Protein 4ZW0 (pdb70)

Organism: Liberibacter asiaticus (strain psy62) (NCBI:txid537021)

Secondary structure (DSSP, 8-state):
-EEE-HHHHHHH----TTS---SEEEEEETTTEEEEEEE--S-SGGGGTSSTTS----HHHHHHHHHHHHHHHHHHHTT--SSS--EEEEEEEEEE-S---TT-EEEEEEEEEEE-SSEEEEEEEEESSS-EEEEEEEEEE-/-EEE-HHHHTTT----TTS---SEEEEEETTTEEEEEEE--S-SGGGGTS-TTS----HHHHHHHHHHHHHHHHHHHTT--TTS--EEEEEEEEEE-S---TT-EEEEEEEEEEE-SSEEEEEEEEESSS-EEEEEEEEEE-/-EEE-HHHHHHH----TTS---SEEEEEETTTEEEEEEE--S-SGGGGTS-TTS----HHHHHHHHHHHHHHHHHHHTT--TTS-EEEEEEEEEEE-S---TT-EEEEEEEEEEE-SSEEEEEEEEESSS-EEEEEEEEEEE--

Sequence (428 aa):
LDAKDIVELMRFLPHRYPFLLVDKVVNIQRDESAIGIKNVTFNEPHFMGHFPGRPVMPGVLILEGMAQTAGAICAIHNGFDQYAPPYLMSIDKARFRKPVFPGDRLEYHVNKVRNRVDLWKFQCCAKVENTVVAEAEICAMVLDAKDIVELMRFLPHRYPFLLVDKVVNIQRDESAIGIKNVTFNEPHFMGHFPGRPVMPGVLILEGMAQTAGAICAIHNGFDQYAPPYLMSIDKARFRKPVFPGDRLEYHVNKVRNRVDLWKFQCCAKVENTVVAEAEICAMVLDAKDIVELMRFLPHRYPFLLVDKVVNIQRDESAIGIKNVTFNEPHFMGHFPGRPVMPGVLILEGMAQTAGAICAIHNGFDQYAPPYLMSIDKARFRKPVFPGDRLEYHVNKVRNRVDLWKFQCCAKVENTVVAEAEICAMVMH

B-factor: mean 41.32, std 23.13, range [6.19, 126.07]

Radius of gyration: 22.47 Å; Cα contacts (8 Å, |Δi|>4): 1120; chains: 3; bounding box: 66×56×44 Å

Nearest PDB structures (foldseek):
  4zw0-assembly1_C  TM=1.007E+00  e=2.213E-28  Candidatus Liberibacter asiaticus str. psy62
  1u1z-assembly1_D  TM=9.548E-01  e=1.423E-15  Pseudomonas aeruginosa
  1u1z-assembly1_C  TM=9.612E-01  e=1.411E-14  Pseudomonas aeruginosa
  3aza-assembly1_B  TM=9.339E-01  e=4.087E-14  Plasmodium falciparum
  3az8-assembly1_E  TM=9.447E-01  e=7.564E-14  Plasmodium falciparum

CATH classification: 3.10.129.10

Foldseek 3Di:
DDKDAQVRLVFAAVDDPPQPAFGMWPPQDQQFKIKTKGAAACPHPCQVVCPPVDGWDDLVSVVSRLVSNNSSSVCVNVVHTPVPHKFWDDKPPKFFDAIDGHVWMKIKIWGWPDDPDQKTKIWIFIDTPPHTGITIITIIGD/DDKDAQVRLVFAAVDDPPQQAFGMWAPQDQQFKIKTKGAAACPHDVQPVCPDVDRWDDVVSVVSRLVSNNSSSVCVNVVHTPVPHKFWDDKPPKFFDAIDGHVWMKMKIWGWPDDPDQKTKIWIFIDTPPHTGITIITIMGD/DDKDAQVRLVFAAVDDPPQQAFGMWAPQDQQFKIKTKGAAACPHPCQVPCPPVDRWDDLVSVVSRLVSNNSSSLCVNVVHTPVWHKDWDDKPPKDFDAIDGHVWMKMKIWGWPDDPDQKTKIWIFIDTPPDTGITIITIMGIGD

Solvent-accessible surface area: 17960 Å² total; per-residue (Å²): 153,77,51,31,73,4,48,47,0,23,130,36,4,42,38,84,49,76,96,0,2,0,0,54,0,35,77,8,83,172,8,71,28,5,20,0,3,0,0,0,0,11,0,0,25,38,6,101,49,55,85,104,45,137,2,15,9,12,24,102,22,4,17,34,0,0,13,4,0,0,10,0,0,6,11,36,94,59,71,74,57,34,194,40,84,50,145,76,106,46,67,70,158,44,152,102,128,113,80,2,79,5,2,33,84,0,45,0,52,1,75,49,99,65,23,142,142,57,42,7,68,0,76,0,25,0,57,19,150,137,54,44,3,0,43,0,48,0,11,3,76,45,155,76,52,31,70,4,48,50,0,23,127,34,4,13,6,50,21,19,8,0,2,0,0,52,0,35,76,8,84,172,8,71,28,5,20,0,2,0,0,0,0,11,0,0,15,10,5,75,0,16,8,72,44,83,2,8,10,2,14,1,6,5,1,12,0,0,12,3,0,0,9,0,0,6,11,35,95,59,71,76,56,37,199,39,36,33,52,25,62,28,1,26,113,1,143,11,127,109,51,1,80,6,2,33,82,0,44,0,52,1,77,50,100,67,24,142,142,59,42,6,66,0,77,0,28,0,57,19,150,139,58,39,2,0,44,0,45,0,10,2,74,44,152,78,51,32,72,66,89,47,0,72,125,35,4,13,6,51,136,25,8,28,9,0,50,88,0,37,78,9,85,172,8,71,28,5,18,0,3,13,77,4,66,130,140,21,37,13,5,100,0,16,5,70,84,102,35,9,9,2,12,1,6,4,1,14,0,0,13,4,0,0,10,0,0,6,12,36,94,58,70,56,57,34,184,12,18,33,37,28,63,29,0,29,114,0,144,10,127,104,50,1,88,42,72,39,105,0,46,0,53,1,78,48,96,66,22,144,138,45,41,7,68,0,73,0,28,0,59,19,149,140,55,41,3,0,44,0,47,0,9,3,62,17,67,136

Structure (mmCIF, N/CA/C/O backbone):
data_4ZW0
#
_entry.id   4ZW0
#
_cell.length_a   75.346
_cell.length_b   75.346
_cell.length_c   353.236
_cell.angle_alpha   90.00
_cell.angle_beta   90.00
_cell.angle_gamma   120.00
#
_symmetry.space_group_name_H-M   'P 61 2 2'
#
loop_
_entity.id
_entity.type
_entity.pdbx_description
1 polymer '3-hydroxyacyl-[acyl-carrier-protein] dehydratase FabZ'
2 water water
#
loop_
_atom_site.group_PDB
_atom_site.id
_atom_site.type_symbol
_atom_site.label_atom_id
_atom_site.label_alt_id
_atom_site.label_comp_id
_atom_site.label_asym_id
_atom_site.label_entity_id
_atom_site.label_seq_id
_atom_site.pdbx_PDB_ins_code
_atom_site.Cartn_x
_atom_site.Cartn_y
_atom_site.Cartn_z
_atom_site.occupancy
_atom_site.B_iso_or_equiv
_atom_site.auth_seq_id
_atom_site.auth_comp_id
_atom_site.auth_asym_id
_atom_site.auth_atom_id
_atom_site.pdbx_PDB_model_num
ATOM 1 N N . LEU A 1 8 ? 0.774 8.209 0.419 1.00 69.50 7 LEU A N 1
ATOM 2 C CA . LEU A 1 8 ? 0.363 7.576 -0.839 1.00 53.69 7 LEU A CA 1
ATOM 3 C C . LEU A 1 8 ? 1.279 6.430 -1.249 1.00 68.83 7 LEU A C 1
ATOM 4 O O . LEU A 1 8 ? 2.518 6.575 -1.260 1.00 61.68 7 LEU A O 1
ATOM 9 N N . ASP A 1 9 ? 0.671 5.310 -1.641 1.00 55.53 8 ASP A N 1
ATOM 10 C CA . ASP A 1 9 ? 1.442 4.124 -2.032 1.00 60.17 8 ASP A CA 1
ATOM 11 C C . ASP A 1 9 ? 2.324 4.265 -3.306 1.00 56.79 8 ASP A C 1
ATOM 12 O O . ASP A 1 9 ? 2.095 5.115 -4.191 1.00 42.96 8 ASP A O 1
ATOM 17 N N . ALA A 1 10 ? 3.351 3.422 -3.374 1.00 47.82 9 ALA A N 1
ATOM 18 C CA . ALA A 1 10 ? 4.150 3.298 -4.581 1.00 39.83 9 ALA A CA 1
ATOM 19 C C . ALA A 1 10 ? 4.574 1.847 -4.799 1.00 41.64 9 ALA A C 1
ATOM 20 O O . ALA A 1 10 ? 4.628 1.042 -3.862 1.00 47.80 9 ALA A O 1
ATOM 22 N N . LYS A 1 11 ? 4.868 1.514 -6.047 1.00 37.05 10 LYS A N 1
ATOM 23 C CA . LYS A 1 11 ? 5.379 0.195 -6.382 1.00 35.41 10 LYS A CA 1
ATOM 24 C C . LYS A 1 11 ? 6.602 0.318 -7.292 1.00 42.70 10 LYS A C 1
ATOM 25 O O . LYS A 1 11 ? 6.561 1.024 -8.318 1.00 45.83 10 LYS A O 1
ATOM 31 N N . ASP A 1 12 ? 7.694 -0.352 -6.903 1.00 37.54 11 ASP A N 1
ATOM 32 C CA . ASP A 1 12 ? 8.837 -0.545 -7.800 1.00 29.45 11 ASP A CA 1
ATOM 33 C C . ASP A 1 12 ? 8.551 -1.675 -8.810 1.00 38.60 11 ASP A C 1
ATOM 34 O O . ASP A 1 12 ? 7.481 -2.365 -8.751 1.00 32.03 11 ASP A O 1
ATOM 39 N N . ILE A 1 13 ? 9.495 -1.849 -9.733 1.00 29.24 12 ILE A N 1
ATOM 40 C CA . ILE A 1 13 ? 9.357 -2.831 -10.815 1.00 30.02 12 ILE A CA 1
ATOM 41 C C . ILE A 1 13 ? 9.104 -4.286 -10.371 1.00 29.38 12 ILE A C 1
ATOM 42 O O . ILE A 1 13 ? 8.283 -5.013 -10.965 1.00 22.82 12 ILE A O 1
ATOM 47 N N . VAL A 1 14 ? 9.788 -4.690 -9.305 1.00 31.93 13 VAL A N 1
ATOM 48 C CA . VAL A 1 14 ? 9.668 -6.052 -8.815 1.00 32.63 13 VAL A CA 1
ATOM 49 C C . VAL A 1 14 ? 8.309 -6.305 -8.188 1.00 28.61 13 VAL A C 1
ATOM 50 O O . VAL A 1 14 ? 7.757 -7.413 -8.289 1.00 26.12 13 VAL A O 1
ATOM 54 N N . GLU A 1 15 ? 7.779 -5.259 -7.556 1.00 29.68 14 GLU A N 1
ATOM 55 C CA . GLU A 1 15 ? 6.433 -5.307 -7.010 1.00 34.89 14 GLU A CA 1
ATOM 56 C C . GLU A 1 15 ? 5.440 -5.346 -8.151 1.00 32.90 14 GLU A C 1
ATOM 57 O O . GLU A 1 15 ? 4.593 -6.247 -8.188 1.00 31.32 14 GLU A O 1
ATOM 63 N N . LEU A 1 16 ? 5.558 -4.388 -9.079 1.00 23.24 15 LEU A N 1
ATOM 64 C CA . LEU A 1 16 ? 4.740 -4.387 -10.296 1.00 25.29 15 LEU A CA 1
ATOM 65 C C . LEU A 1 16 ? 4.633 -5.760 -10.917 1.00 28.61 15 LEU A C 1
ATOM 66 O O . L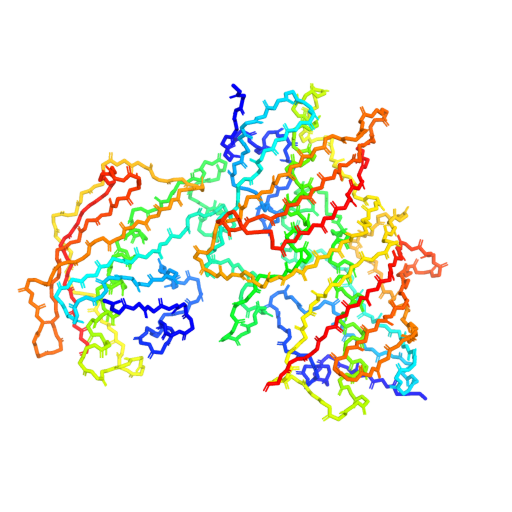EU A 1 16 ? 3.553 -6.186 -11.376 1.00 29.01 15 LEU A O 1
ATOM 71 N N . MET A 1 17 ? 5.743 -6.483 -10.916 1.00 23.68 16 MET A N 1
ATOM 72 C CA . MET A 1 17 ? 5.721 -7.780 -11.576 1.00 22.27 16 MET A CA 1
ATOM 73 C C . MET A 1 17 ? 4.736 -8.756 -10.944 1.00 31.38 16 MET A C 1
ATOM 74 O O . MET A 1 17 ? 4.357 -9.757 -11.563 1.00 28.71 16 MET A O 1
ATOM 79 N N . ARG A 1 18 ? 4.296 -8.451 -9.724 1.00 31.33 17 ARG A N 1
ATOM 80 C CA . ARG A 1 18 ? 3.379 -9.351 -9.025 1.00 30.08 17 ARG A CA 1
ATOM 81 C C . ARG A 1 18 ? 1.959 -9.063 -9.427 1.00 44.34 17 ARG A C 1
ATOM 82 O O . ARG A 1 18 ? 1.081 -9.909 -9.220 1.00 46.23 17 ARG A O 1
ATOM 90 N N . PHE A 1 19 ? 1.732 -7.871 -9.992 1.00 35.02 18 PHE A N 1
ATOM 91 C CA . PHE A 1 19 ? 0.378 -7.474 -10.381 1.00 40.71 18 PHE A CA 1
ATOM 92 C C . PHE A 1 19 ? 0.175 -7.455 -11.871 1.00 36.98 18 PHE A C 1
ATOM 93 O O . PHE A 1 19 ? -0.950 -7.606 -12.341 1.00 40.55 18 PHE A O 1
ATOM 101 N N . LEU A 1 20 ? 1.263 -7.253 -12.607 1.00 35.82 19 LEU A N 1
ATOM 102 C CA . LEU A 1 20 ? 1.225 -7.321 -14.063 1.00 23.14 19 LEU A CA 1
ATOM 103 C C . LEU A 1 20 ? 1.876 -8.635 -14.499 1.00 25.95 19 LEU A C 1
ATOM 104 O O . LEU A 1 20 ? 2.979 -8.974 -14.059 1.00 30.42 19 LEU A O 1
ATOM 109 N N . PRO A 1 21 ? 1.188 -9.401 -15.348 1.00 26.39 20 PRO A N 1
ATOM 110 C CA . PRO A 1 21 ? 1.759 -10.598 -16.005 1.00 31.86 20 PRO A CA 1
ATOM 111 C C . PRO A 1 21 ? 2.744 -10.259 -17.152 1.00 23.82 20 PRO A C 1
ATOM 112 O O . PRO A 1 21 ? 3.629 -11.081 -17.466 1.00 18.27 20 PRO A O 1
ATOM 116 N N . HIS A 1 22 ? 2.578 -9.077 -17.761 1.00 19.35 21 HIS A N 1
ATOM 117 C CA . HIS A 1 22 ? 3.553 -8.513 -18.731 1.00 20.88 21 HIS A CA 1
ATOM 118 C C . HIS A 1 22 ? 5.035 -8.628 -18.395 1.00 19.26 21 HIS A C 1
ATOM 119 O O . HIS A 1 22 ? 5.485 -8.174 -17.345 1.00 21.90 21 HIS A O 1
ATOM 126 N N . ARG A 1 23 ? 5.796 -9.188 -19.321 1.00 17.04 22 ARG A N 1
ATOM 127 C CA . ARG A 1 23 ? 7.250 -9.235 -19.177 1.00 20.56 22 ARG A CA 1
ATOM 128 C C . ARG A 1 23 ? 7.939 -8.615 -20.396 1.00 20.09 22 ARG A C 1
ATOM 129 O O . ARG A 1 23 ? 7.278 -8.295 -21.395 1.00 20.05 22 ARG A O 1
ATOM 137 N N . TYR A 1 24 ? 9.259 -8.448 -20.320 1.00 19.34 23 TYR A N 1
ATOM 138 C CA . TYR A 1 24 ? 10.034 -8.021 -21.505 1.00 13.43 23 TYR A CA 1
ATOM 139 C C . TYR A 1 24 ? 9.679 -8.849 -22.743 1.00 11.90 23 TYR A C 1
ATOM 140 O O . TYR A 1 24 ? 9.582 -10.074 -22.672 1.00 24.99 23 TYR A O 1
ATOM 149 N N . PRO A 1 25 ? 9.521 -8.198 -23.894 1.00 14.77 24 PRO A N 1
ATOM 150 C CA . PRO A 1 25 ? 9.747 -6.753 -24.124 1.00 13.70 24 PRO A CA 1
ATOM 151 C C . PRO A 1 25 ? 8.477 -5.925 -24.087 1.00 14.56 24 PRO A C 1
ATOM 152 O O . PRO A 1 25 ? 8.328 -5.035 -24.929 1.00 16.87 24 PRO A O 1
ATOM 156 N N . PHE A 1 26 ? 7.580 -6.207 -23.153 1.00 15.10 25 PHE A N 1
ATOM 157 C CA . PHE A 1 26 ? 6.263 -5.586 -23.207 1.00 19.00 25 PHE A CA 1
ATOM 158 C C . PHE A 1 26 ? 5.788 -5.155 -21.835 1.00 23.54 25 PHE A C 1
ATOM 159 O O . PHE A 1 26 ? 4.586 -5.007 -21.620 1.00 24.79 25 PHE A O 1
ATOM 167 N N . LEU A 1 27 ? 6.729 -5.005 -20.905 1.00 14.57 26 LEU A N 1
ATOM 168 C CA . LEU A 1 27 ? 6.420 -4.402 -19.631 1.00 11.40 26 LEU A CA 1
ATOM 169 C C . LEU A 1 27 ? 6.837 -2.934 -19.699 1.00 22.14 26 LEU A C 1
ATOM 170 O O . LEU A 1 27 ? 8.051 -2.577 -19.649 1.00 19.74 26 LEU A O 1
ATOM 175 N N . LEU A 1 28 ? 5.820 -2.074 -19.814 1.00 24.24 27 LEU A N 1
ATOM 176 C CA . LEU A 1 28 ? 6.061 -0.710 -20.290 1.00 21.13 27 LEU A CA 1
ATOM 177 C C . LEU A 1 28 ? 5.889 0.411 -19.265 1.00 21.21 27 LEU A C 1
ATOM 178 O O . LEU A 1 28 ? 5.792 1.593 -19.632 1.00 34.42 27 LEU A O 1
ATOM 183 N N . VAL A 1 29 ? 5.865 0.037 -17.985 1.00 23.21 28 VAL A N 1
ATOM 184 C CA . VAL A 1 29 ? 5.989 1.018 -16.899 1.00 28.99 28 VAL A CA 1
ATOM 185 C C . VAL A 1 29 ? 7.157 0.558 -16.044 1.00 28.25 28 VAL A C 1
ATOM 186 O O . VAL A 1 29 ? 7.387 -0.638 -15.936 1.00 33.37 28 VAL A O 1
ATOM 190 N N . ASP A 1 30 ? 7.907 1.485 -15.455 1.00 25.47 29 ASP A N 1
ATOM 191 C CA . ASP A 1 30 ? 8.982 1.110 -14.526 1.00 24.74 29 ASP A CA 1
ATOM 192 C C . ASP A 1 30 ? 8.616 1.264 -13.050 1.00 29.64 29 ASP A C 1
ATOM 193 O O . ASP A 1 30 ? 9.178 0.573 -12.201 1.00 34.65 29 ASP A O 1
ATOM 198 N N . LYS A 1 31 ? 7.689 2.189 -12.755 1.00 36.09 30 LYS A N 1
ATOM 199 C CA . LYS A 1 31 ? 7.213 2.469 -11.374 1.00 28.29 30 LYS A CA 1
ATOM 200 C C . LYS A 1 31 ? 5.750 2.885 -11.383 1.00 28.11 30 LYS A C 1
ATOM 201 O O . LYS A 1 31 ? 5.225 3.321 -12.387 1.00 33.88 30 LYS A O 1
ATOM 207 N N . VAL A 1 32 ? 5.073 2.780 -10.261 1.00 34.11 31 VAL A N 1
ATOM 208 C CA . VAL A 1 32 ? 3.807 3.508 -10.124 1.00 31.29 31 VAL A CA 1
ATOM 209 C C . VAL A 1 32 ? 3.781 4.211 -8.772 1.00 33.73 31 VAL A C 1
ATOM 210 O O . VAL A 1 32 ? 4.036 3.601 -7.731 1.00 39.83 31 VAL A O 1
ATOM 214 N N . VAL A 1 33 ? 3.464 5.494 -8.783 1.00 34.72 32 VAL A N 1
ATOM 215 C CA . VAL A 1 33 ? 3.566 6.311 -7.576 1.00 34.05 32 VAL A CA 1
ATOM 216 C C . VAL A 1 33 ? 2.266 7.093 -7.305 1.00 42.54 32 VAL A C 1
ATOM 217 O O . VAL A 1 33 ? 1.379 7.154 -8.174 1.00 45.08 32 VAL A O 1
ATOM 221 N N . ASN A 1 34 ? 2.162 7.683 -6.104 1.00 44.33 33 ASN A N 1
ATOM 222 C CA . ASN A 1 34 ? 0.994 8.458 -5.692 1.00 31.52 33 ASN A CA 1
ATOM 223 C C . ASN A 1 34 ? -0.266 7.666 -5.933 1.00 37.51 33 ASN A C 1
ATOM 224 O O . ASN A 1 34 ? -1.274 8.218 -6.388 1.00 45.57 33 ASN A O 1
ATOM 229 N N . ILE A 1 35 ? -0.174 6.361 -5.683 1.00 32.48 34 ILE A N 1
ATOM 230 C CA . ILE A 1 35 ? -1.300 5.472 -5.824 1.00 38.88 34 ILE A CA 1
ATOM 231 C C . ILE A 1 35 ? -2.338 5.786 -4.752 1.00 57.88 34 ILE A C 1
ATOM 232 O O . ILE A 1 35 ? -2.123 5.572 -3.534 1.00 61.56 34 ILE A O 1
ATOM 237 N N . GLN A 1 36 ? -3.464 6.329 -5.200 1.00 58.38 35 GLN A N 1
ATOM 238 C CA . GLN A 1 36 ? -4.557 6.573 -4.286 1.00 58.71 35 GLN A CA 1
ATOM 239 C C . GLN A 1 36 ? -5.606 5.496 -4.483 1.00 57.28 35 GLN A C 1
ATOM 240 O O . GLN A 1 36 ? -6.489 5.608 -5.333 1.00 53.94 35 GLN A O 1
ATOM 246 N N . ARG A 1 37 ? -5.467 4.435 -3.699 1.00 56.03 36 ARG A N 1
ATOM 247 C CA . ARG A 1 37 ? -6.351 3.276 -3.780 1.00 68.17 36 ARG A CA 1
ATOM 248 C C . ARG A 1 37 ? -6.440 2.716 -5.201 1.00 64.72 36 ARG A C 1
ATOM 249 O O . ARG A 1 37 ? -5.660 1.842 -5.632 1.00 63.34 36 ARG A O 1
ATOM 257 N N . ASP A 1 38 ? -7.381 3.282 -5.936 1.00 63.46 37 ASP A N 1
ATOM 258 C CA . ASP A 1 38 ? -7.987 2.624 -7.072 1.00 53.74 37 ASP A CA 1
ATOM 259 C C . ASP A 1 38 ? -8.327 3.727 -8.033 1.00 48.25 37 ASP A C 1
ATOM 260 O O . ASP A 1 38 ? -8.665 3.518 -9.173 1.00 39.37 37 ASP A O 1
ATOM 265 N N . GLU A 1 39 ? -8.248 4.938 -7.526 1.00 55.82 38 GLU A N 1
ATOM 266 C CA . GLU A 1 39 ? -8.942 6.029 -8.157 1.00 56.12 38 GLU A CA 1
ATOM 267 C C . GLU A 1 39 ? -7.978 6.774 -9.035 1.00 49.04 38 GLU A C 1
ATOM 268 O O . GLU A 1 39 ? -8.321 7.202 -10.132 1.00 51.57 38 GLU A O 1
ATOM 274 N N . SER A 1 40 ? -6.752 6.904 -8.568 1.00 43.82 39 SER A N 1
ATOM 275 C CA . SER A 1 40 ? -5.780 7.622 -9.350 1.00 44.33 39 SER A CA 1
ATOM 276 C C . SER A 1 40 ? -4.391 7.077 -9.072 1.00 49.14 39 SER A C 1
ATOM 277 O O . SER A 1 40 ? -4.135 6.521 -7.985 1.00 51.78 39 SER A O 1
ATOM 280 N N . ALA A 1 41 ? -3.506 7.225 -10.063 1.00 41.09 40 ALA A N 1
ATOM 281 C CA . ALA A 1 41 ? -2.066 7.006 -9.864 1.00 33.43 40 ALA A CA 1
ATOM 282 C C . ALA A 1 41 ? -1.261 7.769 -10.877 1.00 38.81 40 ALA A C 1
ATOM 283 O O . ALA A 1 41 ? -1.785 8.387 -11.806 1.00 46.88 40 ALA A O 1
ATOM 285 N N . ILE A 1 42 ? 0.041 7.695 -10.718 1.00 34.43 41 ILE A N 1
ATOM 286 C CA . ILE A 1 42 ? 0.906 8.111 -11.808 1.00 33.97 41 ILE A CA 1
ATOM 287 C C . ILE A 1 42 ? 2.022 7.063 -12.130 1.00 36.08 41 ILE A C 1
ATOM 288 O O . ILE A 1 42 ? 2.902 6.784 -11.307 1.00 35.97 41 ILE A O 1
ATOM 293 N N . GLY A 1 43 ? 1.936 6.453 -13.321 1.00 37.14 42 GLY A N 1
ATOM 294 C CA . GLY A 1 43 ? 2.926 5.491 -13.822 1.00 29.60 42 GLY A CA 1
ATOM 295 C C . GLY A 1 43 ? 4.198 6.174 -14.333 1.00 23.06 42 GLY A C 1
ATOM 296 O O . GLY A 1 43 ? 4.118 7.228 -14.951 1.00 25.62 42 GLY A O 1
ATOM 297 N N . ILE A 1 44 ? 5.376 5.608 -14.046 1.00 26.26 43 ILE A N 1
ATOM 298 C CA . ILE A 1 44 ? 6.648 6.146 -14.558 1.00 27.82 43 ILE A CA 1
ATOM 299 C C . ILE A 1 44 ? 7.275 5.206 -15.574 1.00 26.18 43 ILE A C 1
ATOM 300 O O . ILE A 1 44 ? 7.428 3.994 -15.311 1.00 36.93 43 ILE A O 1
ATOM 305 N N . LYS A 1 45 ? 7.655 5.786 -16.715 1.00 19.71 44 LYS A N 1
ATOM 306 C CA . LYS A 1 45 ? 8.324 5.083 -17.795 1.00 16.75 44 LYS A CA 1
ATOM 307 C C . LYS A 1 45 ? 9.502 5.910 -18.322 1.00 16.95 44 LYS A C 1
ATOM 308 O O . LYS A 1 45 ? 9.291 6.906 -18.996 1.00 23.18 44 LYS A O 1
ATOM 314 N N . ASN A 1 46 ? 10.743 5.520 -18.005 1.00 19.18 45 ASN A N 1
ATOM 315 C CA . ASN A 1 46 ? 11.923 6.137 -18.648 1.00 18.72 45 ASN A CA 1
ATOM 316 C C . ASN A 1 46 ? 12.099 5.696 -20.096 1.00 23.09 45 ASN A C 1
ATOM 317 O O . ASN A 1 46 ? 12.032 4.515 -20.399 1.00 33.04 45 ASN A O 1
ATOM 322 N N . VAL A 1 47 ? 12.305 6.654 -20.989 1.00 19.54 46 VAL A N 1
ATOM 323 C CA . VAL A 1 47 ? 12.500 6.347 -22.393 1.00 14.77 46 VAL A CA 1
ATOM 324 C C . VAL A 1 47 ? 14.013 6.388 -22.623 1.00 20.81 46 VAL A C 1
ATOM 325 O O . VAL A 1 47 ? 14.705 7.347 -22.249 1.00 25.00 46 VAL A O 1
ATOM 329 N N . THR A 1 48 ? 14.549 5.311 -23.168 1.00 18.86 47 THR A N 1
ATOM 330 C CA . THR A 1 48 ? 15.976 5.257 -23.396 1.00 19.51 47 THR A CA 1
ATOM 331 C C . THR A 1 48 ? 16.196 4.660 -24.763 1.00 18.14 47 THR A C 1
ATOM 332 O O . THR A 1 48 ? 15.348 3.944 -25.296 1.00 15.90 47 THR A O 1
ATOM 336 N N . PHE A 1 49 ? 17.334 4.968 -25.351 1.00 15.15 48 PHE A N 1
ATOM 337 C CA . PHE A 1 49 ? 17.581 4.466 -26.689 1.00 17.92 48 PHE A CA 1
ATOM 338 C C . PHE A 1 49 ? 17.766 2.920 -26.709 1.00 18.93 48 PHE A C 1
ATOM 339 O O . PHE A 1 49 ? 17.493 2.210 -27.712 1.00 19.48 48 PHE A O 1
ATOM 347 N N . ASN A 1 50 ? 18.264 2.406 -25.595 1.00 16.91 49 ASN A N 1
ATOM 348 C CA . ASN A 1 50 ? 18.506 0.989 -25.497 1.00 18.00 49 ASN A CA 1
ATOM 349 C C . ASN A 1 50 ? 17.235 0.107 -25.305 1.00 19.67 49 ASN A C 1
ATOM 350 O O . ASN A 1 50 ? 17.225 -0.814 -24.465 1.00 25.11 49 ASN A O 1
ATOM 355 N N . GLU A 1 51 ? 16.174 0.396 -26.063 1.00 15.34 50 GLU A N 1
ATOM 356 C CA . GLU A 1 51 ? 14.971 -0.415 -26.046 1.00 13.69 50 GLU A CA 1
ATOM 357 C C . GLU A 1 51 ? 14.791 -0.978 -27.436 1.00 16.71 50 GLU A C 1
ATOM 358 O O . GLU A 1 51 ? 15.114 -0.320 -28.423 1.00 18.97 50 GLU A O 1
ATOM 364 N N . PRO A 1 52 ? 14.296 -2.216 -27.510 1.00 18.04 51 PRO A N 1
ATOM 365 C CA . PRO A 1 52 ? 14.261 -2.982 -28.758 1.00 16.42 51 PRO A CA 1
ATOM 366 C C . PRO A 1 52 ? 13.451 -2.303 -29.878 1.00 20.02 51 PRO A C 1
ATOM 367 O O . PRO A 1 52 ? 13.858 -2.381 -31.063 1.00 18.24 51 PRO A O 1
ATOM 371 N N . HIS A 1 53 ? 12.332 -1.651 -29.532 1.00 15.25 52 HIS A N 1
ATOM 372 C CA . HIS A 1 53 ? 11.479 -1.039 -30.574 1.00 14.79 52 HIS A CA 1
ATOM 373 C C . HIS A 1 53 ? 12.189 0.078 -31.345 1.00 18.61 52 HIS A C 1
ATOM 374 O O . HIS A 1 53 ? 11.878 0.355 -32.519 1.00 21.81 52 HIS A O 1
ATOM 381 N N . PHE A 1 54 ? 13.154 0.725 -30.701 1.00 18.54 53 PHE A N 1
ATOM 382 C CA . PHE A 1 54 ? 13.925 1.775 -31.390 1.00 14.42 53 PHE A CA 1
ATOM 383 C C . PHE A 1 54 ? 14.813 1.301 -32.528 1.00 17.12 53 PHE A C 1
ATOM 384 O O . PHE A 1 54 ? 15.304 2.128 -33.310 1.00 25.12 53 PHE A O 1
ATOM 392 N N . MET A 1 55 ? 15.035 -0.011 -32.610 1.00 18.47 54 MET A N 1
ATOM 393 C CA . MET A 1 55 ? 15.717 -0.586 -33.766 1.00 14.72 54 MET A CA 1
ATOM 394 C C . MET A 1 55 ? 14.932 -0.289 -35.041 1.00 16.04 54 MET A C 1
ATOM 395 O O . MET A 1 55 ? 15.503 -0.150 -36.112 1.00 22.97 54 MET A O 1
ATOM 400 N N . GLY A 1 56 ? 13.616 -0.191 -34.942 1.00 14.13 55 GLY A N 1
ATOM 401 C CA . GLY A 1 56 ? 12.845 -0.121 -36.157 1.00 15.61 55 GLY A CA 1
ATOM 402 C C . GLY A 1 56 ? 11.888 1.032 -36.209 1.00 19.98 55 GLY A C 1
ATOM 403 O O . GLY A 1 56 ? 11.134 1.148 -37.178 1.00 16.76 55 GLY A O 1
ATOM 404 N N . HIS A 1 57 ? 11.913 1.877 -35.179 1.00 21.85 56 HIS A N 1
ATOM 405 C CA . HIS A 1 57 ? 10.941 2.977 -35.067 1.00 16.55 56 HIS A CA 1
ATOM 406 C C . HIS A 1 57 ? 11.538 4.316 -34.512 1.00 17.91 56 HIS A C 1
ATOM 407 O O . HIS A 1 57 ? 11.188 4.769 -33.434 1.00 20.49 56 HIS A O 1
ATOM 414 N N . PHE A 1 58 ? 12.417 4.966 -35.264 1.00 16.34 57 PHE A N 1
ATOM 415 C CA . PHE A 1 58 ? 12.766 4.576 -36.629 1.00 15.25 57 PHE A CA 1
ATOM 416 C C . PHE A 1 58 ? 14.256 4.509 -36.811 1.00 20.02 57 PHE A C 1
ATOM 417 O O . PHE A 1 58 ? 15.024 5.135 -36.066 1.00 20.66 57 PHE A O 1
ATOM 425 N N . PRO A 1 59 ? 14.682 3.739 -37.811 1.00 21.28 58 PRO A N 1
ATOM 426 C CA . PRO A 1 59 ? 16.127 3.622 -38.003 1.00 28.27 58 PRO A CA 1
ATOM 427 C C . PRO A 1 59 ? 16.821 4.987 -38.218 1.00 27.79 58 PRO A C 1
ATOM 428 O O . PRO A 1 59 ? 16.531 5.727 -39.154 1.00 28.59 58 PRO A O 1
ATOM 432 N N . GLY A 1 60 ? 17.740 5.313 -37.313 1.00 36.57 59 GLY A N 1
ATOM 433 C CA . GLY A 1 60 ? 18.417 6.600 -37.320 1.00 24.85 59 GLY A CA 1
ATOM 434 C C . GLY A 1 60 ? 17.540 7.740 -36.812 1.00 35.33 59 GLY A C 1
ATOM 435 O O . GLY A 1 60 ? 18.013 8.884 -36.734 1.00 36.36 59 GLY A O 1
ATOM 436 N N . ARG A 1 61 ? 16.271 7.446 -36.492 1.00 27.69 60 ARG A N 1
ATOM 437 C CA . ARG A 1 61 ? 15.362 8.462 -35.959 1.00 23.34 60 ARG A CA 1
ATOM 438 C C . ARG A 1 61 ? 14.441 7.847 -34.915 1.00 27.61 60 ARG A C 1
ATOM 439 O O . ARG A 1 61 ? 13.229 7.654 -35.168 1.00 25.62 60 ARG A O 1
ATOM 447 N N . PRO A 1 62 ? 15.020 7.536 -33.731 1.00 25.70 61 PRO A N 1
ATOM 448 C CA . PRO A 1 62 ? 14.245 6.953 -32.638 1.00 22.78 61 PRO A CA 1
ATOM 449 C C . PRO A 1 62 ? 13.152 7.912 -32.160 1.00 19.88 61 PRO A C 1
ATOM 450 O O . PRO A 1 62 ? 13.411 9.071 -31.806 1.00 20.27 61 PRO A O 1
ATOM 454 N N . VAL A 1 63 ? 11.930 7.422 -32.181 1.00 16.47 62 VAL A N 1
ATOM 455 C CA . VAL A 1 63 ? 10.840 8.148 -31.580 1.00 19.94 62 VAL A CA 1
ATOM 456 C C . VAL A 1 63 ? 9.785 7.163 -31.074 1.00 16.83 62 VAL A C 1
ATOM 457 O O . VAL A 1 63 ? 9.346 6.227 -31.785 1.00 15.01 62 VAL A O 1
ATOM 461 N N . MET A 1 64 ? 9.385 7.392 -29.831 1.00 12.26 63 MET A N 1
ATOM 462 C CA . MET A 1 64 ? 8.498 6.499 -29.136 1.00 15.29 63 MET A CA 1
ATOM 463 C C . MET A 1 64 ? 7.149 6.301 -29.839 1.00 19.13 63 MET A C 1
ATOM 464 O O . MET A 1 64 ? 6.426 7.272 -30.107 1.00 21.89 63 MET A O 1
ATOM 469 N N . PRO A 1 65 ? 6.807 5.034 -30.134 1.00 21.66 64 PRO A N 1
ATOM 470 C CA . PRO A 1 65 ? 5.543 4.691 -30.814 1.00 23.99 64 PRO A CA 1
ATOM 471 C C . PRO A 1 65 ? 4.382 5.028 -29.918 1.00 20.51 64 PRO A C 1
ATOM 472 O O . PRO A 1 65 ? 4.455 4.630 -28.759 1.00 19.37 64 PRO A O 1
ATOM 476 N N . GLY A 1 66 ? 3.364 5.718 -30.451 1.00 17.97 65 GLY A N 1
ATOM 477 C CA . GLY A 1 66 ? 2.218 6.198 -29.692 1.00 14.61 65 GLY A CA 1
ATOM 478 C C . GLY A 1 66 ? 1.482 5.050 -29.055 1.00 19.58 65 GLY A C 1
ATOM 479 O O . GLY A 1 66 ? 1.137 5.111 -27.875 1.00 22.78 65 GLY A O 1
ATOM 480 N N . VAL A 1 67 ? 1.265 3.985 -29.817 1.00 17.96 66 VAL A N 1
ATOM 481 C CA . VAL A 1 67 ? 0.622 2.795 -29.236 1.00 20.11 66 VAL A CA 1
ATOM 482 C C . VAL A 1 67 ? 1.283 2.207 -27.979 1.00 21.94 66 VAL A C 1
ATOM 483 O O . VAL A 1 67 ? 0.605 1.536 -27.205 1.00 33.04 66 VAL A O 1
ATOM 487 N N . LEU A 1 68 ? 2.589 2.428 -27.791 1.00 19.05 67 LEU A N 1
ATOM 488 C CA . LEU A 1 68 ? 3.308 1.953 -26.598 1.00 16.22 67 LEU A CA 1
ATOM 489 C C . LEU A 1 68 ? 3.114 2.921 -25.483 1.00 22.03 67 LEU A C 1
ATOM 490 O O . LEU A 1 68 ? 3.177 2.533 -24.321 1.00 28.32 67 LEU A O 1
ATOM 495 N N . ILE A 1 69 ? 2.884 4.188 -25.819 1.00 18.21 68 ILE A N 1
ATOM 496 C CA . ILE A 1 69 ? 2.442 5.129 -24.798 1.00 20.97 68 ILE A CA 1
ATOM 497 C C . ILE A 1 69 ? 1.062 4.720 -24.290 1.00 21.76 68 ILE A C 1
ATOM 498 O O . ILE A 1 69 ? 0.829 4.657 -23.086 1.00 29.07 68 ILE A O 1
ATOM 503 N N . LEU A 1 70 ? 0.172 4.405 -25.211 1.00 19.29 69 LEU A N 1
ATOM 504 C CA . LEU A 1 70 ? -1.126 3.877 -24.854 1.00 22.69 69 LEU A CA 1
ATOM 505 C C . LEU A 1 70 ? -0.948 2.719 -23.934 1.00 26.70 69 LEU A C 1
ATOM 506 O O . LEU A 1 70 ? -1.558 2.667 -22.847 1.00 37.49 69 LEU A O 1
ATOM 511 N N . GLU A 1 71 ? -0.108 1.783 -24.360 1.00 24.99 70 GLU A N 1
ATOM 512 C CA . GLU A 1 71 ? 0.079 0.557 -23.589 1.00 28.35 70 GLU A CA 1
ATOM 513 C C . GLU A 1 71 ? 0.668 0.819 -22.161 1.00 27.27 70 GLU A C 1
ATOM 514 O O . GLU A 1 71 ? 0.264 0.181 -21.171 1.00 21.73 70 GLU A O 1
ATOM 520 N N . GLY A 1 72 ? 1.592 1.781 -22.078 1.00 23.27 71 GLY A N 1
ATOM 521 C CA . GLY A 1 72 ? 2.074 2.315 -20.817 1.00 19.66 71 GLY A CA 1
ATOM 522 C C . GLY A 1 72 ? 0.913 2.701 -19.890 1.00 31.71 71 GLY A C 1
ATOM 523 O O . GLY A 1 72 ? 0.711 2.084 -18.809 1.00 31.42 71 GLY A O 1
ATOM 524 N N . MET A 1 73 ? 0.145 3.720 -20.306 1.00 28.03 72 MET A N 1
ATOM 525 C CA . MET A 1 73 ? -1.093 4.113 -19.594 1.00 25.10 72 MET A CA 1
ATOM 526 C C . MET A 1 73 ? -1.991 2.907 -19.160 1.00 27.87 72 MET A C 1
ATOM 527 O O . MET A 1 73 ? -2.417 2.782 -17.983 1.00 32.45 72 MET A O 1
ATOM 532 N N . ALA A 1 74 ? -2.282 2.018 -20.104 1.00 24.44 73 ALA A N 1
ATOM 533 C CA . ALA A 1 74 ? -3.141 0.869 -19.797 1.00 25.87 73 ALA A CA 1
ATOM 534 C C . ALA A 1 74 ? -2.567 0.015 -18.688 1.00 28.93 73 ALA A C 1
ATOM 535 O O . ALA A 1 74 ? -3.288 -0.583 -17.891 1.00 32.14 73 ALA A O 1
ATOM 537 N N . GLN A 1 75 ? -1.246 -0.051 -18.648 1.00 26.96 74 GLN A N 1
ATOM 538 C CA . GLN A 1 75 ? -0.612 -0.931 -17.700 1.00 23.08 74 GLN A CA 1
ATOM 539 C C . GLN A 1 75 ? -0.657 -0.250 -16.347 1.00 32.93 74 GLN A C 1
ATOM 540 O O . GLN A 1 75 ? -0.909 -0.913 -15.353 1.00 32.96 74 GLN A O 1
ATOM 546 N N . THR A 1 76 ? -0.438 1.064 -16.297 1.00 28.15 75 THR A N 1
ATOM 547 C CA . THR A 1 76 ? -0.471 1.694 -14.993 1.00 26.92 75 THR A CA 1
ATOM 548 C C . THR A 1 76 ? -1.894 1.564 -14.394 1.00 31.02 75 THR A C 1
ATOM 549 O O . THR A 1 76 ? -2.087 1.128 -13.216 1.00 33.56 75 THR A O 1
ATOM 553 N N . ALA A 1 77 ? -2.893 1.851 -15.220 1.00 27.56 76 ALA A N 1
ATOM 554 C CA . ALA A 1 77 ? -4.276 1.642 -14.769 1.00 30.39 76 ALA A CA 1
ATOM 555 C C . ALA A 1 77 ? -4.526 0.196 -14.273 1.00 30.68 76 ALA A C 1
ATOM 556 O O . ALA A 1 77 ? -4.881 -0.026 -13.096 1.00 37.00 76 ALA A O 1
ATOM 558 N N . GLY A 1 78 ? -4.309 -0.778 -15.149 1.00 28.49 77 GLY A N 1
ATOM 559 C CA . GLY A 1 78 ? -4.523 -2.173 -14.805 1.00 28.30 77 GLY A CA 1
ATOM 560 C C . GLY A 1 78 ? -3.739 -2.595 -13.569 1.00 33.23 77 GLY A C 1
ATOM 561 O O . GLY A 1 78 ? -4.182 -3.456 -12.797 1.00 36.38 77 GLY A O 1
ATOM 562 N N . ALA A 1 79 ? -2.568 -1.990 -13.361 1.00 26.01 78 ALA A N 1
ATOM 563 C CA . ALA A 1 79 ? -1.768 -2.287 -12.166 1.00 28.05 78 ALA A CA 1
ATOM 564 C C . ALA A 1 79 ? -2.471 -1.830 -10.896 1.00 36.61 78 ALA A C 1
ATOM 565 O O . ALA A 1 79 ? -2.654 -2.623 -9.973 1.00 38.80 78 ALA A O 1
ATOM 567 N N . ILE A 1 80 ? -2.856 -0.554 -10.820 1.00 34.16 79 ILE A N 1
ATOM 568 C CA . ILE A 1 80 ? -3.514 -0.126 -9.583 1.00 33.51 79 ILE A CA 1
ATOM 569 C C . ILE A 1 80 ? -4.831 -0.841 -9.313 1.00 40.78 79 ILE A C 1
ATOM 570 O O . ILE A 1 80 ? -5.153 -1.176 -8.156 1.00 43.27 79 ILE A O 1
ATOM 575 N N . CYS A 1 81 ? -5.583 -1.090 -10.374 1.00 34.30 80 CYS A N 1
ATOM 576 C CA . CYS A 1 81 ? -6.724 -1.996 -10.234 1.00 37.01 80 CYS A CA 1
ATOM 577 C C . CYS A 1 81 ? -6.374 -3.415 -9.745 1.00 43.21 80 CYS A C 1
ATOM 578 O O . CYS A 1 81 ? -7.123 -4.016 -8.989 1.00 51.69 80 CYS A O 1
ATOM 581 N N . ALA A 1 82 ? -5.260 -3.981 -10.186 1.00 41.75 81 ALA A N 1
ATOM 582 C CA . ALA A 1 82 ? -4.971 -5.338 -9.759 1.00 43.04 81 ALA A CA 1
ATOM 583 C C . ALA A 1 82 ? -4.569 -5.301 -8.281 1.00 52.55 81 ALA A C 1
ATOM 584 O O . ALA A 1 82 ? -4.830 -6.240 -7.517 1.00 52.75 81 ALA A O 1
ATOM 586 N N . ILE A 1 83 ? -3.945 -4.192 -7.885 1.00 47.30 82 ILE A N 1
ATOM 587 C CA . ILE A 1 83 ? -3.436 -4.050 -6.527 1.00 50.53 82 ILE A CA 1
ATOM 588 C C . ILE A 1 83 ? -4.606 -3.905 -5.585 1.00 51.98 82 ILE A C 1
ATOM 589 O O . ILE A 1 83 ? -4.752 -4.651 -4.621 1.00 50.00 82 ILE A O 1
ATOM 594 N N . HIS A 1 84 ? -5.437 -2.918 -5.884 1.00 56.52 83 HIS A 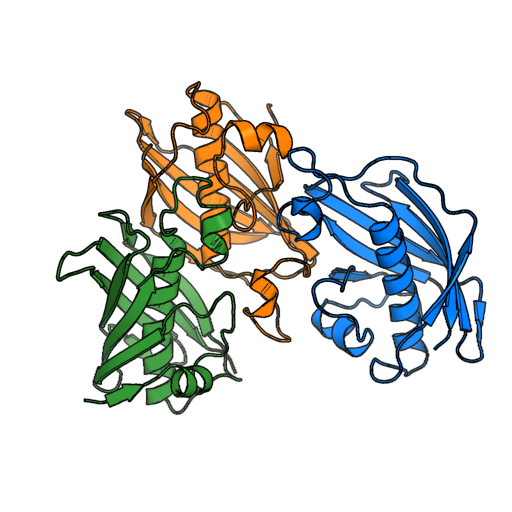N 1
ATOM 595 C CA . HIS A 1 84 ? -6.615 -2.627 -5.087 1.00 61.84 83 HIS A CA 1
ATOM 596 C C . HIS A 1 84 ? -7.558 -3.835 -4.880 1.00 54.81 83 HIS A C 1
ATOM 597 O O . HIS A 1 84 ? -7.947 -4.135 -3.755 1.00 66.91 83 HIS A O 1
ATOM 604 N N . ASN A 1 85 ? -7.895 -4.531 -5.959 1.00 56.10 84 ASN A N 1
ATOM 605 C CA . ASN A 1 85 ? -8.897 -5.579 -5.915 1.00 55.95 84 ASN A CA 1
ATOM 606 C C . ASN A 1 85 ? -8.365 -6.927 -5.488 1.00 66.19 84 ASN A C 1
ATOM 607 O O . ASN A 1 85 ? -8.954 -7.956 -5.824 1.00 83.99 84 ASN A O 1
ATOM 612 N N . GLY A 1 86 ? -7.258 -6.929 -4.753 1.00 62.66 85 GLY A N 1
ATOM 613 C CA . GLY A 1 86 ? -6.652 -8.167 -4.289 1.00 72.52 85 GLY A CA 1
ATOM 614 C C . GLY A 1 86 ? -6.315 -9.165 -5.394 1.00 90.04 85 GLY A C 1
ATOM 615 O O . GLY A 1 86 ? -6.092 -10.357 -5.118 1.00 83.92 85 GLY A O 1
ATOM 616 N N . PHE A 1 87 ? -6.306 -8.683 -6.645 1.00 92.75 86 PHE A N 1
ATOM 617 C CA . PHE A 1 87 ? -5.913 -9.490 -7.802 1.00 92.40 86 PHE A CA 1
ATOM 618 C C . PHE A 1 87 ? -4.395 -9.426 -7.971 1.00 94.93 86 PHE A C 1
ATOM 619 O O . PHE A 1 87 ? -3.693 -8.753 -7.205 1.00 83.45 86 PHE A O 1
ATOM 627 N N . ASP A 1 88 ? -3.903 -10.134 -8.983 1.00 96.82 87 ASP A N 1
ATOM 628 C CA . ASP A 1 88 ? -2.487 -10.151 -9.319 1.00 76.39 87 ASP A CA 1
ATOM 629 C C . ASP A 1 88 ? -2.373 -10.506 -10.808 1.00 91.21 87 ASP A C 1
ATOM 630 O O . ASP A 1 88 ? -3.366 -10.420 -11.552 1.00 97.83 87 ASP A O 1
ATOM 635 N N . GLN A 1 89 ? -1.176 -10.889 -11.249 1.00 85.54 88 GLN A N 1
ATOM 636 C CA . GLN A 1 89 ? -1.038 -11.682 -12.471 1.00 77.35 88 GLN A CA 1
ATOM 637 C C . GLN A 1 89 ? -1.727 -13.073 -12.245 1.00 102.63 88 GLN A C 1
ATOM 638 O O . GLN A 1 89 ? -2.413 -13.266 -11.235 1.00 111.08 88 GLN A O 1
ATOM 644 N N . TYR A 1 90 ? -1.589 -14.025 -13.170 1.00 98.96 89 TYR A N 1
ATOM 645 C CA . TYR A 1 90 ? -2.372 -15.288 -13.126 1.00 99.91 89 TYR A CA 1
ATOM 646 C C . TYR A 1 90 ? -3.869 -15.049 -13.469 1.00 92.94 89 TYR A C 1
ATOM 647 O O . TYR A 1 90 ? -4.548 -15.926 -14.023 1.00 93.09 89 TYR A O 1
ATOM 656 N N . ALA A 1 91 ? -4.355 -13.853 -13.125 1.00 88.05 90 ALA A N 1
ATOM 657 C CA . ALA A 1 91 ? -5.572 -13.253 -13.682 1.00 90.52 90 ALA A CA 1
ATOM 658 C C . ALA A 1 91 ? -5.234 -12.060 -14.641 1.00 97.52 90 ALA A C 1
ATOM 659 O O . ALA A 1 91 ? -5.199 -10.888 -14.198 1.00 84.85 90 ALA A O 1
ATOM 661 N N . PRO A 1 92 ? -5.005 -12.358 -15.954 1.00 89.32 91 PRO A N 1
ATOM 662 C CA . PRO A 1 92 ? -4.484 -11.382 -16.937 1.00 76.25 91 PRO A CA 1
ATOM 663 C C . PRO A 1 92 ? -5.549 -10.447 -17.509 1.00 74.76 91 PRO A C 1
ATOM 664 O O . PRO A 1 92 ? -6.726 -10.834 -17.623 1.00 82.35 91 PRO A O 1
ATOM 668 N N . PRO A 1 93 ? -5.130 -9.222 -17.876 1.00 70.65 92 PRO A N 1
ATOM 669 C CA . PRO A 1 93 ? -6.100 -8.243 -18.382 1.00 68.65 92 PRO A CA 1
ATOM 670 C C . PRO A 1 93 ? -6.367 -8.486 -19.861 1.00 57.74 92 PRO A C 1
ATOM 671 O O . PRO A 1 93 ? -5.619 -9.231 -20.512 1.00 69.67 92 PRO A O 1
ATOM 675 N N . TYR A 1 94 ? -7.439 -7.874 -20.361 1.00 54.03 93 TYR A N 1
ATOM 676 C CA . TYR A 1 94 ? -7.780 -7.895 -21.779 1.00 44.75 93 TYR A CA 1
ATOM 677 C C . TYR A 1 94 ? -8.271 -6.517 -22.220 1.00 46.61 93 TYR A C 1
ATOM 678 O O . TYR A 1 94 ? -9.366 -6.089 -21.846 1.00 55.11 93 TYR A O 1
ATOM 687 N N . LEU A 1 95 ? -7.463 -5.825 -23.013 1.00 49.85 94 LEU A N 1
ATOM 688 C CA . LEU A 1 95 ? -7.818 -4.481 -23.448 1.00 44.99 94 LEU A CA 1
ATOM 689 C C . LEU A 1 95 ? -9.068 -4.523 -24.349 1.00 48.18 94 LEU A C 1
ATOM 690 O O . LEU A 1 95 ? -9.098 -5.276 -25.346 1.00 48.53 94 LEU A O 1
ATOM 695 N N . MET A 1 96 ? -10.087 -3.727 -23.995 1.00 50.41 95 MET A N 1
ATOM 696 C CA . MET A 1 96 ? -11.364 -3.713 -24.730 1.00 40.25 95 MET A CA 1
ATOM 697 C C . MET A 1 96 ? -11.617 -2.454 -25.574 1.00 31.22 95 MET A C 1
ATOM 698 O O . MET A 1 96 ? -12.088 -2.543 -26.717 1.00 37.13 95 MET A O 1
ATOM 703 N N . SER A 1 97 ? -11.304 -1.283 -25.039 1.00 29.12 96 SER A N 1
ATOM 704 C CA . SER A 1 97 ? -11.565 -0.078 -25.821 1.00 33.99 96 SER A CA 1
ATOM 705 C C . SER A 1 97 ? -10.519 0.963 -25.619 1.00 32.18 96 SER A C 1
ATOM 706 O O . SER A 1 97 ? -9.849 0.986 -24.589 1.00 36.95 96 SER A O 1
ATOM 709 N N . ILE A 1 98 ? -10.386 1.834 -26.605 1.00 29.05 97 ILE A N 1
ATOM 710 C CA . ILE A 1 98 ? -9.572 3.034 -26.453 1.00 32.77 97 ILE A CA 1
ATOM 711 C C . ILE A 1 98 ? -10.348 4.089 -27.210 1.00 43.76 97 ILE A C 1
ATOM 712 O O . ILE A 1 98 ? -10.804 3.864 -28.358 1.00 40.19 97 ILE A O 1
ATOM 717 N N . ASP A 1 99 ? -10.528 5.237 -26.566 1.00 44.67 98 ASP A N 1
ATOM 718 C CA . ASP A 1 99 ? -11.279 6.322 -27.172 1.00 41.16 98 ASP A CA 1
ATOM 719 C C . ASP A 1 99 ? -10.631 7.647 -26.869 1.00 44.07 98 ASP A C 1
ATOM 720 O O . ASP A 1 99 ? -9.944 7.798 -25.850 1.00 43.27 98 ASP A O 1
ATOM 725 N N . LYS A 1 100 ? -10.857 8.606 -27.762 1.00 43.83 99 LYS A N 1
ATOM 726 C CA . LYS A 1 100 ? -10.379 9.984 -27.577 1.00 48.81 99 LYS A CA 1
ATOM 727 C C . LYS A 1 100 ? -8.863 9.995 -27.387 1.00 44.88 99 LYS A C 1
ATOM 728 O O . LYS A 1 100 ? -8.311 10.777 -26.603 1.00 50.44 99 LYS A O 1
ATOM 734 N N . ALA A 1 101 ? -8.191 9.104 -28.094 1.00 43.59 100 ALA A N 1
ATOM 735 C CA . ALA A 1 101 ? -6.761 9.020 -27.949 1.00 36.34 100 ALA A CA 1
ATOM 736 C C . ALA A 1 101 ? -6.123 10.096 -28.818 1.00 32.22 100 ALA A C 1
ATOM 737 O O . ALA A 1 101 ? -6.380 10.200 -30.011 1.00 37.83 100 ALA A O 1
ATOM 739 N N . ARG A 1 102 ? -5.277 10.898 -28.214 1.00 31.47 101 ARG A N 1
ATOM 740 C CA . ARG A 1 102 ? -4.769 12.052 -28.902 1.00 32.95 101 ARG A CA 1
ATOM 741 C C . ARG A 1 102 ? -3.251 12.261 -28.599 1.00 33.37 101 ARG A C 1
ATOM 742 O O . ARG A 1 102 ? -2.811 12.374 -27.436 1.00 37.99 101 ARG A O 1
ATOM 750 N N . PHE A 1 103 ? -2.440 12.315 -29.642 1.00 28.33 102 PHE A N 1
ATOM 751 C CA . PHE A 1 103 ? -0.994 12.429 -29.449 1.00 32.30 102 PHE A CA 1
ATOM 752 C C . PHE A 1 103 ? -0.499 13.796 -29.838 1.00 41.44 102 PHE A C 1
ATOM 753 O O . PHE A 1 103 ? -0.526 14.159 -31.017 1.00 51.87 102 PHE A O 1
ATOM 761 N N . ARG A 1 104 ? 0.005 14.549 -28.880 1.00 32.25 103 ARG A N 1
ATOM 762 C CA . ARG A 1 104 ? 0.285 15.935 -29.189 1.00 35.36 103 ARG A CA 1
ATOM 763 C C . ARG A 1 104 ? 1.729 16.258 -29.461 1.00 40.22 103 ARG A C 1
ATOM 764 O O . ARG A 1 104 ? 2.063 17.268 -30.095 1.00 61.04 103 ARG A O 1
ATOM 772 N N . LYS A 1 105 ? 2.610 15.427 -28.965 1.00 40.36 104 LYS A N 1
ATOM 773 C CA . LYS A 1 105 ? 4.002 15.780 -29.089 1.00 44.71 104 LYS A CA 1
ATOM 774 C C . LYS A 1 105 ? 4.793 14.475 -29.087 1.00 41.31 104 LYS A C 1
ATOM 775 O O . LYS A 1 105 ? 4.475 13.558 -28.326 1.00 40.12 104 LYS A O 1
ATOM 781 N N . PRO A 1 106 ? 5.785 14.364 -29.982 1.00 41.70 105 PRO A N 1
ATOM 782 C CA . PRO A 1 106 ? 6.676 13.193 -29.981 1.00 39.67 105 PRO A CA 1
ATOM 783 C C . PRO A 1 106 ? 7.625 13.157 -28.798 1.00 35.69 105 PRO A C 1
ATOM 784 O O . PRO A 1 106 ? 8.204 14.198 -28.396 1.00 32.10 105 PRO A O 1
ATOM 788 N N . VAL A 1 107 ? 7.816 11.936 -28.284 1.00 42.78 106 VAL A N 1
ATOM 789 C CA . VAL A 1 107 ? 8.744 11.704 -27.172 1.00 37.60 106 VAL A CA 1
ATOM 790 C C . VAL A 1 107 ? 9.956 10.862 -27.581 1.00 21.79 106 VAL A C 1
ATOM 791 O O . VAL A 1 107 ? 9.833 9.959 -28.419 1.00 23.80 106 VAL A O 1
ATOM 795 N N . PHE A 1 108 ? 11.108 11.185 -26.993 1.00 22.23 107 PHE A N 1
ATOM 796 C CA . PHE A 1 108 ? 12.383 10.659 -27.445 1.00 22.87 107 PHE A CA 1
ATOM 797 C C . PHE A 1 108 ? 13.199 10.056 -26.332 1.00 24.19 107 PHE A C 1
ATOM 798 O O . PHE A 1 108 ? 12.894 10.274 -25.175 1.00 22.94 107 PHE A O 1
ATOM 806 N N . PRO A 1 109 ? 14.255 9.282 -26.689 1.00 28.06 108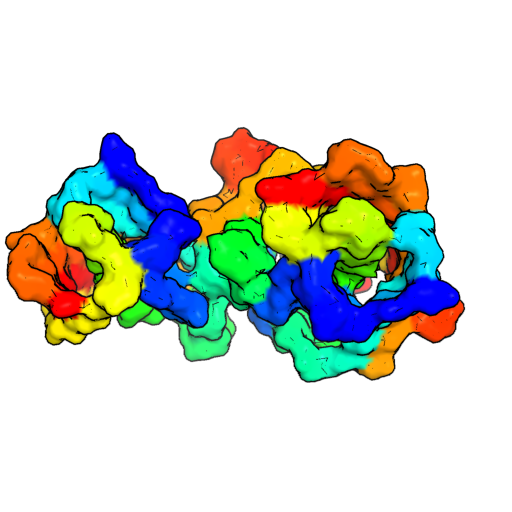 PRO A N 1
ATOM 807 C CA . PRO A 1 109 ? 15.266 8.880 -25.701 1.00 21.35 108 PRO A CA 1
ATOM 808 C C . PRO A 1 109 ? 15.728 10.066 -24.820 1.00 27.75 108 PRO A C 1
ATOM 809 O O . PRO A 1 109 ? 16.062 11.183 -25.310 1.00 33.35 108 PRO A O 1
ATOM 813 N N . GLY A 1 110 ? 15.727 9.821 -23.508 1.00 28.60 109 GLY A N 1
ATOM 814 C CA . GLY A 1 110 ? 16.131 10.816 -22.529 1.00 28.00 109 GLY A CA 1
ATOM 815 C C . GLY A 1 110 ? 14.904 11.332 -21.811 1.00 32.71 109 GLY A C 1
ATOM 816 O O . GLY A 1 110 ? 14.990 11.872 -20.694 1.00 37.31 109 GLY A O 1
ATOM 817 N N . ASP A 1 111 ? 13.749 11.142 -22.440 1.00 21.82 110 ASP A N 1
ATOM 818 C CA . ASP A 1 111 ? 12.520 11.655 -21.869 1.00 21.00 110 ASP A CA 1
ATOM 819 C C . ASP A 1 111 ? 12.011 10.768 -20.732 1.00 29.56 110 ASP A C 1
ATOM 820 O O . ASP A 1 111 ? 12.252 9.562 -20.684 1.00 25.71 110 ASP A O 1
ATOM 825 N N . ARG A 1 112 ? 11.297 11.389 -19.805 1.00 33.41 111 ARG A N 1
ATOM 826 C CA . ARG A 1 112 ? 10.663 10.630 -18.774 1.00 25.48 111 ARG A CA 1
ATOM 827 C C . ARG A 1 112 ? 9.145 10.788 -18.800 1.00 24.95 111 ARG A C 1
ATOM 828 O O . ARG A 1 112 ? 8.625 11.880 -18.597 1.00 38.96 111 ARG A O 1
ATOM 836 N N . LEU A 1 113 ? 8.436 9.692 -19.048 1.00 24.86 112 LEU A N 1
ATOM 837 C CA . LEU A 1 113 ? 6.969 9.722 -19.134 1.00 22.11 112 LEU A CA 1
ATOM 838 C C . LEU A 1 113 ? 6.331 9.498 -17.813 1.00 25.41 112 LEU A C 1
ATOM 839 O O . LEU A 1 113 ? 6.684 8.557 -17.085 1.00 32.96 112 LEU A O 1
ATOM 844 N N . GLU A 1 114 ? 5.370 10.367 -17.511 1.00 33.10 113 GLU A N 1
ATOM 845 C CA . GLU A 1 114 ? 4.483 10.183 -16.365 1.00 32.08 113 GLU A CA 1
ATOM 846 C C . GLU A 1 114 ? 3.068 9.975 -16.879 1.00 30.74 113 GLU A C 1
ATOM 847 O O . GLU A 1 114 ? 2.562 10.768 -17.650 1.00 38.06 113 GLU A O 1
ATOM 853 N N . TYR A 1 115 ? 2.472 8.859 -16.513 1.00 26.81 114 TYR A N 1
ATOM 854 C CA . TYR A 1 115 ? 1.140 8.505 -16.938 1.00 27.85 114 TYR A CA 1
ATOM 855 C C . TYR A 1 115 ? 0.161 8.749 -15.804 1.00 37.05 114 TYR A C 1
ATOM 856 O O . TYR A 1 115 ? -0.005 7.897 -14.916 1.00 35.25 114 TYR A O 1
ATOM 865 N N . HIS A 1 116 ? -0.497 9.909 -15.837 1.00 40.06 115 HIS A N 1
ATOM 866 C CA . HIS A 1 116 ? -1.553 10.229 -14.867 1.00 39.39 115 HIS A CA 1
ATOM 867 C C . HIS A 1 116 ? -2.825 9.518 -15.229 1.00 32.74 115 HIS A C 1
ATOM 868 O O . HIS A 1 116 ? -3.403 9.804 -16.274 1.00 41.91 115 HIS A O 1
ATOM 875 N N . VAL A 1 117 ? -3.245 8.591 -14.374 1.00 25.29 116 VAL A N 1
ATOM 876 C CA . VAL A 1 117 ? -4.505 7.898 -14.594 1.00 42.74 116 VAL A CA 1
ATOM 877 C C . VAL A 1 117 ? -5.539 8.188 -13.494 1.00 51.28 116 VAL A C 1
ATOM 878 O O . VAL A 1 117 ? -5.195 8.300 -12.304 1.00 46.44 116 VAL A O 1
ATOM 882 N N . ASN A 1 118 ? -6.802 8.302 -13.930 1.00 54.38 117 ASN A N 1
ATOM 883 C CA . ASN A 1 118 ? -7.941 8.679 -13.087 1.00 47.85 117 ASN A CA 1
ATOM 884 C C . ASN A 1 118 ? -9.126 7.787 -13.330 1.00 38.71 117 ASN A C 1
ATOM 885 O O . ASN A 1 118 ? -9.508 7.542 -14.464 1.00 43.85 117 ASN A O 1
ATOM 890 N N . LYS A 1 119 ? -9.711 7.338 -12.233 1.00 36.63 118 LYS A N 1
ATOM 891 C CA . LYS A 1 119 ? -10.588 6.174 -12.196 1.00 46.41 118 LYS A CA 1
ATOM 892 C C . LYS A 1 119 ? -11.719 6.055 -13.195 1.00 47.55 118 LYS A C 1
ATOM 893 O O . LYS A 1 119 ? -11.725 5.078 -13.921 1.00 57.27 118 LYS A O 1
ATOM 899 N N . VAL A 1 120 ? -12.685 6.989 -13.208 1.00 42.83 119 VAL A N 1
ATOM 900 C CA . VAL A 1 120 ? -13.953 6.814 -13.989 1.00 51.59 119 VAL A CA 1
ATOM 901 C C . VAL A 1 120 ? -14.842 5.556 -13.676 1.00 58.96 119 VAL A C 1
ATOM 902 O O . VAL A 1 120 ? -16.037 5.700 -13.397 1.00 81.58 119 VAL A O 1
ATOM 906 N N . ARG A 1 121 ? -14.283 4.339 -13.725 1.00 70.84 120 ARG A N 1
ATOM 907 C CA . ARG A 1 121 ? -15.054 3.112 -13.409 1.00 71.50 120 ARG A CA 1
ATOM 908 C C . ARG A 1 121 ? -14.166 1.876 -13.127 1.00 76.09 120 ARG A C 1
ATOM 909 O O . ARG A 1 121 ? -13.136 1.686 -13.795 1.00 85.35 120 ARG A O 1
ATOM 917 N N . ASN A 1 122 ? -14.549 1.054 -12.142 1.00 74.01 121 ASN A N 1
ATOM 918 C CA . ASN A 1 122 ? -13.950 -0.283 -11.973 1.00 77.59 121 ASN A CA 1
ATOM 919 C C . ASN A 1 122 ? -14.820 -1.263 -11.187 1.00 86.18 121 ASN A C 1
ATOM 920 O O . ASN A 1 122 ? -14.761 -1.314 -9.950 1.00 80.85 121 ASN A O 1
ATOM 925 N N . ARG A 1 123 ? -15.607 -2.055 -11.911 1.00 85.73 122 ARG A N 1
ATOM 926 C CA . ARG A 1 123 ? -16.486 -3.041 -11.279 1.00 86.27 122 ARG A CA 1
ATOM 927 C C . ARG A 1 123 ? -16.830 -4.217 -12.192 1.00 86.37 122 ARG A C 1
ATOM 928 O O . ARG A 1 123 ? -17.099 -4.030 -13.387 1.00 86.44 122 ARG A O 1
ATOM 936 N N . VAL A 1 124 ? -16.854 -5.419 -11.608 1.00 86.26 123 VAL A N 1
ATOM 937 C CA . VAL A 1 124 ? -17.180 -6.662 -12.333 1.00 99.36 123 VAL A CA 1
ATOM 938 C C . VAL A 1 124 ? -16.069 -7.047 -13.338 1.00 93.16 123 VAL A C 1
ATOM 939 O O . VAL A 1 124 ? -16.366 -7.439 -14.494 1.00 80.05 123 VAL A O 1
ATOM 943 N N . ASP A 1 125 ? -14.804 -6.941 -12.886 1.00 89.11 124 ASP A N 1
ATOM 944 C CA . ASP A 1 125 ? -13.621 -7.227 -13.730 1.00 79.39 124 ASP A CA 1
ATOM 945 C C . ASP A 1 125 ? -13.633 -6.395 -15.017 1.00 70.35 124 ASP A C 1
ATOM 946 O O . ASP A 1 125 ? -13.532 -6.940 -16.127 1.00 67.20 124 ASP A O 1
ATOM 951 N N . LEU A 1 126 ? -13.781 -5.080 -14.855 1.00 59.32 125 LEU A N 1
ATOM 952 C CA . LEU A 1 126 ? -13.990 -4.186 -15.987 1.00 58.66 125 LEU A CA 1
ATOM 953 C C . LEU A 1 126 ? -13.789 -2.762 -15.514 1.00 62.52 125 LEU A C 1
ATOM 954 O O . LEU A 1 126 ? -14.660 -2.164 -14.887 1.00 73.66 125 LEU A O 1
ATOM 959 N N . TRP A 1 127 ? -12.643 -2.205 -15.846 1.00 61.79 126 TRP A N 1
ATOM 960 C CA . TRP A 1 127 ? -12.385 -0.830 -15.483 1.00 52.91 126 TRP A CA 1
ATOM 961 C C . TRP A 1 127 ? -12.234 0.074 -16.704 1.00 48.21 126 TRP A C 1
ATOM 962 O O . TRP A 1 127 ? -11.939 -0.382 -17.825 1.00 52.47 126 TRP A O 1
ATOM 973 N N . LYS A 1 128 ? -12.431 1.363 -16.482 1.00 41.49 127 LYS A N 1
ATOM 974 C CA . LYS A 1 128 ? -12.272 2.327 -17.551 1.00 50.02 127 LYS A CA 1
ATOM 975 C C . LYS A 1 128 ? -11.650 3.584 -16.989 1.00 51.42 127 LYS A C 1
ATOM 976 O O . LYS A 1 128 ? -12.258 4.204 -16.151 1.00 50.91 127 LYS A O 1
ATOM 982 N N . PHE A 1 129 ? -10.464 3.973 -17.457 1.00 46.96 128 PHE A N 1
ATOM 983 C CA . PHE A 1 129 ? -9.756 5.147 -16.922 1.00 39.15 128 PHE A CA 1
ATOM 984 C C . PHE A 1 129 ? -9.529 6.281 -17.910 1.00 36.50 128 PHE A C 1
ATOM 985 O O . PHE A 1 129 ? -9.436 6.090 -19.124 1.00 41.59 128 PHE A O 1
ATOM 993 N N . GLN A 1 130 ? -9.382 7.465 -17.353 1.00 34.21 129 GLN A N 1
ATOM 994 C CA . GLN A 1 130 ? -8.974 8.621 -18.114 1.00 36.89 129 GLN A CA 1
ATOM 995 C C . GLN A 1 130 ? -7.483 8.860 -17.854 1.00 47.41 129 GLN A C 1
ATOM 996 O O . GLN A 1 130 ? -7.034 9.027 -16.702 1.00 45.92 129 GLN A O 1
ATOM 1002 N N . CYS A 1 131 ? -6.715 8.867 -18.938 1.00 35.28 130 CYS A N 1
ATOM 1003 C CA . CYS A 1 131 ? -5.278 8.858 -18.838 1.00 29.89 130 CYS A CA 1
ATOM 1004 C C . CYS A 1 131 ? -4.676 9.943 -19.668 1.00 33.26 130 CYS A C 1
ATOM 1005 O O . CYS A 1 131 ? -5.077 10.194 -20.790 1.00 37.83 130 CYS A O 1
ATOM 1008 N N . CYS A 1 132 ? -3.672 10.576 -19.110 1.00 30.56 131 CYS A N 1
ATOM 1009 C CA . CYS A 1 132 ? -2.971 11.584 -19.841 1.00 32.74 131 CYS A CA 1
ATOM 1010 C C . CYS A 1 132 ? -1.485 11.361 -19.542 1.00 42.22 131 CYS A C 1
ATOM 1011 O O . CYS A 1 132 ? -1.078 11.102 -18.395 1.00 34.66 131 CYS A O 1
ATOM 1014 N N . ALA A 1 133 ? -0.682 11.450 -20.589 1.00 27.71 132 ALA A N 1
ATOM 1015 C CA . ALA A 1 133 ? 0.763 11.322 -20.479 1.00 26.54 132 ALA A CA 1
ATOM 1016 C C . ALA A 1 133 ? 1.503 12.668 -20.571 1.00 32.37 132 ALA A C 1
ATOM 1017 O O . ALA A 1 133 ? 1.324 13.452 -21.544 1.00 34.26 132 ALA A O 1
ATOM 1019 N N . LYS A 1 134 ? 2.365 12.903 -19.587 1.00 21.75 133 LYS A N 1
ATOM 1020 C CA . LYS A 1 134 ? 3.130 14.125 -19.541 1.00 30.51 133 LYS A CA 1
ATOM 1021 C C . LYS A 1 134 ? 4.606 13.833 -19.583 1.00 29.18 133 LYS A C 1
ATOM 1022 O O . LYS A 1 134 ? 5.031 12.775 -19.122 1.00 31.18 133 LYS A O 1
ATOM 1028 N N . VAL A 1 135 ? 5.369 14.776 -20.146 1.00 29.64 134 VAL A N 1
ATOM 1029 C CA . VAL A 1 135 ? 6.835 14.786 -20.101 1.00 32.87 134 VAL A CA 1
ATOM 1030 C C . VAL A 1 135 ? 7.246 16.188 -19.650 1.00 45.22 134 VAL A C 1
ATOM 1031 O O . VAL A 1 135 ? 7.229 17.138 -20.461 1.00 37.76 134 VAL A O 1
ATOM 1035 N N . GLU A 1 136 ? 7.588 16.316 -18.362 1.00 49.03 135 GLU A N 1
ATOM 1036 C CA . GLU A 1 136 ? 7.961 17.615 -17.776 1.00 49.59 135 GLU A CA 1
ATOM 1037 C C . GLU A 1 136 ? 6.805 18.646 -17.718 1.00 54.30 135 GLU A C 1
ATOM 1038 O O . GLU A 1 136 ? 6.919 19.813 -18.197 1.00 44.81 135 GLU A O 1
ATOM 1044 N N . ASN A 1 137 ? 5.704 18.204 -17.112 1.00 58.50 136 ASN A N 1
ATOM 1045 C CA . ASN A 1 137 ? 4.467 18.985 -17.045 1.00 65.14 136 ASN A CA 1
ATOM 1046 C C . ASN A 1 137 ? 4.042 19.551 -18.389 1.00 64.01 136 ASN A C 1
ATOM 1047 O O . ASN A 1 137 ? 3.547 20.671 -18.468 1.00 83.55 136 ASN A O 1
ATOM 1052 N N . THR A 1 138 ? 4.258 18.772 -19.441 1.00 51.37 137 THR A N 1
ATOM 1053 C CA . THR A 1 138 ? 3.771 19.091 -20.770 1.00 42.33 137 THR A CA 1
ATOM 1054 C C . THR A 1 138 ? 2.970 17.882 -21.231 1.00 42.80 137 THR A C 1
ATOM 1055 O O . THR A 1 138 ? 3.502 16.755 -21.277 1.00 47.88 137 THR A O 1
ATOM 1059 N N . VAL A 1 139 ? 1.686 18.083 -21.527 1.00 43.04 138 VAL A N 1
ATOM 1060 C CA . VAL A 1 139 ? 0.870 16.943 -21.955 1.00 44.12 138 VAL A CA 1
ATOM 1061 C C . VAL A 1 139 ? 1.282 16.493 -23.339 1.00 35.46 138 VAL A C 1
ATOM 1062 O O . VAL A 1 139 ? 1.324 17.270 -24.290 1.00 40.28 138 VAL A O 1
ATOM 1066 N N . VAL A 1 140 ? 1.603 15.215 -23.428 1.00 38.52 139 VAL A N 1
ATOM 1067 C CA . VAL A 1 140 ? 2.235 14.678 -24.608 1.00 34.62 139 VAL A CA 1
ATOM 1068 C C . VAL A 1 140 ? 1.241 13.714 -25.268 1.00 31.01 139 VAL A C 1
ATOM 1069 O O . VAL A 1 140 ? 1.195 13.576 -26.508 1.00 33.50 139 VAL A O 1
ATOM 1073 N N . ALA A 1 141 ? 0.402 13.090 -24.443 1.00 23.16 140 ALA A N 1
ATOM 1074 C CA . ALA A 1 141 ? -0.728 12.375 -25.027 1.00 29.21 140 ALA A CA 1
ATOM 1075 C C . ALA A 1 141 ? -1.902 12.268 -24.069 1.00 28.39 140 ALA A C 1
ATOM 1076 O O . ALA A 1 141 ? -1.821 12.698 -22.909 1.00 36.21 140 ALA A O 1
ATOM 1078 N N . GLU A 1 142 ? -3.001 11.705 -24.560 1.00 28.35 141 GLU A N 1
ATOM 1079 C CA . GLU A 1 142 ? -4.145 11.408 -23.701 1.00 39.48 141 GLU A CA 1
ATOM 1080 C C . GLU A 1 142 ? -5.069 10.377 -24.341 1.00 35.04 141 GLU A C 1
ATOM 1081 O O . GLU A 1 142 ? -5.188 10.297 -25.578 1.00 31.07 141 GLU A O 1
ATOM 1087 N N . ALA A 1 143 ? -5.727 9.596 -23.499 1.00 26.23 142 ALA A N 1
ATOM 1088 C CA . ALA A 1 143 ? -6.714 8.664 -23.994 1.00 38.06 142 ALA A CA 1
ATOM 1089 C C . ALA A 1 143 ? -7.609 8.200 -22.877 1.00 35.03 142 ALA A C 1
ATOM 1090 O O . ALA A 1 143 ? -7.287 8.321 -21.703 1.00 35.72 142 ALA A O 1
ATOM 1092 N N . GLU A 1 144 ? -8.730 7.637 -23.265 1.00 32.87 143 GLU A N 1
ATOM 1093 C CA . GLU A 1 144 ? -9.591 6.996 -22.323 1.00 39.91 143 GLU A CA 1
ATOM 1094 C C . GLU A 1 144 ? -9.516 5.541 -22.663 1.00 39.62 143 GLU A C 1
ATOM 1095 O O . GLU A 1 144 ? -9.753 5.160 -23.817 1.00 38.48 143 GLU A O 1
ATOM 1101 N N . ILE A 1 145 ? -9.169 4.724 -21.671 1.00 32.81 144 ILE A N 1
ATOM 1102 C CA . ILE A 1 145 ? -8.876 3.313 -21.934 1.00 35.59 144 ILE A CA 1
ATOM 1103 C C . ILE A 1 145 ? -9.759 2.454 -21.098 1.00 34.06 144 ILE A C 1
ATOM 1104 O O . ILE A 1 145 ? -9.895 2.690 -19.922 1.00 41.77 144 ILE A O 1
ATOM 1109 N N . CYS A 1 146 ? -10.329 1.426 -21.691 1.00 40.72 145 CYS A N 1
ATOM 1110 C CA . CYS A 1 146 ? -11.109 0.459 -20.920 1.00 43.80 145 CYS A CA 1
ATOM 1111 C C . CYS A 1 146 ? -10.627 -0.995 -21.138 1.00 40.86 145 CYS A C 1
ATOM 1112 O O . CYS A 1 146 ? -10.380 -1.430 -22.281 1.00 44.91 145 CYS A O 1
ATOM 1115 N N . ALA A 1 147 ? -10.510 -1.753 -20.048 1.00 40.95 146 ALA A N 1
ATOM 1116 C CA . ALA A 1 147 ? -10.178 -3.182 -20.159 1.00 46.70 146 ALA A CA 1
ATOM 1117 C C . ALA A 1 147 ? -10.954 -4.072 -19.167 1.00 56.66 146 ALA A C 1
ATOM 1118 O O . ALA A 1 147 ? -11.499 -3.601 -18.155 1.00 47.05 146 ALA A O 1
ATOM 1120 N N . MET A 1 148 ? -10.990 -5.368 -19.465 1.00 54.01 147 MET A N 1
ATOM 1121 C CA . MET A 1 148 ? -11.589 -6.350 -18.569 1.00 60.48 147 MET A CA 1
ATOM 1122 C C . MET A 1 148 ? -10.523 -7.304 -18.016 1.00 72.13 147 MET A C 1
ATOM 1123 O O . MET A 1 148 ? -9.367 -7.276 -18.460 1.00 78.40 147 MET A O 1
ATOM 1128 N N . VAL A 1 149 ? -10.907 -8.156 -17.059 1.00 76.57 148 VAL A N 1
ATOM 1129 C CA . VAL A 1 149 ? -9.970 -9.133 -16.477 1.00 74.53 148 VAL A CA 1
ATOM 1130 C C . VAL A 1 149 ? -10.626 -10.505 -16.228 1.00 64.60 148 VAL A C 1
ATOM 1131 O O . VAL A 1 149 ? -11.848 -10.668 -16.368 1.00 69.75 148 VAL A O 1
ATOM 1135 N N . LEU B 1 8 ? 25.961 26.552 -22.619 1.00 65.95 7 LEU B N 1
ATOM 1136 C CA . LEU B 1 8 ? 26.631 25.252 -22.710 1.00 59.56 7 LEU B CA 1
ATOM 1137 C C . LEU B 1 8 ? 25.976 24.314 -23.716 1.00 67.96 7 LEU B C 1
ATOM 1138 O O . LEU B 1 8 ? 24.739 24.208 -23.785 1.00 64.21 7 LEU B O 1
ATOM 1143 N N . ASP B 1 9 ? 26.810 23.601 -24.467 1.00 57.49 8 ASP B N 1
ATOM 1144 C CA . ASP B 1 9 ? 26.313 22.689 -25.507 1.00 64.15 8 ASP B CA 1
ATOM 1145 C C . ASP B 1 9 ? 25.609 21.412 -24.976 1.00 56.93 8 ASP B C 1
ATOM 1146 O O . ASP B 1 9 ? 25.908 20.894 -23.884 1.00 41.17 8 ASP B O 1
ATOM 1151 N N . ALA B 1 10 ? 24.669 20.929 -25.783 1.00 49.95 9 ALA B N 1
ATOM 1152 C CA . ALA B 1 10 ? 23.998 19.661 -25.560 1.00 44.15 9 ALA B CA 1
ATOM 1153 C C . ALA B 1 10 ? 23.846 18.864 -26.874 1.00 46.23 9 ALA B C 1
ATOM 1154 O O . ALA B 1 10 ? 23.848 19.416 -27.987 1.00 46.72 9 ALA B O 1
ATOM 1156 N N . LYS B 1 11 ? 23.730 17.552 -26.729 1.00 40.34 10 LYS B N 1
ATOM 1157 C CA . LYS B 1 11 ? 23.508 16.675 -27.862 1.00 38.58 10 LYS B CA 1
ATOM 1158 C C . LYS B 1 11 ? 22.374 15.699 -27.547 1.00 42.83 10 LYS B C 1
ATOM 1159 O O . LYS B 1 11 ? 22.395 15.007 -26.517 1.00 48.38 10 LYS B O 1
ATOM 1165 N N . ASP B 1 12 ? 21.373 15.656 -28.417 1.00 34.22 11 ASP B N 1
ATOM 1166 C CA . ASP B 1 12 ? 20.394 14.581 -28.347 1.00 30.87 11 ASP B CA 1
ATOM 1167 C C . ASP B 1 12 ? 20.961 13.293 -28.988 1.00 41.53 11 ASP B C 1
ATOM 1168 O O . ASP B 1 12 ? 22.113 13.275 -29.529 1.00 35.87 11 ASP B O 1
ATOM 1173 N N . ILE B 1 13 ? 20.144 12.232 -28.935 1.00 32.69 12 ILE B N 1
ATOM 1174 C CA . ILE B 1 13 ? 20.563 10.891 -29.363 1.00 33.50 12 ILE B CA 1
ATOM 1175 C C . ILE B 1 13 ? 21.000 10.814 -30.849 1.00 31.90 12 ILE B C 1
ATOM 1176 O O . ILE B 1 13 ? 22.002 10.145 -31.223 1.00 28.25 12 ILE B O 1
ATOM 1181 N N . VAL B 1 14 ? 20.268 11.536 -31.689 1.00 30.51 13 VAL B N 1
ATOM 1182 C CA . VAL B 1 14 ? 20.556 11.527 -33.103 1.00 29.07 13 VAL B CA 1
ATOM 1183 C C . VAL B 1 14 ? 21.886 12.205 -33.369 1.00 29.17 13 VAL B C 1
ATOM 1184 O O . VAL B 1 14 ? 22.668 11.784 -34.240 1.00 35.50 13 VAL B O 1
ATOM 1188 N N . GLU B 1 15 ? 22.171 13.233 -32.591 1.00 28.24 14 GLU B N 1
ATOM 1189 C CA . GLU B 1 15 ? 23.430 13.920 -32.758 1.00 32.73 14 GLU B CA 1
ATOM 1190 C C . GLU B 1 15 ? 24.534 13.049 -32.262 1.00 34.76 14 GLU B C 1
ATOM 1191 O O . GLU B 1 15 ? 25.512 12.812 -33.000 1.00 38.05 14 GLU B O 1
ATOM 1197 N N . LEU B 1 16 ? 24.375 12.555 -31.030 1.00 28.60 15 LEU B N 1
ATOM 1198 C CA . LEU B 1 16 ? 25.294 11.547 -30.466 1.00 28.63 15 LEU B CA 1
ATOM 1199 C C . LEU B 1 16 ? 25.734 10.486 -31.485 1.00 29.90 15 LEU B C 1
ATOM 1200 O O . LEU B 1 16 ? 26.948 10.169 -31.607 1.00 27.25 15 LEU B O 1
ATOM 1205 N N . MET B 1 17 ? 24.748 9.961 -32.223 1.00 23.02 16 MET B N 1
ATOM 1206 C CA . MET B 1 17 ? 25.012 8.904 -33.186 1.00 23.12 16 MET B CA 1
ATOM 1207 C C . MET B 1 17 ? 26.072 9.291 -34.220 1.00 32.31 16 MET B C 1
ATOM 1208 O O . MET B 1 17 ? 26.729 8.414 -34.812 1.00 30.64 16 MET B O 1
ATOM 1213 N N . ARG B 1 18 ? 26.276 10.606 -34.395 1.00 35.81 17 ARG B N 1
ATOM 1214 C CA . ARG B 1 18 ? 27.313 11.124 -35.311 1.00 33.83 17 ARG B CA 1
ATOM 1215 C C . ARG B 1 18 ? 28.714 11.058 -34.746 1.00 40.69 17 ARG B C 1
ATOM 1216 O O . ARG B 1 18 ? 29.686 11.068 -35.508 1.00 41.42 17 ARG B O 1
ATOM 1224 N N . PHE B 1 19 ? 28.820 10.984 -33.420 1.00 33.20 18 PHE B N 1
ATOM 1225 C CA . PHE B 1 19 ? 30.139 10.980 -32.779 1.00 40.50 18 PHE B CA 1
ATOM 1226 C C . PHE B 1 19 ? 30.484 9.655 -32.169 1.00 35.39 18 PHE B C 1
ATOM 1227 O O . PHE B 1 19 ? 31.661 9.319 -32.008 1.00 31.59 18 PHE B O 1
ATOM 1235 N N . LEU B 1 20 ? 29.435 8.911 -31.824 1.00 39.10 19 LEU B N 1
ATOM 1236 C CA . LEU B 1 20 ? 29.581 7.536 -31.345 1.00 27.58 19 LEU B CA 1
ATOM 1237 C C . LEU B 1 20 ? 29.204 6.562 -32.446 1.00 25.63 19 LEU B C 1
ATOM 1238 O O . LEU B 1 20 ? 28.112 6.670 -33.024 1.00 25.33 19 LEU B O 1
ATOM 1243 N N . PRO B 1 21 ? 30.136 5.643 -32.767 1.00 25.26 20 PRO B N 1
ATOM 1244 C CA . PRO B 1 21 ? 29.844 4.492 -33.640 1.00 27.48 20 PRO B CA 1
ATOM 1245 C C . PRO B 1 21 ? 28.843 3.449 -33.035 1.00 24.44 20 PRO B C 1
ATOM 1246 O O . PRO B 1 21 ? 28.097 2.841 -33.807 1.00 23.34 20 PRO B O 1
ATOM 1250 N N . HIS B 1 22 ? 28.864 3.277 -31.703 1.00 16.53 21 HIS B N 1
ATOM 1251 C CA . HIS B 1 22 ? 27.981 2.438 -30.920 1.00 16.56 21 HIS B CA 1
ATOM 1252 C C . HIS B 1 22 ? 26.521 2.471 -31.343 1.00 20.02 21 HIS B C 1
ATOM 1253 O O . HIS B 1 22 ? 25.925 3.542 -31.468 1.00 24.31 21 HIS B O 1
ATOM 1260 N N . ARG B 1 23 ? 25.912 1.296 -31.496 1.00 19.15 22 ARG B N 1
ATOM 1261 C CA . ARG B 1 23 ? 24.473 1.246 -31.740 1.00 16.53 22 ARG B CA 1
ATOM 1262 C C . ARG B 1 23 ? 23.841 0.268 -30.809 1.00 14.59 22 ARG B C 1
ATOM 1263 O O . ARG B 1 23 ? 24.537 -0.380 -30.028 1.00 16.55 22 ARG B O 1
ATOM 1271 N N . TYR B 1 24 ? 22.529 0.157 -30.874 1.00 12.28 23 TYR B N 1
ATOM 1272 C CA . TYR B 1 24 ? 21.846 -0.891 -30.122 1.00 10.91 23 TYR B CA 1
ATOM 1273 C C . TYR B 1 24 ? 22.462 -2.298 -30.348 1.00 10.41 23 TYR B C 1
ATOM 1274 O O . TYR B 1 24 ? 22.731 -2.669 -31.471 1.00 17.31 23 TYR B O 1
ATOM 1283 N N . PRO B 1 25 ? 22.667 -3.095 -29.271 1.00 13.35 24 PRO B N 1
ATOM 1284 C CA . PRO B 1 25 ? 22.295 -2.841 -27.857 1.00 12.44 24 PRO B CA 1
ATOM 1285 C C . PRO B 1 25 ? 23.397 -2.268 -26.952 1.00 13.47 24 PRO B C 1
ATOM 1286 O O . PRO B 1 25 ? 23.497 -2.621 -25.789 1.00 14.18 24 PRO B O 1
ATOM 1290 N N . PHE B 1 26 ? 24.211 -1.362 -27.473 1.00 15.21 25 PHE B N 1
ATOM 1291 C CA . PHE B 1 26 ? 25.401 -0.980 -26.735 1.00 16.86 25 PHE B CA 1
ATOM 1292 C C . PHE B 1 26 ? 25.663 0.507 -26.798 1.00 24.88 25 PHE B C 1
ATOM 1293 O O . PHE B 1 26 ? 26.792 0.970 -26.583 1.00 20.18 25 PHE B O 1
ATOM 1301 N N . LEU B 1 27 ? 24.607 1.250 -27.115 1.00 18.09 26 LEU B N 1
ATOM 1302 C CA . LEU B 1 27 ? 24.657 2.686 -27.022 1.00 12.36 26 LEU B CA 1
ATOM 1303 C C . LEU B 1 27 ? 23.994 3.025 -25.710 1.00 18.81 26 LEU B C 1
ATOM 1304 O O . LEU B 1 27 ? 22.758 2.967 -25.571 1.00 17.94 26 LEU B O 1
ATOM 1309 N N . LEU B 1 28 ? 24.838 3.379 -24.746 1.00 20.02 27 LEU B N 1
ATOM 1310 C CA . LEU B 1 28 ? 24.427 3.450 -23.354 1.00 17.33 27 LEU B CA 1
ATOM 1311 C C . LEU B 1 28 ? 24.353 4.861 -22.746 1.00 19.67 27 LEU B C 1
ATOM 1312 O O . LEU B 1 28 ? 24.382 5.007 -21.529 1.00 36.34 27 LEU B O 1
ATOM 1317 N N . VAL B 1 29 ? 24.253 5.887 -23.586 1.00 21.15 28 VAL B N 1
ATOM 1318 C CA . VAL B 1 29 ? 23.906 7.241 -23.135 1.00 25.94 28 VAL B CA 1
ATOM 1319 C C . VAL B 1 29 ? 22.756 7.666 -24.000 1.00 26.88 28 VAL B C 1
ATOM 1320 O O . VAL B 1 29 ? 22.683 7.245 -25.148 1.00 32.41 28 VAL B O 1
ATOM 1324 N N . ASP B 1 30 ? 21.850 8.484 -23.471 1.00 27.37 29 ASP B N 1
ATOM 1325 C CA . ASP B 1 30 ? 20.709 8.984 -24.259 1.00 26.79 29 ASP B CA 1
ATOM 1326 C C . ASP B 1 30 ? 20.889 10.447 -24.666 1.00 29.96 29 ASP B C 1
ATOM 1327 O O . ASP B 1 30 ? 20.359 10.879 -25.696 1.00 30.72 29 ASP B O 1
ATOM 1332 N N . LYS B 1 31 ? 21.616 11.193 -23.828 1.00 34.43 30 LYS B N 1
ATOM 1333 C CA . LYS B 1 31 ? 21.878 12.634 -24.045 1.00 25.78 30 LYS B CA 1
ATOM 1334 C C . LYS B 1 31 ? 23.243 13.002 -23.535 1.00 26.23 30 LYS B C 1
ATOM 1335 O O . LYS B 1 31 ? 23.819 12.274 -22.751 1.00 32.99 30 LYS B O 1
ATOM 1341 N N . VAL B 1 32 ? 23.784 14.124 -23.968 1.00 31.11 31 VAL B N 1
ATOM 1342 C CA . VAL B 1 32 ? 24.907 14.710 -23.237 1.00 28.34 31 VAL B CA 1
ATOM 1343 C C . VAL B 1 32 ? 24.638 16.183 -23.091 1.00 31.13 31 VAL B C 1
ATOM 1344 O O . VAL B 1 32 ? 24.290 16.845 -24.051 1.00 39.57 31 VAL B O 1
ATOM 1348 N N . VAL B 1 33 ? 24.768 16.696 -21.877 1.00 36.70 32 VAL B N 1
ATOM 1349 C CA . VAL B 1 33 ? 24.436 18.102 -21.594 1.00 33.58 32 VAL B CA 1
ATOM 1350 C C . VAL B 1 33 ? 25.569 18.827 -20.838 1.00 40.94 32 VAL B C 1
ATOM 1351 O O . VAL B 1 33 ? 26.543 18.171 -20.379 1.00 37.52 32 VAL B O 1
ATOM 1355 N N . ASN B 1 34 ? 25.445 20.164 -20.733 1.00 40.04 33 ASN B N 1
ATOM 1356 C CA . ASN B 1 34 ? 26.464 21.003 -20.081 1.00 35.87 33 ASN B CA 1
ATOM 1357 C C . ASN B 1 34 ? 27.856 20.669 -20.561 1.00 39.47 33 ASN B C 1
ATOM 1358 O O . ASN B 1 34 ? 28.820 20.544 -19.773 1.00 39.13 33 ASN B O 1
ATOM 1363 N N . ILE B 1 35 ? 27.933 20.493 -21.870 1.00 37.86 34 ILE B N 1
ATOM 1364 C CA . ILE B 1 35 ? 29.186 20.200 -22.506 1.00 43.95 34 ILE B CA 1
ATOM 1365 C C . ILE B 1 35 ? 30.026 21.469 -22.540 1.00 52.50 34 ILE B C 1
ATOM 1366 O O . ILE B 1 35 ? 29.714 22.460 -23.219 1.00 53.97 34 ILE B O 1
ATOM 1371 N N . GLN B 1 36 ? 31.086 21.444 -21.760 1.00 51.24 35 GLN B N 1
ATOM 1372 C CA . GLN B 1 36 ? 32.019 22.534 -21.786 1.00 53.98 35 GLN B CA 1
ATOM 1373 C C . GLN B 1 36 ? 33.225 22.054 -22.543 1.00 54.97 35 GLN B C 1
ATOM 1374 O O . GLN B 1 36 ? 34.116 21.378 -21.987 1.00 47.65 35 GLN B O 1
ATOM 1380 N N . ARG B 1 37 ? 33.216 22.400 -23.828 1.00 52.79 36 ARG B N 1
ATOM 1381 C CA . ARG B 1 37 ? 34.272 22.021 -24.745 1.00 65.04 36 ARG B CA 1
ATOM 1382 C C . ARG B 1 37 ? 34.578 20.523 -24.658 1.00 61.71 36 ARG B C 1
ATOM 1383 O O . ARG B 1 37 ? 33.951 19.677 -25.297 1.00 59.37 36 ARG B O 1
ATOM 1391 N N . ASP B 1 38 ? 35.537 20.215 -23.816 1.00 52.31 37 ASP B N 1
ATOM 1392 C CA . ASP B 1 38 ? 36.294 19.019 -23.958 1.00 48.54 37 ASP B CA 1
ATOM 1393 C C . ASP B 1 38 ? 36.567 18.590 -22.552 1.00 57.42 37 ASP B C 1
ATOM 1394 O O . ASP B 1 38 ? 37.074 17.498 -22.291 1.00 50.56 37 ASP B O 1
ATOM 1399 N N . GLU B 1 39 ? 36.250 19.486 -21.632 1.00 55.13 38 GLU B N 1
ATOM 1400 C CA . GLU B 1 39 ? 36.833 19.404 -20.311 1.00 53.22 38 GLU B CA 1
ATOM 1401 C C . GLU B 1 39 ? 35.868 18.692 -19.381 1.00 44.80 38 GLU B C 1
ATOM 1402 O O . GLU B 1 39 ? 36.249 17.845 -18.570 1.00 40.75 38 GLU B O 1
ATOM 1408 N N . SER B 1 40 ? 34.600 19.014 -19.543 1.00 39.98 39 SER B N 1
ATOM 1409 C CA . SER B 1 40 ? 33.613 18.429 -18.692 1.00 40.28 39 SER B CA 1
ATOM 1410 C C . SER B 1 40 ? 32.301 18.264 -19.447 1.00 43.43 39 SER B C 1
ATOM 1411 O O . SER B 1 40 ? 31.993 19.031 -20.358 1.00 43.44 39 SER B O 1
ATOM 1414 N N . ALA B 1 41 ? 31.534 17.252 -19.056 1.00 36.09 40 ALA B N 1
ATOM 1415 C CA . ALA B 1 41 ? 30.148 17.185 -19.464 1.00 32.04 40 ALA B CA 1
ATOM 1416 C C . ALA B 1 41 ? 29.340 16.384 -18.459 1.00 37.36 40 ALA B C 1
ATOM 1417 O O . ALA B 1 41 ? 29.899 15.810 -17.498 1.00 32.46 40 ALA B O 1
ATOM 1419 N N . ILE B 1 42 ? 28.027 16.326 -18.704 1.00 31.20 41 ILE B N 1
ATOM 1420 C CA . ILE B 1 42 ? 27.204 15.344 -18.028 1.00 28.98 41 ILE B CA 1
ATOM 1421 C C . ILE B 1 42 ? 26.288 14.516 -18.952 1.00 30.29 41 ILE B C 1
ATOM 1422 O O . ILE B 1 42 ? 25.331 15.044 -19.512 1.00 27.60 41 ILE B O 1
ATOM 1427 N N . GLY B 1 43 ? 26.616 13.222 -19.101 1.00 28.14 42 GLY B N 1
ATOM 1428 C CA . GLY B 1 43 ? 25.821 12.257 -19.860 1.00 24.35 42 GLY B CA 1
ATOM 1429 C C . GLY B 1 43 ? 24.516 11.822 -19.188 1.00 18.51 42 GLY B C 1
ATOM 1430 O O . GLY B 1 43 ? 24.493 11.551 -18.007 1.00 25.06 42 GLY B O 1
ATOM 1431 N N . ILE B 1 44 ? 23.421 11.745 -19.923 1.00 19.48 43 ILE B N 1
ATOM 1432 C CA . ILE B 1 44 ? 22.179 11.191 -19.363 1.00 26.26 43 ILE B CA 1
ATOM 1433 C C . ILE B 1 44 ? 21.818 9.806 -19.910 1.00 24.23 43 ILE B C 1
ATOM 1434 O O . ILE B 1 44 ? 21.780 9.590 -21.148 1.00 30.19 43 ILE B O 1
ATOM 1439 N N . LYS B 1 45 ? 21.504 8.902 -18.973 1.00 20.69 44 LYS B N 1
ATOM 1440 C CA . LYS B 1 45 ? 21.027 7.534 -19.255 1.00 18.13 44 LYS B CA 1
ATOM 1441 C C . LYS B 1 45 ? 19.770 7.175 -18.426 1.00 15.29 44 LYS B C 1
ATOM 1442 O O . LYS B 1 45 ? 19.835 7.032 -17.213 1.00 22.36 44 LYS B O 1
ATOM 1448 N N . ASN B 1 46 ? 18.614 7.074 -19.052 1.00 14.60 45 ASN B N 1
ATOM 1449 C CA . ASN B 1 46 ? 17.450 6.570 -18.323 1.00 17.78 45 ASN B CA 1
ATOM 1450 C C . ASN B 1 46 ? 17.529 5.061 -18.195 1.00 24.89 45 ASN B C 1
ATOM 1451 O O . ASN B 1 46 ? 17.798 4.352 -19.185 1.00 32.38 45 ASN B O 1
ATOM 1456 N N . VAL B 1 47 ? 17.300 4.562 -16.982 1.00 17.06 46 VAL B N 1
ATOM 1457 C CA . VAL B 1 47 ? 17.280 3.136 -16.775 1.00 13.48 46 VAL B CA 1
ATOM 1458 C C . VAL B 1 47 ? 15.823 2.694 -16.800 1.00 21.04 46 VAL B C 1
ATOM 1459 O O . VAL B 1 47 ? 14.997 3.200 -16.024 1.00 28.20 46 VAL B O 1
ATOM 1463 N N . THR B 1 48 ? 15.492 1.779 -17.702 1.00 16.36 47 THR B N 1
ATOM 1464 C CA . THR B 1 48 ? 14.130 1.283 -17.798 1.00 16.93 47 THR B CA 1
ATOM 1465 C C . THR B 1 48 ? 14.161 -0.244 -17.831 1.00 17.11 47 THR B C 1
ATOM 1466 O O . THR B 1 48 ? 15.145 -0.851 -18.212 1.00 15.66 47 THR B O 1
ATOM 1470 N N . PHE B 1 49 ? 13.085 -0.871 -17.408 1.00 17.67 48 PHE B N 1
ATOM 1471 C CA . PHE B 1 49 ? 13.030 -2.321 -17.410 1.00 15.74 48 PHE B CA 1
ATOM 1472 C C . PHE B 1 49 ? 13.072 -2.895 -18.837 1.00 16.45 48 PHE B C 1
ATOM 1473 O O . PHE B 1 49 ? 13.580 -4.027 -19.083 1.00 19.46 48 PHE B O 1
ATOM 1481 N N . ASN B 1 50 ? 12.539 -2.137 -19.792 1.00 15.40 49 ASN B N 1
ATOM 1482 C CA . ASN B 1 50 ? 12.515 -2.622 -21.175 1.00 16.97 49 ASN B CA 1
ATOM 1483 C C . ASN B 1 50 ? 13.849 -2.575 -21.928 1.00 15.47 49 ASN B C 1
ATOM 1484 O O . ASN B 1 50 ? 13.879 -2.169 -23.076 1.00 23.63 49 ASN B O 1
ATOM 1489 N N . GLU B 1 51 ? 14.939 -2.966 -21.278 1.00 16.74 50 GLU B N 1
ATOM 1490 C CA . GLU B 1 51 ? 16.248 -3.083 -21.918 1.00 14.53 50 GLU B CA 1
ATOM 1491 C C . GLU B 1 51 ? 16.643 -4.557 -21.868 1.00 16.25 50 GLU B C 1
ATOM 1492 O O . GLU B 1 51 ? 16.313 -5.290 -20.914 1.00 17.78 50 GLU B O 1
ATOM 1498 N N . PRO B 1 52 ? 17.335 -4.995 -22.917 1.00 18.75 51 PRO B N 1
ATOM 1499 C CA . PRO B 1 52 ? 17.671 -6.406 -23.098 1.00 20.76 51 PRO B CA 1
ATOM 1500 C C . PRO B 1 52 ? 18.505 -7.021 -21.954 1.00 18.73 51 PRO B C 1
ATOM 1501 O O . PRO B 1 52 ? 18.238 -8.174 -21.544 1.00 20.29 51 PRO B O 1
ATOM 1505 N N . HIS B 1 53 ? 19.481 -6.294 -21.428 1.00 11.40 52 HIS B N 1
ATOM 1506 C CA . HIS B 1 53 ? 20.291 -6.885 -20.342 1.00 15.47 52 HIS B CA 1
ATOM 1507 C C . HIS B 1 53 ? 19.486 -7.329 -19.102 1.00 17.27 52 HIS B C 1
ATOM 1508 O O . HIS B 1 53 ? 19.877 -8.250 -18.386 1.00 19.85 52 HIS B O 1
ATOM 1515 N N . PHE B 1 54 ? 18.347 -6.685 -18.871 1.00 19.63 53 PHE B N 1
ATOM 1516 C CA . PHE B 1 54 ? 17.509 -6.995 -17.730 1.00 13.44 53 PHE B CA 1
ATOM 1517 C C . PHE B 1 54 ? 16.808 -8.354 -17.807 1.00 14.54 53 PHE B C 1
ATOM 1518 O O . PHE B 1 54 ? 16.360 -8.877 -16.770 1.00 23.14 53 PHE B O 1
ATOM 1526 N N . MET B 1 55 ? 16.765 -8.926 -19.006 1.00 14.95 54 MET B N 1
ATOM 1527 C CA . MET B 1 55 ? 16.461 -10.350 -19.175 1.00 14.30 54 MET B CA 1
ATOM 1528 C C . MET B 1 55 ? 17.329 -11.285 -18.350 1.00 12.54 54 MET B C 1
ATOM 1529 O O . MET B 1 55 ? 16.849 -12.252 -17.796 1.00 21.11 54 MET B O 1
ATOM 1534 N N . GLY B 1 56 ? 18.613 -11.022 -18.273 1.00 12.18 55 GLY B N 1
ATOM 1535 C CA . GLY B 1 56 ? 19.464 -11.940 -17.567 1.00 13.43 55 GLY B CA 1
ATOM 1536 C C . GLY B 1 56 ? 20.259 -11.339 -16.427 1.00 19.78 55 GLY B C 1
ATOM 1537 O O . GLY B 1 56 ? 21.217 -11.975 -15.953 1.00 13.54 55 GLY B O 1
ATOM 1538 N N . HIS B 1 57 ? 19.887 -10.132 -15.976 1.00 19.71 56 HIS B N 1
ATOM 1539 C CA . HIS B 1 57 ? 20.659 -9.470 -14.910 1.00 16.01 56 HIS B CA 1
ATOM 1540 C C . HIS B 1 57 ? 19.832 -8.586 -13.981 1.00 16.67 56 HIS B C 1
ATOM 1541 O O . HIS B 1 57 ? 19.988 -7.373 -13.985 1.00 14.49 56 HIS B O 1
ATOM 1548 N N . PHE B 1 58 ? 18.967 -9.199 -13.166 1.00 22.86 57 PHE B N 1
ATOM 1549 C CA . PHE B 1 58 ? 18.783 -10.660 -13.082 1.00 15.60 57 PHE B CA 1
ATOM 1550 C C . PHE B 1 58 ? 17.340 -11.048 -13.235 1.00 19.22 57 PHE B C 1
ATOM 1551 O O . PHE B 1 58 ? 16.436 -10.215 -13.047 1.00 22.54 57 PHE B O 1
ATOM 1559 N N . PRO B 1 59 ? 17.119 -12.313 -13.598 1.00 23.27 58 PRO B N 1
ATOM 1560 C CA . PRO B 1 59 ? 15.725 -12.731 -13.793 1.00 25.98 58 PRO B CA 1
ATOM 1561 C C . PRO B 1 59 ? 14.864 -12.525 -12.522 1.00 26.72 58 PRO B C 1
ATOM 1562 O O . PRO B 1 59 ? 15.248 -12.974 -11.434 1.00 31.10 58 PRO B O 1
ATOM 1566 N N . GLY B 1 60 ? 13.749 -11.802 -12.670 1.00 29.25 59 GLY B N 1
ATOM 1567 C CA . GLY B 1 60 ? 12.922 -11.366 -11.556 1.00 19.29 59 GLY B CA 1
ATOM 1568 C C . GLY B 1 60 ? 13.582 -10.420 -10.555 1.00 31.26 59 GLY B C 1
ATOM 1569 O O . GLY B 1 60 ? 12.985 -10.070 -9.520 1.00 35.27 59 GLY B O 1
ATOM 1570 N N . ARG B 1 61 ? 14.818 -10.019 -10.830 1.00 24.62 60 ARG B N 1
ATOM 1571 C CA . ARG B 1 61 ? 15.482 -9.042 -9.980 1.00 25.18 60 ARG B CA 1
ATOM 1572 C C . ARG B 1 61 ? 16.384 -8.124 -10.830 1.00 26.21 60 ARG B C 1
ATOM 1573 O O . ARG B 1 61 ? 17.610 -8.187 -10.730 1.00 27.36 60 ARG B O 1
ATOM 1581 N N . PRO B 1 62 ? 15.759 -7.257 -11.658 1.00 26.81 61 PRO B N 1
ATOM 1582 C CA . PRO B 1 62 ? 16.515 -6.355 -12.547 1.00 18.24 61 PRO B CA 1
ATOM 1583 C C . PRO B 1 62 ? 17.356 -5.385 -11.745 1.00 17.71 61 PRO B C 1
ATOM 1584 O O . PRO B 1 62 ? 16.846 -4.638 -10.907 1.00 25.90 61 PRO B O 1
ATOM 1588 N N . VAL B 1 63 ? 18.648 -5.398 -11.990 1.00 20.60 62 VAL B N 1
ATOM 1589 C CA . VAL B 1 63 ? 19.530 -4.409 -11.415 1.00 17.44 62 VAL B CA 1
ATOM 1590 C C . VAL B 1 63 ? 20.615 -4.126 -12.433 1.00 13.14 62 VAL B C 1
ATOM 1591 O O . VAL B 1 63 ? 21.133 -5.021 -13.059 1.00 13.68 62 VAL B O 1
ATOM 1595 N N . MET B 1 64 ? 20.894 -2.856 -12.638 1.00 12.42 63 MET B N 1
ATOM 1596 C CA . MET B 1 64 ? 21.847 -2.423 -13.620 1.00 14.66 63 MET B CA 1
ATOM 1597 C C . MET B 1 64 ? 23.273 -2.954 -13.333 1.00 18.56 63 MET B C 1
ATOM 1598 O O . MET B 1 64 ? 23.808 -2.751 -12.229 1.00 23.23 63 MET B O 1
ATOM 1603 N N . PRO B 1 65 ? 23.873 -3.641 -14.332 1.00 17.18 64 PRO B N 1
ATOM 1604 C CA . PRO B 1 65 ? 25.246 -4.132 -14.272 1.00 18.05 64 PRO B CA 1
ATOM 1605 C C . PRO B 1 65 ? 26.232 -2.974 -14.187 1.00 20.93 64 PRO B C 1
ATOM 1606 O O . PRO B 1 65 ? 26.243 -2.129 -15.077 1.00 25.34 64 PRO B O 1
ATOM 1610 N N . GLY B 1 66 ? 27.091 -2.974 -13.185 1.00 14.11 65 GLY B N 1
ATOM 1611 C CA . GLY B 1 66 ? 28.066 -1.931 -13.013 1.00 10.12 65 GLY B CA 1
ATOM 1612 C C . GLY B 1 66 ? 28.932 -1.688 -14.214 1.00 18.93 65 GLY B C 1
ATOM 1613 O O . GLY B 1 66 ? 29.227 -0.534 -14.544 1.00 24.79 65 GLY B O 1
ATOM 1614 N N . VAL B 1 67 ? 29.347 -2.754 -14.889 1.00 21.02 66 VAL B N 1
ATOM 1615 C CA . VAL B 1 67 ? 30.151 -2.575 -16.107 1.00 17.94 66 VAL B CA 1
ATOM 1616 C C . VAL B 1 67 ? 29.462 -1.724 -17.184 1.00 18.03 66 VAL B C 1
ATOM 1617 O O . VAL B 1 67 ? 30.122 -1.050 -17.951 1.00 23.14 66 VAL B O 1
ATOM 1621 N N . LEU B 1 68 ? 28.137 -1.744 -17.244 1.00 17.39 67 LEU B N 1
ATOM 1622 C CA . LEU B 1 68 ? 27.438 -0.892 -18.217 1.00 17.50 67 LEU B CA 1
ATOM 1623 C C . LEU B 1 68 ? 27.300 0.546 -17.693 1.00 19.82 67 LEU B C 1
ATOM 1624 O O . LEU B 1 68 ? 27.138 1.484 -18.452 1.00 25.78 67 LEU B O 1
ATOM 1629 N N . ILE B 1 69 ? 27.348 0.717 -16.391 1.00 13.43 68 ILE B N 1
ATOM 1630 C CA . ILE B 1 69 ? 27.575 2.038 -15.873 1.00 21.52 68 ILE B CA 1
ATOM 1631 C C . ILE B 1 69 ? 28.928 2.608 -16.296 1.00 24.10 68 ILE B C 1
ATOM 1632 O O . ILE B 1 69 ? 28.993 3.727 -16.806 1.00 25.84 68 ILE B O 1
ATOM 1637 N N . LEU B 1 70 ? 29.992 1.832 -16.098 1.00 23.31 69 LEU B N 1
ATOM 1638 C CA . LEU B 1 70 ? 31.316 2.177 -16.623 1.00 21.28 69 LEU B CA 1
ATOM 1639 C C . LEU B 1 70 ? 31.223 2.501 -18.095 1.00 25.32 69 LEU B C 1
ATOM 1640 O O . LEU B 1 70 ? 31.716 3.524 -18.539 1.00 35.36 69 LEU B O 1
ATOM 1645 N N . GLU B 1 71 ? 30.585 1.638 -18.863 1.00 22.76 70 GLU B N 1
ATOM 1646 C CA . GLU B 1 71 ? 30.520 1.854 -20.286 1.00 24.52 70 GLU B CA 1
ATOM 1647 C C . GLU B 1 71 ? 29.762 3.149 -20.620 1.00 22.81 70 GLU B C 1
ATOM 1648 O O . GLU B 1 71 ? 30.153 3.867 -21.534 1.00 24.29 70 GLU B O 1
ATOM 1654 N N . GLY B 1 72 ? 28.713 3.458 -19.859 1.00 21.39 71 GLY B N 1
ATOM 1655 C CA . GLY B 1 72 ? 27.994 4.717 -20.001 1.00 19.97 71 GLY B CA 1
ATOM 1656 C C . GLY B 1 72 ? 28.930 5.912 -19.836 1.00 27.27 71 GLY B C 1
ATOM 1657 O O . GLY B 1 72 ? 29.074 6.736 -20.742 1.00 31.63 71 GLY B O 1
ATOM 1658 N N . MET B 1 73 ? 29.586 5.996 -18.680 1.00 26.09 72 MET B N 1
ATOM 1659 C CA . MET B 1 73 ? 30.640 6.976 -18.452 1.00 19.96 72 MET B CA 1
ATOM 1660 C C . MET B 1 73 ? 31.653 7.087 -19.608 1.00 24.69 72 MET B C 1
ATOM 1661 O O . MET B 1 73 ? 31.907 8.182 -20.135 1.00 32.82 72 MET B O 1
ATOM 1666 N N . ALA B 1 74 ? 32.226 5.961 -20.010 1.00 22.87 73 ALA B N 1
ATOM 1667 C CA . ALA B 1 74 ? 33.197 5.945 -21.112 1.00 25.38 73 ALA B CA 1
ATOM 1668 C C . ALA B 1 74 ? 32.633 6.548 -22.411 1.00 29.33 73 ALA B C 1
ATOM 1669 O O . ALA B 1 74 ? 33.352 7.211 -23.201 1.00 29.04 73 ALA B O 1
ATOM 1671 N N . GLN B 1 75 ? 31.338 6.334 -22.620 1.00 22.25 74 GLN B N 1
ATOM 1672 C CA . GLN B 1 75 ? 30.710 6.814 -23.830 1.00 21.37 74 GLN B CA 1
ATOM 1673 C C . GLN B 1 75 ? 30.510 8.307 -23.768 1.00 30.95 74 GLN B C 1
ATOM 1674 O O . GLN B 1 75 ? 30.689 8.997 -24.767 1.00 34.08 74 GLN B O 1
ATOM 1680 N N . THR B 1 76 ? 30.143 8.828 -22.604 1.00 30.39 75 THR B N 1
ATOM 1681 C CA . THR B 1 76 ? 29.936 10.273 -22.543 1.00 28.11 75 THR B CA 1
ATOM 1682 C C . THR B 1 76 ? 31.288 11.026 -22.698 1.00 31.74 75 THR B C 1
ATOM 1683 O O . THR B 1 76 ? 31.407 11.992 -23.504 1.00 27.06 75 THR B O 1
ATOM 1687 N N . ALA B 1 77 ? 32.311 10.517 -21.998 1.00 27.20 76 ALA B N 1
ATOM 1688 C CA . ALA B 1 77 ? 33.688 10.974 -22.230 1.00 27.70 76 ALA B CA 1
ATOM 1689 C C . ALA B 1 77 ? 34.066 10.985 -23.731 1.00 35.03 76 ALA B C 1
ATOM 1690 O O . ALA B 1 77 ? 34.233 12.052 -24.361 1.00 38.26 76 ALA B O 1
ATOM 1692 N N . GLY B 1 78 ? 34.179 9.797 -24.311 1.00 37.96 77 GLY B N 1
ATOM 1693 C CA . GLY B 1 78 ? 34.534 9.671 -25.713 1.00 29.86 77 GLY B CA 1
ATOM 1694 C C . GLY B 1 78 ? 33.671 10.500 -26.629 1.00 24.56 77 GLY B C 1
ATOM 1695 O O . GLY B 1 78 ? 34.146 10.913 -27.658 1.00 32.36 77 GLY B O 1
ATOM 1696 N N . ALA B 1 79 ? 32.418 10.742 -26.267 1.00 20.69 78 ALA B N 1
ATOM 1697 C CA . ALA B 1 79 ? 31.530 11.523 -27.121 1.00 25.25 78 ALA B CA 1
ATOM 1698 C C . ALA B 1 79 ? 31.947 12.967 -27.146 1.00 35.90 78 ALA B C 1
ATOM 1699 O O . ALA B 1 79 ? 32.056 13.540 -28.236 1.00 41.49 78 ALA B O 1
ATOM 1701 N N . ILE B 1 80 ? 32.166 13.580 -25.973 1.00 38.04 79 ILE B N 1
ATOM 1702 C CA . ILE B 1 80 ? 32.635 14.990 -25.988 1.00 33.00 79 ILE B CA 1
ATOM 1703 C C . ILE B 1 80 ? 34.026 15.134 -26.619 1.00 34.17 79 ILE B C 1
ATOM 1704 O O . ILE B 1 80 ? 34.285 16.099 -27.330 1.00 41.84 79 ILE B O 1
ATOM 1709 N N . CYS B 1 81 ? 34.907 14.168 -26.378 1.00 28.72 80 CYS B N 1
ATOM 1710 C CA . CYS B 1 81 ? 36.171 14.142 -27.097 1.00 31.34 80 CYS B CA 1
ATOM 1711 C C . CYS B 1 81 ? 36.019 14.020 -28.606 1.00 37.52 80 CYS B C 1
ATOM 1712 O O . CYS B 1 81 ? 36.802 14.557 -29.348 1.00 48.45 80 CYS B O 1
ATOM 1715 N N . ALA B 1 82 ? 35.029 13.290 -29.075 1.00 40.18 81 ALA B N 1
ATOM 1716 C CA . ALA B 1 82 ? 34.851 13.144 -30.511 1.00 39.81 81 ALA B CA 1
ATOM 1717 C C . ALA B 1 82 ? 34.267 14.429 -31.053 1.00 48.62 81 ALA B C 1
ATOM 1718 O O . ALA B 1 82 ? 34.563 14.839 -32.172 1.00 55.54 81 ALA B O 1
ATOM 1720 N N . ILE B 1 83 ? 33.431 15.074 -30.260 1.00 39.21 82 ILE B N 1
ATOM 1721 C CA . ILE B 1 83 ? 32.832 16.305 -30.712 1.00 46.06 82 ILE B CA 1
ATOM 1722 C C . ILE B 1 83 ? 33.887 17.390 -30.797 1.00 52.82 82 ILE B C 1
ATOM 1723 O O . ILE B 1 83 ? 34.021 18.087 -31.793 1.00 54.83 82 ILE B O 1
ATOM 1728 N N . HIS B 1 84 ? 34.645 17.527 -29.733 1.00 50.94 83 HIS B N 1
ATOM 1729 C CA . HIS B 1 84 ? 35.594 18.596 -29.654 1.00 61.03 83 HIS B CA 1
ATOM 1730 C C . HIS B 1 84 ? 36.629 18.463 -30.762 1.00 55.56 83 HIS B C 1
ATOM 1731 O O . HIS B 1 84 ? 36.863 19.408 -31.518 1.00 69.58 83 HIS B O 1
ATOM 1738 N N . ASN B 1 85 ? 37.211 17.279 -30.891 1.00 57.62 84 ASN B N 1
ATOM 1739 C CA . ASN B 1 85 ? 38.365 17.095 -31.763 1.00 58.14 84 ASN B CA 1
ATOM 1740 C C . ASN B 1 85 ? 38.025 16.922 -33.217 1.00 64.22 84 ASN B C 1
ATOM 1741 O O . ASN B 1 85 ? 38.841 16.395 -33.963 1.00 81.68 84 ASN B O 1
ATOM 1746 N N . GLY B 1 86 ? 36.835 17.372 -33.615 1.00 58.97 85 GLY B N 1
ATOM 1747 C CA . GLY B 1 86 ? 36.408 17.319 -35.004 1.00 71.72 85 GLY B CA 1
ATOM 1748 C C . GLY B 1 86 ? 36.356 15.902 -35.568 1.00 91.84 85 GLY B C 1
ATOM 1749 O O . GLY B 1 86 ? 36.293 15.683 -36.797 1.00 83.98 85 GLY B O 1
ATOM 1750 N N . PHE B 1 87 ? 36.419 14.925 -34.661 1.00 100.16 86 PHE B N 1
ATOM 1751 C CA . PHE B 1 87 ? 36.291 13.515 -35.030 1.00 92.09 86 PHE B CA 1
ATOM 1752 C C . PHE B 1 87 ? 34.814 13.180 -35.082 1.00 90.26 86 PHE B C 1
ATOM 1753 O O . PHE B 1 87 ? 33.931 14.043 -34.905 1.00 80.48 86 PHE B O 1
ATOM 1761 N N . ASP B 1 88 ? 34.559 11.905 -35.312 1.00 90.00 87 ASP B N 1
ATOM 1762 C CA . ASP B 1 88 ? 33.208 11.383 -35.331 1.00 77.26 87 ASP B CA 1
ATOM 1763 C C . ASP B 1 88 ? 33.322 9.866 -35.116 1.00 95.53 87 ASP B C 1
ATOM 1764 O O . ASP B 1 88 ? 34.364 9.375 -34.642 1.00 97.55 87 ASP B O 1
ATOM 1769 N N . GLN B 1 89 ? 32.258 9.131 -35.447 1.00 90.54 88 GLN B N 1
ATOM 1770 C CA . GLN B 1 89 ? 32.371 7.696 -35.740 1.00 78.19 88 GLN B CA 1
ATOM 1771 C C . GLN B 1 89 ? 33.222 7.516 -37.034 1.00 103.60 88 GLN B C 1
ATOM 1772 O O . GLN B 1 89 ? 33.796 8.492 -37.535 1.00 106.30 88 GLN B O 1
ATOM 1778 N N . TYR B 1 90 ? 33.333 6.293 -37.563 1.00 101.39 89 TYR B N 1
ATOM 1779 C CA . TYR B 1 90 ? 34.314 5.980 -38.637 1.00 97.30 89 TYR B CA 1
ATOM 1780 C C . TYR B 1 90 ? 35.783 5.996 -38.127 1.00 90.40 89 TYR B C 1
ATOM 1781 O O . TYR B 1 90 ? 36.650 5.334 -38.705 1.00 85.47 89 TYR B O 1
ATOM 1790 N N . ALA B 1 91 ? 36.029 6.785 -37.069 1.00 91.24 90 ALA B N 1
ATOM 1791 C CA . ALA B 1 91 ? 37.199 6.700 -36.178 1.00 85.16 90 ALA B CA 1
ATOM 1792 C C . ALA B 1 91 ? 36.755 6.238 -34.759 1.00 93.27 90 ALA B C 1
ATOM 1793 O O . ALA B 1 91 ? 36.416 7.056 -33.888 1.00 85.73 90 ALA B O 1
ATOM 1795 N N . PRO B 1 92 ? 36.750 4.915 -34.527 1.00 84.70 91 PRO B N 1
ATOM 1796 C CA . PRO B 1 92 ? 36.161 4.314 -33.314 1.00 76.10 91 PRO B CA 1
ATOM 1797 C C . PRO B 1 92 ? 37.115 4.302 -32.117 1.00 72.49 91 PRO B C 1
ATOM 1798 O O . PRO B 1 92 ? 38.343 4.285 -32.305 1.00 82.99 91 PRO B O 1
ATOM 1802 N N . PRO B 1 93 ? 36.553 4.313 -30.896 1.00 58.12 92 PRO B N 1
ATOM 1803 C CA . PRO B 1 93 ? 37.368 4.345 -29.681 1.00 66.61 92 PRO B CA 1
ATOM 1804 C C . PRO B 1 93 ? 37.786 2.949 -29.248 1.00 62.44 92 PRO B C 1
ATOM 1805 O O . PRO B 1 93 ? 37.210 1.957 -29.713 1.00 69.67 92 PRO B O 1
ATOM 1809 N N . TYR B 1 94 ? 38.791 2.894 -28.377 1.00 50.32 93 TYR B N 1
ATOM 1810 C CA . TYR B 1 94 ? 39.304 1.652 -27.848 1.00 40.88 93 TYR B CA 1
ATOM 1811 C C . TYR B 1 94 ? 39.638 1.885 -26.405 1.00 45.72 93 TYR B C 1
ATOM 1812 O O . TYR B 1 94 ? 40.582 2.611 -26.093 1.00 54.78 93 TYR B O 1
ATOM 1821 N N . LEU B 1 95 ? 38.867 1.270 -25.520 1.00 47.82 94 LEU B N 1
ATOM 1822 C CA . LEU B 1 95 ? 39.073 1.394 -24.082 1.00 38.57 94 LEU B CA 1
ATOM 1823 C C . LEU B 1 95 ? 40.370 0.730 -23.626 1.00 44.47 94 LEU B C 1
ATOM 1824 O O . LEU B 1 95 ? 40.614 -0.469 -23.880 1.00 47.27 94 LEU B O 1
ATOM 1829 N N . MET B 1 96 ? 41.203 1.503 -22.931 1.00 46.92 95 MET B N 1
ATOM 1830 C CA . MET B 1 96 ? 42.545 1.029 -22.555 1.00 40.78 95 MET B CA 1
ATOM 1831 C C . MET B 1 96 ? 42.698 0.717 -21.092 1.00 29.73 95 MET B C 1
ATOM 1832 O O . MET B 1 96 ? 43.237 -0.338 -20.745 1.00 36.75 95 MET B O 1
ATOM 1837 N N . SER B 1 97 ? 42.229 1.627 -20.230 1.00 30.71 96 SER B N 1
ATOM 1838 C CA . SER B 1 97 ? 42.269 1.402 -18.761 1.00 34.19 96 SER B CA 1
ATOM 1839 C C . SER B 1 97 ? 40.992 1.797 -17.999 1.00 30.51 96 SER B C 1
ATOM 1840 O O . SER B 1 97 ? 40.240 2.708 -18.387 1.00 29.71 96 SER B O 1
ATOM 1843 N N . ILE B 1 98 ? 40.758 1.103 -16.898 1.00 26.05 97 ILE B N 1
ATOM 1844 C CA . ILE B 1 98 ? 39.799 1.575 -15.914 1.00 30.87 97 ILE B CA 1
ATOM 1845 C C . ILE B 1 98 ? 40.461 1.436 -14.559 1.00 35.45 97 ILE B C 1
ATOM 1846 O O . ILE B 1 98 ? 41.000 0.375 -14.236 1.00 33.65 97 ILE B O 1
ATOM 1851 N N . ASP B 1 99 ? 40.454 2.511 -13.776 1.00 35.77 98 ASP B N 1
ATOM 1852 C CA . ASP B 1 99 ? 41.061 2.466 -12.448 1.00 41.56 98 ASP B CA 1
ATOM 1853 C C . ASP B 1 99 ? 40.211 3.128 -11.401 1.00 40.20 98 ASP B C 1
ATOM 1854 O O . ASP B 1 99 ? 39.436 4.024 -11.719 1.00 39.84 98 ASP B O 1
ATOM 1859 N N . LYS B 1 100 ? 40.374 2.684 -10.158 1.00 41.12 99 LYS B N 1
ATOM 1860 C CA . LYS B 1 100 ? 39.668 3.257 -9.011 1.00 39.97 99 LYS B CA 1
ATOM 1861 C C . LYS B 1 100 ? 38.187 3.213 -9.258 1.00 38.54 99 LYS B C 1
ATOM 1862 O O . LYS B 1 100 ? 37.480 4.155 -8.931 1.00 47.07 99 LYS B O 1
ATOM 1868 N N . ALA B 1 101 ? 37.715 2.139 -9.876 1.00 44.00 100 ALA B N 1
ATOM 1869 C CA . ALA B 1 101 ? 36.289 1.997 -10.145 1.00 35.14 100 ALA B CA 1
ATOM 1870 C C . ALA B 1 101 ? 35.596 1.473 -8.895 1.00 29.20 100 ALA B C 1
ATOM 1871 O O . ALA B 1 101 ? 35.985 0.461 -8.317 1.00 29.06 100 ALA B O 1
ATOM 1873 N N . ARG B 1 102 ? 34.552 2.171 -8.480 1.00 34.54 101 ARG B N 1
ATOM 1874 C CA . ARG B 1 102 ? 33.957 1.936 -7.178 1.00 28.93 101 ARG B CA 1
ATOM 1875 C C . ARG B 1 102 ? 32.449 2.080 -7.281 1.00 22.06 101 ARG B C 1
ATOM 1876 O O . ARG B 1 102 ? 31.944 3.098 -7.744 1.00 25.11 101 ARG B O 1
ATOM 1884 N N . PHE B 1 103 ? 31.727 1.040 -6.875 1.00 26.04 102 PHE B N 1
ATOM 1885 C CA . PHE B 1 103 ? 30.266 1.005 -7.010 1.00 24.52 102 PHE B CA 1
ATOM 1886 C C . PHE B 1 103 ? 29.635 1.060 -5.633 1.00 35.22 102 PHE B C 1
ATOM 1887 O O . PHE B 1 103 ? 29.863 0.184 -4.812 1.00 39.68 102 PHE B O 1
ATOM 1895 N N . ARG B 1 104 ? 28.839 2.087 -5.371 1.00 33.22 103 ARG B N 1
ATOM 1896 C CA . ARG B 1 104 ? 28.377 2.329 -4.013 1.00 31.02 103 ARG B CA 1
ATOM 1897 C C . ARG B 1 104 ? 26.945 1.951 -3.772 1.00 36.81 103 ARG B C 1
ATOM 1898 O O . ARG B 1 104 ? 26.545 1.708 -2.646 1.00 52.76 103 ARG B O 1
ATOM 1906 N N . LYS B 1 105 ? 26.155 1.902 -4.823 1.00 41.18 104 LYS B N 1
ATOM 1907 C CA . LYS B 1 105 ? 24.740 1.731 -4.622 1.00 36.84 104 LYS B CA 1
ATOM 1908 C C . LYS B 1 105 ? 24.183 1.210 -5.921 1.00 34.72 104 LYS B C 1
ATOM 1909 O O . LYS B 1 105 ? 24.546 1.689 -6.988 1.00 34.20 104 LYS B O 1
ATOM 1915 N N . PRO B 1 106 ? 23.332 0.187 -5.835 1.00 37.49 105 PRO B N 1
ATOM 1916 C CA . PRO B 1 106 ? 22.666 -0.378 -7.001 1.00 31.28 105 PRO B CA 1
ATOM 1917 C C . PRO B 1 106 ? 21.623 0.545 -7.607 1.00 28.24 105 PRO B C 1
ATOM 1918 O O . PRO B 1 106 ? 20.900 1.252 -6.896 1.00 34.19 105 PRO B O 1
ATOM 1922 N N . VAL B 1 107 ? 21.525 0.500 -8.925 1.00 30.62 106 VAL B N 1
ATOM 1923 C CA . VAL B 1 107 ? 20.530 1.277 -9.642 1.00 29.59 106 VAL B CA 1
ATOM 1924 C C . VAL B 1 107 ? 19.539 0.384 -10.376 1.00 18.86 106 VAL B C 1
ATOM 1925 O O . VAL B 1 107 ? 19.873 -0.717 -10.785 1.00 17.99 106 VAL B O 1
ATOM 1929 N N . PHE B 1 108 ? 18.310 0.870 -10.518 1.00 21.42 107 PHE B N 1
ATOM 1930 C CA . PHE B 1 108 ? 17.190 0.047 -10.946 1.00 21.72 107 PHE B CA 1
ATOM 1931 C C . PHE B 1 108 ? 16.363 0.702 -12.014 1.00 23.68 107 PHE B C 1
ATOM 1932 O O . PHE B 1 108 ? 16.541 1.881 -12.297 1.00 24.17 107 PHE B O 1
ATOM 1940 N N . PRO B 1 109 ? 15.442 -0.072 -12.625 1.00 28.56 108 PRO B N 1
ATOM 1941 C CA . PRO B 1 109 ? 14.454 0.538 -13.531 1.00 27.07 108 PRO B CA 1
ATOM 1942 C C . PRO B 1 109 ? 13.733 1.736 -12.900 1.00 24.56 108 PRO B C 1
ATOM 1943 O O . PRO B 1 109 ? 13.274 1.660 -11.749 1.00 28.34 108 PRO B O 1
ATOM 1947 N N . GLY B 1 110 ? 13.641 2.828 -13.644 1.00 20.72 109 GLY B N 1
ATOM 1948 C CA . GLY B 1 110 ? 13.025 4.024 -13.104 1.00 30.11 109 GLY B CA 1
ATOM 1949 C C . GLY B 1 110 ? 14.054 5.072 -12.683 1.00 33.19 109 GLY B C 1
ATOM 1950 O O . GLY B 1 110 ? 13.763 6.279 -12.591 1.00 33.85 109 GLY B O 1
ATOM 1951 N N . ASP B 1 111 ? 15.277 4.609 -12.450 1.00 24.08 110 ASP B N 1
ATOM 1952 C CA . ASP B 1 111 ? 16.362 5.496 -12.112 1.00 15.98 110 ASP B CA 1
ATOM 1953 C C . ASP B 1 111 ? 16.886 6.282 -13.309 1.00 27.34 110 ASP B C 1
ATOM 1954 O O . ASP B 1 111 ? 16.813 5.835 -14.468 1.00 28.49 110 ASP B O 1
ATOM 1959 N N . ARG B 1 112 ? 17.398 7.478 -13.034 1.00 34.23 111 ARG B N 1
ATOM 1960 C CA . ARG B 1 112 ? 17.986 8.278 -14.091 1.00 25.72 111 ARG B CA 1
ATOM 1961 C C . ARG B 1 112 ? 19.434 8.553 -13.767 1.00 23.23 111 ARG B C 1
ATOM 1962 O O . ARG B 1 112 ? 19.740 9.237 -12.811 1.00 37.15 111 ARG B O 1
ATOM 1970 N N . LEU B 1 113 ? 20.325 8.013 -14.572 1.00 22.53 112 LEU B N 1
ATOM 1971 C CA . LEU B 1 113 ? 21.743 8.170 -14.323 1.00 22.83 112 LEU B CA 1
ATOM 1972 C C . LEU B 1 113 ? 22.252 9.397 -14.978 1.00 22.82 112 LEU B C 1
ATOM 1973 O O . LEU B 1 113 ? 21.893 9.684 -16.134 1.00 30.02 112 LEU B O 1
ATOM 1978 N N . GLU B 1 114 ? 23.098 10.106 -14.243 1.00 24.86 113 GLU B N 1
ATOM 1979 C CA . GLU B 1 114 ? 23.840 11.235 -14.785 1.00 26.55 113 GLU B CA 1
ATOM 1980 C C . GLU B 1 114 ? 25.318 10.963 -14.612 1.00 27.36 113 GLU B C 1
ATOM 1981 O O . GLU B 1 114 ? 25.810 10.746 -13.500 1.00 28.11 113 GLU B O 1
ATOM 1987 N N . TYR B 1 115 ? 26.028 10.937 -15.725 1.00 22.83 114 TYR B N 1
ATOM 1988 C CA . TYR B 1 115 ? 27.455 10.667 -15.699 1.00 27.80 114 TYR B CA 1
ATOM 1989 C C . TYR B 1 115 ? 28.223 11.968 -15.771 1.00 31.93 114 TYR B C 1
ATOM 1990 O O . TYR B 1 115 ? 28.342 12.557 -16.836 1.00 38.14 114 TYR B O 1
ATOM 1999 N N . HIS B 1 116 ? 28.747 12.417 -14.644 1.00 31.56 115 HIS B N 1
ATOM 2000 C CA . HIS B 1 116 ? 29.602 13.586 -14.634 1.00 32.81 115 HIS B CA 1
ATOM 2001 C C . HIS B 1 116 ? 31.020 13.220 -15.011 1.00 31.11 115 HIS B C 1
ATOM 2002 O O . HIS B 1 116 ? 31.686 12.481 -14.278 1.00 34.37 115 HIS B O 1
ATOM 2009 N N . VAL B 1 117 ? 31.489 13.747 -16.147 1.00 27.86 116 VAL B N 1
ATOM 2010 C CA . VAL B 1 117 ? 32.873 13.495 -16.555 1.00 40.51 116 VAL B CA 1
ATOM 2011 C C . VAL B 1 117 ? 33.710 14.760 -16.616 1.00 39.30 116 VAL B C 1
ATOM 2012 O O . VAL B 1 117 ? 33.216 15.824 -17.003 1.00 42.46 116 VAL B O 1
ATOM 2016 N N . ASN B 1 118 ? 34.980 14.607 -16.236 1.00 40.81 117 ASN B N 1
ATOM 2017 C CA . ASN B 1 118 ? 35.923 15.716 -16.111 1.00 44.63 117 ASN B CA 1
ATOM 2018 C C . ASN B 1 118 ? 37.254 15.340 -16.685 1.00 35.66 117 ASN B C 1
ATOM 2019 O O . ASN B 1 1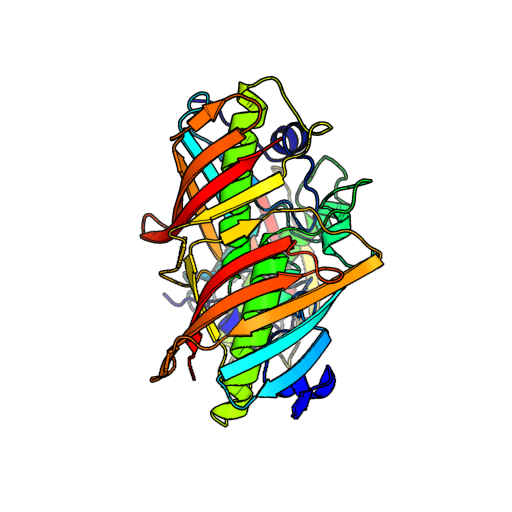18 ? 37.832 14.305 -16.332 1.00 34.44 117 ASN B O 1
ATOM 2024 N N . LYS B 1 119 ? 37.731 16.235 -17.543 1.00 33.28 118 LYS B N 1
ATOM 2025 C CA . LYS B 1 119 ? 38.841 15.989 -18.449 1.00 44.13 118 LYS B CA 1
ATOM 2026 C C . LYS B 1 119 ? 40.084 15.242 -17.990 1.00 43.75 118 LYS B C 1
ATOM 2027 O O . LYS B 1 119 ? 40.361 14.224 -18.580 1.00 59.08 118 LYS B O 1
ATOM 2033 N N . VAL B 1 120 ? 40.853 15.735 -17.019 1.00 31.82 119 VAL B N 1
ATOM 2034 C CA . VAL B 1 120 ? 42.223 15.188 -16.785 1.00 51.29 119 VAL B CA 1
ATOM 2035 C C . VAL B 1 120 ? 43.243 15.206 -17.982 1.00 62.58 119 VAL B C 1
ATOM 2036 O O . VAL B 1 120 ? 44.341 15.755 -17.839 1.00 84.30 119 VAL B O 1
ATOM 2040 N N . ARG B 1 121 ? 42.904 14.598 -19.131 1.00 70.95 120 ARG B N 1
ATOM 2041 C CA . ARG B 1 121 ? 43.836 14.484 -20.290 1.00 71.46 120 ARG B CA 1
ATOM 2042 C C . ARG B 1 121 ? 43.147 14.136 -21.633 1.00 71.70 120 ARG B C 1
ATOM 2043 O O . ARG B 1 121 ? 42.233 13.305 -21.667 1.00 78.85 120 ARG B O 1
ATOM 2051 N N . ASN B 1 122 ? 43.580 14.766 -22.730 1.00 71.21 121 ASN B N 1
ATOM 2052 C CA . ASN B 1 122 ? 43.149 14.359 -24.090 1.00 77.14 121 ASN B CA 1
ATOM 2053 C C . ASN B 1 122 ? 44.060 14.866 -25.207 1.00 85.43 121 ASN B C 1
ATOM 2054 O O . ASN B 1 122 ? 43.851 15.954 -25.766 1.00 76.50 121 ASN B O 1
ATOM 2059 N N . ARG B 1 123 ? 45.053 14.052 -25.546 1.00 86.77 122 ARG B N 1
ATOM 2060 C CA . ARG B 1 123 ? 46.024 14.407 -26.577 1.00 84.07 122 ARG B CA 1
ATOM 2061 C C . ARG B 1 123 ? 46.642 13.181 -27.248 1.00 86.61 122 ARG B C 1
ATOM 2062 O O . ARG B 1 123 ? 47.018 12.204 -26.570 1.00 82.79 122 ARG B O 1
ATOM 2070 N N . VAL B 1 124 ? 46.775 13.268 -28.579 1.00 91.68 123 VAL B N 1
ATOM 2071 C CA . VAL B 1 124 ? 47.362 12.210 -29.432 1.00 102.74 123 VAL B CA 1
ATOM 2072 C C . VAL B 1 124 ? 46.451 10.967 -29.544 1.00 88.02 123 VAL B C 1
ATOM 2073 O O . VAL B 1 124 ? 46.934 9.822 -29.440 1.00 76.62 123 VAL B O 1
ATOM 2077 N N . ASP B 1 125 ? 45.148 11.205 -29.758 1.00 75.39 124 ASP B N 1
ATOM 2078 C CA . ASP B 1 125 ? 44.141 10.131 -29.805 1.00 74.93 124 ASP B CA 1
ATOM 2079 C C . ASP B 1 125 ? 44.139 9.276 -28.521 1.00 68.94 124 ASP B C 1
ATOM 2080 O O . ASP B 1 125 ? 44.228 8.043 -28.571 1.00 62.45 124 ASP B O 1
ATOM 2085 N N . LEU B 1 126 ? 44.056 9.943 -27.374 1.00 58.31 125 LEU B N 1
ATOM 2086 C CA . LEU B 1 126 ? 44.262 9.284 -26.086 1.00 58.60 125 LEU B CA 1
ATOM 2087 C C . LEU B 1 126 ? 43.779 10.211 -24.972 1.00 63.06 125 LEU B C 1
ATOM 2088 O O . LEU B 1 126 ? 44.467 11.149 -24.566 1.00 70.58 125 LEU B O 1
ATOM 2093 N N . TRP B 1 127 ? 42.592 9.921 -24.460 1.00 66.56 126 TRP B N 1
ATOM 2094 C CA . TRP B 1 127 ? 42.049 10.708 -23.375 1.00 55.44 126 TRP B CA 1
ATOM 2095 C C . TRP B 1 127 ? 41.878 9.862 -22.111 1.00 48.73 126 TRP B C 1
ATOM 2096 O O . TRP B 1 127 ? 41.787 8.622 -22.170 1.00 47.98 126 TRP B O 1
ATOM 2107 N N . LYS B 1 128 ? 41.848 10.552 -20.973 1.00 44.79 127 LYS B N 1
ATOM 2108 C CA . LYS B 1 128 ? 41.671 9.918 -19.675 1.00 48.17 127 LYS B CA 1
ATOM 2109 C C . LYS B 1 128 ? 40.824 10.832 -18.832 1.00 48.16 127 LYS B C 1
ATOM 2110 O O . LYS B 1 128 ? 41.273 11.901 -18.506 1.00 50.87 127 LYS B O 1
ATOM 2116 N N . PHE B 1 129 ? 39.622 10.403 -18.461 1.00 45.74 128 PHE B N 1
ATOM 2117 C CA . PHE B 1 129 ? 38.710 11.215 -17.659 1.00 36.47 128 PHE B CA 1
ATOM 2118 C C . PHE B 1 129 ? 38.425 10.670 -16.255 1.00 38.11 128 PHE B C 1
ATOM 2119 O O . PHE B 1 129 ? 38.515 9.454 -15.984 1.00 40.22 128 PHE B O 1
ATOM 2127 N N . GLN B 1 130 ? 38.012 11.588 -15.380 1.00 38.54 129 GLN B N 1
ATOM 2128 C CA . GLN B 1 130 ? 37.549 11.243 -14.041 1.00 34.72 129 GLN B CA 1
ATOM 2129 C C . GLN B 1 130 ? 36.029 11.343 -14.056 1.00 37.15 129 GLN B C 1
ATOM 2130 O O . GLN B 1 130 ? 35.463 12.380 -14.405 1.00 41.52 129 GLN B O 1
ATOM 2136 N N . CYS B 1 131 ? 35.364 10.243 -13.726 1.00 32.37 130 CYS B N 1
ATOM 2137 C CA . CYS B 1 131 ? 33.925 10.149 -13.928 1.00 28.76 130 CYS B CA 1
ATOM 2138 C C . CYS B 1 131 ? 33.276 9.657 -12.672 1.00 28.94 130 CYS B C 1
ATOM 2139 O O . CYS B 1 131 ? 33.831 8.835 -11.942 1.00 28.31 130 CYS B O 1
ATOM 2142 N N . CYS B 1 132 ? 32.082 10.174 -12.438 1.00 26.14 131 CYS B N 1
ATOM 2143 C CA . CYS B 1 132 ? 31.308 9.793 -11.294 1.00 27.31 131 CYS B CA 1
ATOM 2144 C C . CYS B 1 132 ? 29.868 9.712 -11.778 1.00 33.96 131 CYS B C 1
ATOM 2145 O O . CYS B 1 132 ? 29.429 10.553 -12.573 1.00 34.12 131 CYS B O 1
ATOM 2148 N N . ALA B 1 133 ? 29.143 8.681 -11.345 1.00 21.87 132 ALA B N 1
ATOM 2149 C CA . ALA B 1 133 ? 27.737 8.513 -11.725 1.00 21.11 132 ALA B CA 1
ATOM 2150 C C . ALA B 1 133 ? 26.845 8.785 -10.557 1.00 21.54 132 ALA B C 1
ATOM 2151 O O . ALA B 1 133 ? 27.081 8.264 -9.467 1.00 24.52 132 ALA B O 1
ATOM 2153 N N . LYS B 1 134 ? 25.820 9.598 -10.803 1.00 23.39 133 LYS B N 1
ATOM 2154 C CA . LYS B 1 134 ? 24.851 10.026 -9.789 1.00 28.17 133 LYS B CA 1
ATOM 2155 C C . LYS B 1 134 ? 23.449 9.636 -10.157 1.00 19.27 133 LYS B C 1
ATOM 2156 O O . LYS B 1 134 ? 23.098 9.635 -11.311 1.00 25.67 133 LYS B O 1
ATOM 2162 N N . VAL B 1 135 ? 22.651 9.287 -9.165 1.00 24.00 134 VAL B N 1
ATOM 2163 C CA . VAL B 1 135 ? 21.197 9.163 -9.322 1.00 29.66 134 VAL B CA 1
ATOM 2164 C C . VAL B 1 135 ? 20.563 10.052 -8.254 1.00 41.02 134 VAL B C 1
ATOM 2165 O O . VAL B 1 135 ? 20.573 9.704 -7.066 1.00 32.46 134 VAL B O 1
ATOM 2169 N N . GLU B 1 136 ? 20.059 11.211 -8.675 1.00 47.76 135 GLU B N 1
ATOM 2170 C CA . GLU B 1 136 ? 19.424 12.166 -7.767 1.00 43.24 135 GLU B CA 1
ATOM 2171 C C . GLU B 1 136 ? 20.368 12.786 -6.757 1.00 44.53 135 GLU B C 1
ATOM 2172 O O . GLU B 1 136 ? 20.106 12.767 -5.557 1.00 38.72 135 GLU B O 1
ATOM 2178 N N . ASN B 1 137 ? 21.451 13.354 -7.263 1.00 51.69 136 ASN B N 1
ATOM 2179 C CA . ASN B 1 137 ? 22.509 13.917 -6.435 1.00 59.22 136 ASN B CA 1
ATOM 2180 C C . ASN B 1 137 ? 23.033 12.970 -5.378 1.00 53.15 136 ASN B C 1
ATOM 2181 O O . ASN B 1 137 ? 23.443 13.402 -4.318 1.00 73.81 136 ASN B O 1
ATOM 2186 N N . THR B 1 138 ? 23.012 11.676 -5.672 1.00 43.69 137 THR B N 1
ATOM 2187 C CA . THR B 1 138 ? 23.644 10.689 -4.825 1.00 40.28 137 THR B CA 1
ATOM 2188 C C . THR B 1 138 ? 24.647 9.991 -5.710 1.00 30.77 137 THR B C 1
ATOM 2189 O O . THR B 1 138 ? 24.283 9.499 -6.758 1.00 32.30 137 THR B O 1
ATOM 2193 N N . VAL B 1 139 ? 25.908 9.971 -5.309 1.00 35.47 138 VAL B N 1
ATOM 2194 C CA . VAL B 1 139 ? 26.924 9.262 -6.084 1.00 36.31 138 VAL B CA 1
ATOM 2195 C C . VAL B 1 139 ? 26.759 7.773 -5.953 1.00 28.05 138 VAL B C 1
ATOM 2196 O O . VAL B 1 139 ? 26.782 7.229 -4.864 1.00 33.59 138 VAL B O 1
ATOM 2200 N N . VAL B 1 140 ? 26.604 7.139 -7.101 1.00 28.01 139 VAL B N 1
ATOM 2201 C CA . VAL B 1 140 ? 26.197 5.769 -7.201 1.00 27.64 139 VAL B CA 1
ATOM 2202 C C . VAL B 1 140 ? 27.417 4.942 -7.659 1.00 31.30 139 VAL B C 1
ATOM 2203 O O . VAL B 1 140 ? 27.604 3.770 -7.257 1.00 27.58 139 VAL B O 1
ATOM 2207 N N . ALA B 1 141 ? 28.277 5.585 -8.457 1.00 28.50 140 ALA B N 1
ATOM 2208 C CA . ALA B 1 141 ? 29.577 4.987 -8.830 1.00 25.77 140 ALA B CA 1
ATOM 2209 C C . ALA B 1 141 ? 30.657 6.007 -9.182 1.00 18.84 140 ALA B C 1
ATOM 2210 O O . ALA B 1 141 ? 30.406 7.189 -9.368 1.00 23.59 140 ALA B O 1
ATOM 2212 N N . GLU B 1 142 ? 31.878 5.542 -9.278 1.00 18.55 141 GLU B N 1
ATOM 2213 C CA . GLU B 1 142 ? 32.927 6.397 -9.805 1.00 32.51 141 GLU B CA 1
ATOM 2214 C C . GLU B 1 142 ? 34.086 5.597 -10.425 1.00 33.95 141 GLU B C 1
ATOM 2215 O O . GLU B 1 142 ? 34.453 4.508 -9.957 1.00 25.71 141 GLU B O 1
ATOM 2221 N N . ALA B 1 143 ? 34.676 6.137 -11.483 1.00 30.31 142 ALA B N 1
ATOM 2222 C CA . ALA B 1 143 ? 35.891 5.545 -12.011 1.00 34.31 142 ALA B CA 1
ATOM 2223 C C . ALA B 1 143 ? 36.747 6.587 -12.720 1.00 30.78 142 ALA B C 1
ATOM 2224 O O . ALA B 1 143 ? 36.310 7.694 -13.039 1.00 24.88 142 ALA B O 1
ATOM 2226 N N . GLU B 1 144 ? 37.989 6.202 -12.943 1.00 31.19 143 GLU B N 1
ATOM 2227 C CA . GLU B 1 144 ? 38.858 6.888 -13.870 1.00 41.51 143 GLU B CA 1
ATOM 2228 C C . GLU B 1 144 ? 39.046 6.016 -15.136 1.00 40.46 143 GLU B C 1
ATOM 2229 O O . GLU B 1 144 ? 39.550 4.884 -15.074 1.00 29.77 143 GLU B O 1
ATOM 2235 N N . ILE B 1 145 ? 38.615 6.553 -16.274 1.00 28.04 144 ILE B N 1
ATOM 2236 C CA . ILE B 1 145 ? 38.595 5.773 -17.485 1.00 34.09 144 ILE B CA 1
ATOM 2237 C C . ILE B 1 145 ? 39.540 6.361 -18.504 1.00 37.63 144 ILE B C 1
ATOM 2238 O O . ILE B 1 145 ? 39.517 7.546 -18.776 1.00 37.39 144 ILE B O 1
ATOM 2243 N N . CYS B 1 146 ? 40.351 5.516 -19.112 1.00 43.83 145 CYS B N 1
ATOM 2244 C CA . CYS B 1 146 ? 41.180 5.988 -20.206 1.00 49.32 145 CYS B CA 1
ATOM 2245 C C . CYS B 1 146 ? 40.972 5.207 -21.534 1.00 37.46 145 CYS B C 1
ATOM 2246 O O . CYS B 1 146 ? 41.047 3.969 -21.555 1.00 41.26 145 CYS B O 1
ATOM 2249 N N . ALA B 1 147 ? 40.722 5.923 -22.636 1.00 42.24 146 ALA B N 1
ATOM 2250 C CA . ALA B 1 147 ? 40.661 5.261 -23.967 1.00 49.94 146 ALA B CA 1
ATOM 2251 C C . ALA B 1 147 ? 41.474 5.951 -25.075 1.00 54.22 146 ALA B C 1
ATOM 2252 O O . ALA B 1 147 ? 41.796 7.138 -24.974 1.00 46.02 146 ALA B O 1
ATOM 2254 N N . MET B 1 148 ? 41.796 5.193 -26.124 1.00 56.10 147 MET B N 1
ATOM 2255 C CA . MET B 1 148 ? 42.465 5.742 -27.315 1.00 64.97 147 MET B CA 1
ATOM 2256 C C . MET B 1 148 ? 41.508 5.754 -28.524 1.00 67.68 147 MET B C 1
ATOM 2257 O O . MET B 1 148 ? 40.394 5.228 -28.445 1.00 72.51 147 MET B O 1
ATOM 2262 N N . VAL B 1 149 ? 41.932 6.348 -29.639 1.00 75.89 148 VAL B N 1
ATOM 2263 C CA . VAL B 1 149 ? 41.096 6.362 -30.848 1.00 73.31 148 VAL B CA 1
ATOM 2264 C C . VAL B 1 149 ? 41.916 6.151 -32.129 1.00 58.56 148 VAL B C 1
ATOM 2265 O O . VAL B 1 149 ? 43.150 6.060 -32.082 1.00 69.03 148 VAL B O 1
ATOM 2269 N N . LEU C 1 8 ? 41.956 -31.740 -11.080 1.00 70.14 7 LEU C N 1
ATOM 2270 C CA . LEU C 1 8 ? 41.334 -30.417 -10.975 1.00 59.46 7 LEU C CA 1
ATOM 2271 C C . LEU C 1 8 ? 39.893 -30.397 -11.494 1.00 74.51 7 LEU C C 1
ATOM 2272 O O . LEU C 1 8 ? 39.579 -30.970 -12.560 1.00 67.18 7 LEU C O 1
ATOM 2277 N N . ASP C 1 9 ? 39.026 -29.694 -10.765 1.00 61.09 8 ASP C N 1
ATOM 2278 C CA . ASP C 1 9 ? 37.630 -29.604 -11.164 1.00 60.97 8 ASP C CA 1
ATOM 2279 C C . ASP C 1 9 ? 37.335 -28.749 -12.420 1.00 55.45 8 ASP C C 1
ATOM 2280 O O . ASP C 1 9 ? 38.109 -27.832 -12.809 1.00 41.70 8 ASP C O 1
ATOM 2285 N N . ALA C 1 10 ? 36.213 -29.080 -13.059 1.00 45.31 9 ALA C N 1
ATOM 2286 C CA . ALA C 1 10 ? 35.701 -28.278 -14.171 1.00 43.56 9 ALA C CA 1
ATOM 2287 C C . ALA C 1 10 ? 34.161 -28.219 -14.193 1.00 44.78 9 ALA C C 1
ATOM 2288 O O . ALA C 1 10 ? 33.464 -29.111 -13.657 1.00 44.36 9 ALA C O 1
ATOM 2290 N N . LYS C 1 11 ? 33.643 -27.136 -14.773 1.00 32.42 10 LYS C N 1
ATOM 2291 C CA . LYS C 1 11 ? 32.200 -26.941 -14.830 1.00 35.87 10 LYS C CA 1
ATOM 2292 C C . LYS C 1 11 ? 31.764 -26.543 -16.218 1.00 39.71 10 LYS C C 1
ATOM 2293 O O . LYS C 1 11 ? 32.315 -25.608 -16.830 1.00 42.32 10 LYS C O 1
ATOM 2299 N N . ASP C 1 12 ? 30.784 -27.281 -16.720 1.00 35.39 11 ASP C N 1
ATOM 2300 C CA . ASP C 1 12 ? 30.177 -26.944 -17.989 1.00 33.76 11 ASP C CA 1
ATOM 2301 C C . ASP C 1 12 ? 29.089 -25.863 -17.773 1.00 38.10 11 ASP C C 1
ATOM 2302 O O . ASP C 1 12 ? 28.770 -25.508 -16.636 1.00 31.70 11 ASP C O 1
ATOM 2307 N N . ILE C 1 13 ? 28.540 -25.347 -18.866 1.00 27.43 12 ILE C N 1
ATOM 2308 C CA . ILE C 1 13 ? 27.569 -24.283 -18.791 1.00 30.11 12 ILE C CA 1
ATOM 2309 C C . ILE C 1 13 ? 26.321 -24.561 -17.918 1.00 32.90 12 ILE C C 1
ATOM 2310 O O . ILE C 1 13 ? 25.844 -23.665 -17.169 1.00 24.86 12 ILE C O 1
ATOM 2315 N N . VAL C 1 14 ? 25.812 -25.792 -17.985 1.00 32.54 13 VAL C N 1
ATOM 2316 C CA . VAL C 1 14 ? 24.626 -26.135 -17.210 1.00 32.90 13 VAL C CA 1
ATOM 2317 C C . VAL C 1 14 ? 24.942 -26.199 -15.705 1.00 31.87 13 VAL C C 1
ATOM 2318 O O . VAL C 1 14 ? 24.072 -25.915 -14.838 1.00 28.58 13 VAL C O 1
ATOM 2322 N N . GLU C 1 15 ? 26.190 -26.564 -15.405 1.00 29.18 14 GLU C N 1
ATOM 2323 C CA . GLU C 1 15 ? 26.631 -26.603 -14.019 1.00 34.83 14 GLU C CA 1
ATOM 2324 C C . GLU C 1 15 ? 26.803 -25.185 -13.528 1.00 30.61 14 GLU C C 1
ATOM 2325 O O . GLU C 1 15 ? 26.217 -24.814 -12.514 1.00 31.94 14 GLU C O 1
ATOM 2331 N N . LEU C 1 16 ? 27.595 -24.400 -14.250 1.00 27.49 15 LEU C N 1
ATOM 2332 C CA . LEU C 1 16 ? 27.711 -22.962 -14.010 1.00 26.44 15 LEU C CA 1
ATOM 2333 C C . LEU C 1 16 ? 26.367 -22.291 -13.688 1.00 30.83 15 LEU C C 1
ATOM 2334 O O . LEU C 1 16 ? 26.275 -21.456 -12.779 1.00 27.68 15 LEU C O 1
ATOM 2339 N N . MET C 1 17 ? 25.320 -22.652 -14.427 1.00 24.89 16 MET C N 1
ATOM 2340 C CA . MET C 1 17 ? 24.030 -22.026 -14.195 1.00 20.20 16 MET C CA 1
ATOM 2341 C C . MET C 1 17 ? 23.529 -22.243 -12.765 1.00 28.93 16 MET C C 1
ATOM 2342 O O . MET C 1 17 ? 22.631 -21.541 -12.303 1.00 32.64 16 MET C O 1
ATOM 2347 N N . ARG C 1 18 ? 24.115 -23.198 -12.048 1.00 32.73 17 ARG C N 1
ATOM 2348 C CA . ARG C 1 18 ? 23.681 -23.481 -10.677 1.00 33.97 17 ARG C CA 1
ATOM 2349 C C . ARG C 1 18 ? 24.353 -22.543 -9.724 1.00 38.18 17 ARG C C 1
ATOM 2350 O O . ARG C 1 18 ? 23.848 -22.310 -8.653 1.00 41.20 17 ARG C O 1
ATOM 2358 N N . PHE C 1 19 ? 25.487 -21.990 -10.125 1.00 32.10 18 PHE C N 1
ATOM 2359 C CA . PHE C 1 19 ? 26.247 -21.134 -9.238 1.00 34.39 18 PHE C CA 1
ATOM 2360 C C . PHE C 1 19 ? 26.198 -19.681 -9.631 1.00 33.89 18 PHE C C 1
ATOM 2361 O O . PHE C 1 19 ? 26.458 -18.806 -8.803 1.00 32.47 18 PHE C O 1
ATOM 2369 N N . LEU C 1 20 ? 25.864 -19.431 -10.888 1.00 34.50 19 LEU C N 1
ATOM 2370 C CA . LEU C 1 20 ? 25.663 -18.077 -11.368 1.00 24.95 19 LEU C CA 1
ATOM 2371 C C . LEU C 1 20 ? 24.199 -17.850 -11.652 1.00 23.55 19 LEU C C 1
ATOM 2372 O O . LEU C 1 20 ? 23.578 -18.624 -12.356 1.00 25.88 19 LEU C O 1
ATOM 2377 N N . PRO C 1 21 ? 23.649 -16.749 -11.119 1.00 29.98 20 PRO C N 1
ATOM 2378 C CA . PRO C 1 21 ? 22.268 -16.321 -11.434 1.00 27.05 20 PRO C CA 1
ATOM 2379 C C . PRO C 1 21 ? 22.150 -15.700 -12.833 1.00 19.40 20 PRO C C 1
ATOM 2380 O O . PRO C 1 21 ? 21.067 -15.733 -13.410 1.00 18.55 20 PRO C O 1
ATOM 2384 N N . HIS C 1 22 ? 23.248 -15.151 -13.347 1.00 13.19 21 HIS C N 1
ATOM 2385 C CA . HIS C 1 22 ? 23.301 -14.603 -14.688 1.00 16.10 21 HIS C CA 1
ATOM 2386 C C . HIS C 1 22 ? 22.697 -15.486 -15.802 1.00 20.70 21 HIS C C 1
ATOM 2387 O O . HIS C 1 22 ? 23.011 -16.674 -15.915 1.00 25.37 21 HIS C O 1
ATOM 2394 N N . ARG C 1 23 ? 21.873 -14.886 -16.654 1.00 17.85 22 ARG C N 1
ATOM 2395 C CA . ARG C 1 23 ? 21.358 -15.562 -17.833 1.00 17.66 22 ARG C CA 1
ATOM 2396 C C . ARG C 1 23 ? 21.593 -14.713 -19.079 1.00 18.50 22 ARG C C 1
ATOM 2397 O O . ARG C 1 23 ? 22.058 -13.571 -18.979 1.00 16.61 22 ARG C O 1
ATOM 2405 N N . TYR C 1 24 ? 21.294 -15.273 -20.255 1.00 17.61 23 TYR C N 1
ATOM 2406 C CA . TYR C 1 24 ? 21.346 -14.500 -21.478 1.00 10.20 23 TYR C CA 1
ATOM 2407 C C . TYR C 1 24 ? 20.524 -13.191 -21.326 1.00 11.18 23 TYR C C 1
ATOM 2408 O O . TYR C 1 24 ? 19.376 -13.188 -20.869 1.00 20.59 23 TYR C O 1
ATOM 2417 N N . PRO C 1 25 ? 21.085 -12.074 -21.771 1.00 11.42 24 PRO C N 1
ATOM 2418 C CA . PRO C 1 25 ? 22.313 -11.986 -22.570 1.00 12.35 24 PRO C CA 1
ATOM 2419 C C . PRO C 1 25 ? 23.541 -11.605 -21.774 1.00 13.37 24 PRO C C 1
ATOM 2420 O O . PRO C 1 25 ? 24.409 -10.884 -22.271 1.00 15.44 24 PRO C O 1
ATOM 2424 N N . PHE C 1 26 ? 23.629 -12.096 -20.552 1.00 13.85 25 PHE C N 1
ATOM 2425 C CA . PHE C 1 26 ? 24.649 -11.591 -19.660 1.00 16.78 25 PHE C CA 1
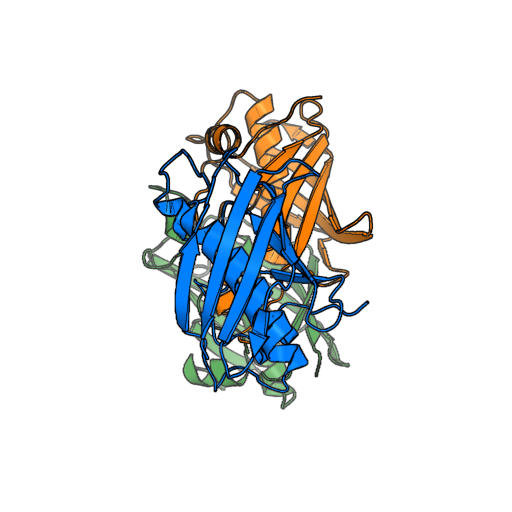ATOM 2426 C C . PHE C 1 26 ? 25.412 -12.685 -18.927 1.00 21.16 25 PHE C C 1
ATOM 2427 O O . PHE C 1 26 ? 26.008 -12.451 -17.879 1.00 17.67 25 PHE C O 1
ATOM 2435 N N . LEU C 1 27 ? 25.374 -13.886 -19.490 1.00 16.34 26 LEU C N 1
ATOM 2436 C CA . LEU C 1 27 ? 26.166 -14.978 -18.973 1.00 12.48 26 LEU C CA 1
ATOM 2437 C C . LEU C 1 27 ? 27.378 -15.128 -19.882 1.00 18.17 26 LEU C C 1
ATOM 2438 O O . LEU C 1 27 ? 27.289 -15.613 -21.007 1.00 17.15 26 LEU C O 1
ATOM 2443 N N . LEU C 1 28 ? 28.520 -14.681 -19.385 1.00 20.77 27 LEU C N 1
ATOM 2444 C CA . LEU C 1 28 ? 29.641 -14.365 -20.266 1.00 16.94 27 LEU C CA 1
ATOM 2445 C C . LEU C 1 28 ? 30.849 -15.254 -20.081 1.00 19.31 27 LEU C C 1
ATOM 2446 O O . LEU C 1 28 ? 31.957 -14.891 -20.449 1.00 32.66 27 LEU C O 1
ATOM 2451 N N . VAL C 1 29 ? 30.622 -16.430 -19.514 1.00 23.56 28 VAL C N 1
ATOM 2452 C CA . VAL C 1 29 ? 31.609 -17.507 -19.534 1.00 26.41 28 VAL C CA 1
ATOM 2453 C C . VAL C 1 29 ? 30.862 -18.724 -20.034 1.00 27.91 28 VAL C C 1
ATOM 2454 O O . VAL C 1 29 ? 29.662 -18.869 -19.766 1.00 33.28 28 VAL C O 1
ATOM 2458 N N . ASP C 1 30 ? 31.561 -19.606 -20.739 1.00 23.29 29 ASP C N 1
ATOM 2459 C CA . ASP C 1 30 ? 30.946 -20.832 -21.221 1.00 24.18 29 ASP C CA 1
ATOM 2460 C C . ASP C 1 30 ? 31.349 -22.054 -20.379 1.00 28.01 29 ASP C C 1
ATOM 2461 O O . ASP C 1 30 ? 30.569 -23.007 -20.239 1.00 29.70 29 ASP C O 1
ATOM 2466 N N . LYS C 1 31 ? 32.565 -22.006 -19.819 1.00 34.26 30 LYS C N 1
ATOM 2467 C CA . LYS C 1 31 ? 33.110 -23.121 -19.007 1.00 27.80 30 LYS C CA 1
ATOM 2468 C C . LYS C 1 31 ? 33.996 -22.566 -17.930 1.00 26.85 30 LYS C C 1
ATOM 2469 O O . LYS C 1 31 ? 34.489 -21.459 -18.052 1.00 26.48 30 LYS C O 1
ATOM 2475 N N . VAL C 1 32 ? 34.229 -23.338 -16.877 1.00 34.03 31 VAL C N 1
ATOM 2476 C CA . VAL C 1 32 ? 35.365 -23.042 -15.992 1.00 31.68 31 VAL C CA 1
ATOM 2477 C C . VAL C 1 32 ? 36.154 -24.310 -15.730 1.00 31.19 31 VAL C C 1
ATOM 2478 O O . VAL C 1 32 ? 35.583 -25.363 -15.371 1.00 32.38 31 VAL C O 1
ATOM 2482 N N . VAL C 1 33 ? 37.466 -24.201 -15.899 1.00 30.24 32 VAL C N 1
ATOM 2483 C CA . VAL C 1 33 ? 38.361 -25.372 -15.814 1.00 38.06 32 VAL C CA 1
ATOM 2484 C C . VAL C 1 33 ? 39.551 -25.159 -14.863 1.00 38.51 32 VAL C C 1
ATOM 2485 O O . VAL C 1 33 ? 39.860 -24.009 -14.501 1.00 42.76 32 VAL C O 1
ATOM 2489 N N . ASN C 1 34 ? 40.209 -26.261 -14.486 1.00 34.97 33 ASN C N 1
ATOM 2490 C CA . ASN C 1 34 ? 41.417 -26.233 -13.648 1.00 35.32 33 ASN C CA 1
ATOM 2491 C C . ASN C 1 34 ? 41.103 -25.550 -12.361 1.00 37.36 33 ASN C C 1
ATOM 2492 O O . ASN C 1 34 ? 41.897 -24.745 -11.841 1.00 39.66 33 ASN C O 1
ATOM 2497 N N . ILE C 1 35 ? 39.909 -25.848 -11.877 1.00 36.40 34 ILE C N 1
ATOM 2498 C CA . ILE C 1 35 ? 39.418 -25.187 -10.690 1.00 44.99 34 ILE C CA 1
ATOM 2499 C C . ILE C 1 35 ? 40.147 -25.782 -9.515 1.00 55.08 34 ILE C C 1
ATOM 2500 O O . ILE C 1 35 ? 39.940 -26.962 -9.152 1.00 58.60 34 ILE C O 1
ATOM 2505 N N . GLN C 1 36 ? 41.019 -24.966 -8.932 1.00 53.53 35 GLN C N 1
ATOM 2506 C CA . GLN C 1 36 ? 41.683 -25.346 -7.697 1.00 59.85 35 GLN C CA 1
ATOM 2507 C C . GLN C 1 36 ? 41.023 -24.697 -6.479 1.00 53.41 35 GLN C C 1
ATOM 2508 O O . GLN C 1 36 ? 41.344 -23.552 -6.085 1.00 45.16 35 GLN C O 1
ATOM 2514 N N . ARG C 1 37 ? 40.090 -25.459 -5.911 1.00 52.25 36 ARG C N 1
ATOM 2515 C CA . ARG C 1 37 ? 39.267 -25.020 -4.784 1.00 62.89 36 ARG C CA 1
ATOM 2516 C C . ARG C 1 37 ? 38.609 -23.661 -5.023 1.00 61.94 36 ARG C C 1
ATOM 2517 O O . ARG C 1 37 ? 37.467 -23.559 -5.494 1.00 60.23 36 ARG C O 1
ATOM 2525 N N . ASP C 1 38 ? 39.387 -22.624 -4.742 1.00 57.22 37 ASP C N 1
ATOM 2526 C CA . ASP C 1 38 ? 38.862 -21.332 -4.389 1.00 50.97 37 ASP C CA 1
ATOM 2527 C C . ASP C 1 38 ? 39.895 -20.352 -4.863 1.00 47.43 37 ASP C C 1
ATOM 2528 O O . ASP C 1 38 ? 39.676 -19.142 -4.936 1.00 45.66 37 ASP C O 1
ATOM 2533 N N . GLU C 1 39 ? 41.050 -20.894 -5.193 1.00 47.82 38 GLU C N 1
ATOM 2534 C CA . GLU C 1 39 ? 42.229 -20.072 -5.183 1.00 46.41 38 GLU C CA 1
ATOM 2535 C C . GLU C 1 39 ? 42.532 -19.632 -6.570 1.00 41.33 38 GLU C C 1
ATOM 2536 O O . GLU C 1 39 ? 42.958 -18.501 -6.817 1.00 44.75 38 GLU C O 1
ATOM 2542 N N . SER C 1 40 ? 42.280 -20.529 -7.506 1.00 44.62 39 SER C N 1
ATOM 2543 C CA . SER C 1 40 ? 42.545 -20.211 -8.911 1.00 46.00 39 SER C CA 1
ATOM 2544 C C . SER C 1 40 ? 41.638 -21.004 -9.831 1.00 45.16 39 SER C C 1
ATOM 2545 O O . SER C 1 40 ? 41.156 -22.091 -9.470 1.00 45.28 39 SER C O 1
ATOM 2548 N N . ALA C 1 41 ? 41.404 -20.456 -11.021 1.00 36.88 40 ALA C N 1
ATOM 2549 C CA . ALA C 1 41 ? 40.734 -21.211 -12.091 1.00 28.24 40 ALA C CA 1
ATOM 2550 C C . ALA C 1 41 ? 41.025 -20.566 -13.390 1.00 33.70 40 ALA C C 1
ATOM 2551 O O . ALA C 1 41 ? 41.665 -19.502 -13.480 1.00 37.34 40 ALA C O 1
ATOM 2553 N N . ILE C 1 42 ? 40.545 -21.221 -14.426 1.00 31.67 41 ILE C N 1
ATOM 2554 C CA . ILE C 1 42 ? 40.519 -20.557 -15.709 1.00 31.45 41 ILE C CA 1
ATOM 2555 C C . ILE C 1 42 ? 39.148 -20.680 -16.437 1.00 32.65 41 ILE C C 1
ATOM 2556 O O . ILE C 1 42 ? 38.668 -21.768 -16.709 1.00 30.66 41 ILE C O 1
ATOM 2561 N N . GLY C 1 43 ? 38.511 -19.537 -16.680 1.00 30.08 42 GLY C N 1
ATOM 2562 C CA . GLY C 1 43 ? 37.214 -19.493 -17.314 1.00 24.87 42 GLY C CA 1
ATOM 2563 C C . GLY C 1 43 ? 37.346 -19.445 -18.820 1.00 19.21 42 GLY C C 1
ATOM 2564 O O . GLY C 1 43 ? 38.232 -18.788 -19.370 1.00 23.16 42 GLY C O 1
ATOM 2565 N N . ILE C 1 44 ? 36.455 -20.143 -19.512 1.00 22.72 43 ILE C N 1
ATOM 2566 C CA . ILE C 1 44 ? 36.438 -20.119 -20.980 1.00 30.15 43 ILE C CA 1
ATOM 2567 C C . ILE C 1 44 ? 35.231 -19.386 -21.564 1.00 23.37 43 ILE C C 1
ATOM 2568 O O . ILE C 1 44 ? 34.073 -19.697 -21.213 1.00 29.89 43 ILE C O 1
ATOM 2573 N N . LYS C 1 45 ? 35.531 -18.474 -22.489 1.00 15.71 44 LYS C N 1
ATOM 2574 C CA . LYS C 1 45 ? 34.543 -17.728 -23.251 1.00 16.41 44 LYS C CA 1
ATOM 2575 C C . LYS C 1 45 ? 34.863 -17.720 -24.744 1.00 15.97 44 LYS C C 1
ATOM 2576 O O . LYS C 1 45 ? 35.824 -17.083 -25.168 1.00 22.68 44 LYS C O 1
ATOM 2582 N N . ASN C 1 46 ? 34.067 -18.392 -25.559 1.00 17.17 45 ASN C N 1
ATOM 2583 C CA . ASN C 1 46 ? 34.250 -18.280 -27.017 1.00 17.63 45 ASN C CA 1
ATOM 2584 C C . ASN C 1 46 ? 33.653 -17.012 -27.557 1.00 21.52 45 ASN C C 1
ATOM 2585 O O . ASN C 1 46 ? 32.545 -16.658 -27.234 1.00 31.06 45 ASN C O 1
ATOM 2590 N N . VAL C 1 47 ? 34.394 -16.302 -28.371 1.00 16.60 46 VAL C N 1
ATOM 2591 C CA . VAL C 1 47 ? 33.858 -15.097 -28.941 1.00 13.68 46 VAL C CA 1
ATOM 2592 C C . VAL C 1 47 ? 33.393 -15.435 -30.363 1.00 18.88 46 VAL C C 1
ATOM 2593 O O . VAL C 1 47 ? 34.136 -15.965 -31.181 1.00 21.52 46 VAL C O 1
ATOM 2597 N N . THR C 1 48 ? 32.134 -15.156 -30.651 1.00 22.39 47 THR C N 1
ATOM 2598 C CA . THR C 1 48 ? 31.581 -15.456 -31.968 1.00 20.21 47 THR C CA 1
ATOM 2599 C C . THR C 1 48 ? 30.847 -14.211 -32.455 1.00 17.13 47 THR C C 1
ATOM 2600 O O . THR C 1 48 ? 30.425 -13.373 -31.669 1.00 16.71 47 THR C O 1
ATOM 2604 N N . PHE C 1 49 ? 30.726 -14.064 -33.753 1.00 13.86 48 PHE C N 1
ATOM 2605 C CA . PHE C 1 49 ? 29.965 -12.957 -34.291 1.00 15.09 48 PHE C CA 1
ATOM 2606 C C . PHE C 1 49 ? 28.484 -12.962 -33.880 1.00 16.82 48 PHE C C 1
ATOM 2607 O O . PHE C 1 49 ? 27.875 -11.895 -33.666 1.00 16.07 48 PHE C O 1
ATOM 2615 N N . ASN C 1 50 ? 27.907 -14.168 -33.797 1.00 18.14 49 ASN C N 1
ATOM 2616 C CA . ASN C 1 50 ? 26.501 -14.349 -33.417 1.00 17.01 49 ASN C CA 1
ATOM 2617 C C . ASN C 1 50 ? 26.155 -14.038 -31.949 1.00 18.79 49 ASN C C 1
ATOM 2618 O O . ASN C 1 50 ? 25.393 -14.780 -31.315 1.00 29.81 49 ASN C O 1
ATOM 2623 N N . GLU C 1 51 ? 26.710 -12.952 -31.408 1.00 18.91 50 GLU C N 1
ATOM 2624 C CA . GLU C 1 51 ? 26.323 -12.446 -30.086 1.00 15.38 50 GLU C CA 1
ATOM 2625 C C . GLU C 1 51 ? 25.657 -11.091 -30.278 1.00 14.64 50 GLU C C 1
ATOM 2626 O O . GLU C 1 51 ? 25.990 -10.353 -31.210 1.00 17.70 50 GLU C O 1
ATOM 2632 N N . PRO C 1 52 ? 24.682 -10.777 -29.423 1.00 18.46 51 PRO C N 1
ATOM 2633 C CA . PRO C 1 52 ? 23.841 -9.572 -29.565 1.00 19.92 51 PRO C CA 1
ATOM 2634 C C . PRO C 1 52 ? 24.579 -8.225 -29.479 1.00 18.24 51 PRO C C 1
ATOM 2635 O O . PRO C 1 52 ? 24.234 -7.277 -30.218 1.00 17.68 51 PRO C O 1
ATOM 2639 N N . HIS C 1 53 ? 25.604 -8.155 -28.633 1.00 11.69 52 HIS C N 1
ATOM 2640 C CA . HIS C 1 53 ? 26.380 -6.920 -28.516 1.00 14.26 52 HIS C CA 1
ATOM 2641 C C . HIS C 1 53 ? 27.069 -6.486 -29.793 1.00 17.07 52 HIS C C 1
ATOM 2642 O O . HIS C 1 53 ? 27.235 -5.289 -30.032 1.00 22.76 52 HIS C O 1
ATOM 2649 N N . PHE C 1 54 ? 27.441 -7.447 -30.626 1.00 18.18 53 PHE C N 1
ATOM 2650 C CA . PHE C 1 54 ? 28.112 -7.166 -31.890 1.00 12.81 53 PHE C CA 1
ATOM 2651 C C . PHE C 1 54 ? 27.263 -6.428 -32.886 1.00 15.54 53 PHE C C 1
ATOM 2652 O O . PHE C 1 54 ? 27.814 -5.854 -33.842 1.00 22.92 53 PHE C O 1
ATOM 2660 N N . MET C 1 55 ? 25.941 -6.436 -32.676 1.00 17.60 54 MET C N 1
ATOM 2661 C CA . MET C 1 55 ? 25.048 -5.595 -33.490 1.00 14.50 54 MET C CA 1
ATOM 2662 C C . MET C 1 55 ? 25.424 -4.095 -33.417 1.00 16.35 54 MET C C 1
ATOM 2663 O O . MET C 1 55 ? 25.239 -3.343 -34.375 1.00 19.28 54 MET C O 1
ATOM 2668 N N . GLY C 1 56 ? 25.922 -3.660 -32.260 1.00 13.66 55 GLY C N 1
ATOM 2669 C CA . GLY C 1 56 ? 26.159 -2.259 -32.041 1.00 12.39 55 GLY C CA 1
ATOM 2670 C C . GLY C 1 56 ? 27.565 -1.923 -31.601 1.00 18.36 55 GLY C C 1
ATOM 2671 O O . GLY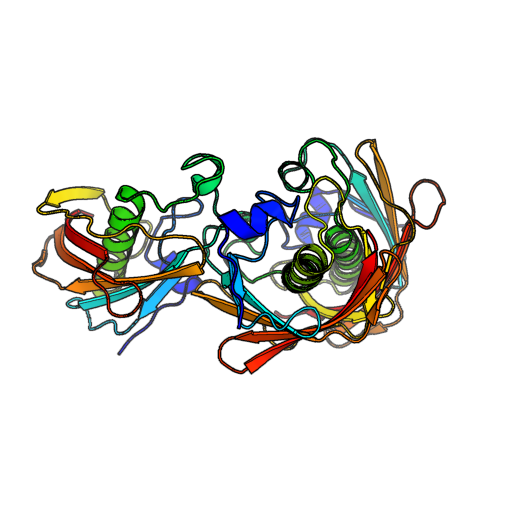 C 1 56 ? 27.829 -0.782 -31.248 1.00 14.66 55 GLY C O 1
ATOM 2672 N N . HIS C 1 57 ? 28.467 -2.896 -31.612 1.00 16.65 56 HIS C N 1
ATOM 2673 C CA . HIS C 1 57 ? 29.816 -2.659 -31.118 1.00 15.09 56 HIS C CA 1
ATOM 2674 C C . HIS C 1 57 ? 30.890 -3.455 -31.883 1.00 18.86 56 HIS C C 1
ATOM 2675 O O . HIS C 1 57 ? 31.540 -4.355 -31.326 1.00 20.54 56 HIS C O 1
ATOM 2682 N N . PHE C 1 58 ? 31.107 -3.093 -33.144 1.00 16.57 57 PHE C N 1
ATOM 2683 C CA . PHE C 1 58 ? 30.468 -1.952 -33.755 1.00 13.39 57 PHE C CA 1
ATOM 2684 C C . PHE C 1 58 ? 29.918 -2.407 -35.048 1.00 19.29 57 PHE C C 1
ATOM 2685 O O . PHE C 1 58 ? 30.398 -3.381 -35.609 1.00 21.41 57 PHE C O 1
ATOM 2693 N N . PRO C 1 59 ? 28.921 -1.682 -35.553 1.00 22.59 58 PRO C N 1
ATOM 2694 C CA . PRO C 1 59 ? 28.332 -2.058 -36.852 1.00 24.78 58 PRO C CA 1
ATOM 2695 C C . PRO C 1 59 ? 29.379 -2.115 -37.982 1.00 25.23 58 PRO C C 1
ATOM 2696 O O . PRO C 1 59 ? 30.058 -1.131 -38.256 1.00 31.74 58 PRO C O 1
ATOM 2700 N N . GLY C 1 60 ? 29.516 -3.287 -38.595 1.00 28.06 59 GLY C N 1
ATOM 2701 C CA . GLY C 1 60 ? 30.501 -3.531 -39.623 1.00 18.97 59 GLY C CA 1
ATOM 2702 C C . GLY C 1 60 ? 31.911 -3.725 -39.106 1.00 29.40 59 GLY C C 1
ATOM 2703 O O . GLY C 1 60 ? 32.822 -3.977 -39.889 1.00 36.75 59 GLY C O 1
ATOM 2704 N N . ARG C 1 61 ? 32.107 -3.600 -37.798 1.00 23.61 60 ARG C N 1
ATOM 2705 C CA . ARG C 1 61 ? 33.423 -3.768 -37.209 1.00 20.11 60 ARG C CA 1
ATOM 2706 C C . ARG C 1 61 ? 33.239 -4.327 -35.814 1.00 24.88 60 ARG C C 1
ATOM 2707 O O . ARG C 1 61 ? 33.411 -3.624 -34.798 1.00 27.97 60 ARG C O 1
ATOM 2715 N N . PRO C 1 62 ? 32.873 -5.610 -35.754 1.00 25.99 61 PRO C N 1
ATOM 2716 C CA . PRO C 1 62 ? 32.690 -6.298 -34.466 1.00 19.82 61 PRO C CA 1
ATOM 2717 C C . PRO C 1 62 ? 33.994 -6.375 -33.661 1.00 19.98 61 PRO C C 1
ATOM 2718 O O . PRO C 1 62 ? 34.984 -7.027 -34.053 1.00 23.22 61 PRO C O 1
ATOM 2722 N N . VAL C 1 63 ? 34.007 -5.704 -32.523 1.00 20.20 62 VAL C N 1
ATOM 2723 C CA . VAL C 1 63 ? 35.094 -5.922 -31.572 1.00 22.04 62 VAL C CA 1
ATOM 2724 C C . VAL C 1 63 ? 34.545 -6.027 -30.151 1.00 14.30 62 VAL C C 1
ATOM 2725 O O . VAL C 1 63 ? 33.691 -5.231 -29.767 1.00 12.80 62 VAL C O 1
ATOM 2729 N N . MET C 1 64 ? 35.028 -7.022 -29.403 1.00 14.14 63 MET C N 1
ATOM 2730 C CA . MET C 1 64 ? 34.554 -7.322 -28.027 1.00 16.97 63 MET C CA 1
ATOM 2731 C C . MET C 1 64 ? 34.785 -6.172 -27.072 1.00 20.21 63 MET C C 1
ATOM 2732 O O . MET C 1 64 ? 35.934 -5.695 -26.937 1.00 24.57 63 MET C O 1
ATOM 2737 N N . PRO C 1 65 ? 33.696 -5.710 -26.422 1.00 21.42 64 PRO C N 1
ATOM 2738 C CA . PRO C 1 65 ? 33.739 -4.575 -25.491 1.00 21.40 64 PRO C CA 1
ATOM 2739 C C . PRO C 1 65 ? 34.537 -4.981 -24.259 1.00 20.55 64 PRO C C 1
ATOM 2740 O O . PRO C 1 65 ? 34.200 -6.025 -23.668 1.00 21.04 64 PRO C O 1
ATOM 2744 N N . GLY C 1 66 ? 35.547 -4.184 -23.887 1.00 14.71 65 GLY C N 1
ATOM 2745 C CA . GLY C 1 66 ? 36.398 -4.476 -22.742 1.00 13.73 65 GLY C CA 1
ATOM 2746 C C . GLY C 1 66 ? 35.609 -4.757 -21.478 1.00 21.20 65 GLY C C 1
ATOM 2747 O O . GLY C 1 66 ? 35.873 -5.761 -20.775 1.00 19.33 65 GLY C O 1
ATOM 2748 N N . VAL C 1 67 ? 34.617 -3.901 -21.208 1.00 17.99 66 VAL C N 1
ATOM 2749 C CA . VAL C 1 67 ? 33.754 -4.113 -20.053 1.00 18.01 66 VAL C CA 1
ATOM 2750 C C . VAL C 1 67 ? 33.122 -5.506 -19.947 1.00 25.22 66 VAL C C 1
ATOM 2751 O O . VAL C 1 67 ? 32.866 -5.989 -18.811 1.00 29.05 66 VAL C O 1
ATOM 2755 N N . LEU C 1 68 ? 32.878 -6.158 -21.097 1.00 19.74 67 LEU C N 1
ATOM 2756 C CA . LEU C 1 68 ? 32.357 -7.539 -21.094 1.00 15.30 67 LEU C CA 1
ATOM 2757 C C . LEU C 1 68 ? 33.470 -8.543 -20.844 1.00 20.33 67 LEU C C 1
ATOM 2758 O O . LEU C 1 68 ? 33.247 -9.652 -20.356 1.00 23.22 67 LEU C O 1
ATOM 2763 N N . ILE C 1 69 ? 34.687 -8.164 -21.185 1.00 17.20 68 ILE C N 1
ATOM 2764 C CA . ILE C 1 69 ? 35.778 -8.995 -20.755 1.00 22.87 68 ILE C CA 1
ATOM 2765 C C . ILE C 1 69 ? 35.861 -8.945 -19.217 1.00 27.26 68 ILE C C 1
ATOM 2766 O O . ILE C 1 69 ? 35.976 -9.998 -18.539 1.00 25.19 68 ILE C O 1
ATOM 277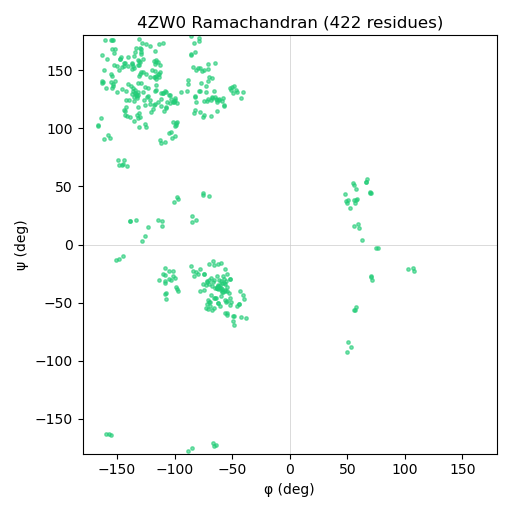1 N N . LEU C 1 70 ? 35.773 -7.728 -18.664 1.00 24.51 69 LEU C N 1
ATOM 2772 C CA . LEU C 1 70 ? 35.840 -7.555 -17.197 1.00 23.52 69 LEU C CA 1
ATOM 2773 C C . LEU C 1 70 ? 34.793 -8.417 -16.586 1.00 24.85 69 LEU C C 1
ATOM 2774 O O . LEU C 1 70 ? 35.073 -9.185 -15.675 1.00 26.40 69 LEU C O 1
ATOM 2779 N N . GLU C 1 71 ? 33.583 -8.296 -17.131 1.00 25.31 70 GLU C N 1
ATOM 2780 C CA . GLU C 1 71 ? 32.443 -9.068 -16.657 1.00 25.52 70 GLU C CA 1
ATOM 2781 C C . GLU C 1 71 ? 32.641 -10.597 -16.726 1.00 22.07 70 GLU C C 1
ATOM 2782 O O . GLU C 1 71 ? 32.272 -11.308 -15.795 1.00 20.41 70 GLU C O 1
ATOM 2788 N N . GLY C 1 72 ? 33.252 -11.078 -17.811 1.00 21.72 71 GLY C N 1
ATOM 2789 C CA . GLY C 1 72 ? 33.671 -12.471 -17.946 1.00 17.60 71 GLY C CA 1
ATOM 2790 C C . GLY C 1 72 ? 34.555 -12.887 -16.790 1.00 25.05 71 GLY C C 1
ATOM 2791 O O . GLY C 1 72 ? 34.203 -13.792 -16.022 1.00 27.96 71 GLY C O 1
ATOM 2792 N N . MET C 1 73 ? 35.686 -12.205 -16.643 1.00 22.23 72 MET C N 1
ATOM 2793 C CA . MET C 1 73 ? 36.549 -12.404 -15.481 1.00 24.19 72 MET C CA 1
ATOM 2794 C C . MET C 1 73 ? 35.812 -12.479 -14.121 1.00 23.45 72 MET C C 1
ATOM 2795 O O . MET C 1 73 ? 36.018 -13.409 -13.315 1.00 26.63 72 MET C O 1
ATOM 2800 N N . ALA C 1 74 ? 34.962 -11.490 -13.881 1.00 23.48 73 ALA C N 1
ATOM 2801 C CA . ALA C 1 74 ? 34.232 -11.393 -12.629 1.00 22.86 73 ALA C CA 1
ATOM 2802 C C . ALA C 1 74 ? 33.319 -12.587 -12.454 1.00 24.50 73 ALA C C 1
ATOM 2803 O O . ALA C 1 74 ? 33.122 -13.087 -11.338 1.00 26.41 73 ALA C O 1
ATOM 2805 N N . GLN C 1 75 ? 32.773 -13.071 -13.558 1.00 19.50 74 GLN C N 1
ATOM 2806 C CA . GLN C 1 75 ? 31.877 -14.213 -13.472 1.00 19.68 74 GLN C CA 1
ATOM 2807 C C . GLN C 1 75 ? 32.616 -15.484 -13.183 1.00 27.88 74 GLN C C 1
ATOM 2808 O O . GLN C 1 75 ? 32.099 -16.337 -12.489 1.00 24.78 74 GLN C O 1
ATOM 2814 N N . THR C 1 76 ? 33.832 -15.628 -13.711 1.00 28.67 75 THR C N 1
ATOM 2815 C CA . THR C 1 76 ? 34.573 -16.846 -13.396 1.00 24.99 75 THR C CA 1
ATOM 2816 C C . THR C 1 76 ? 35.040 -16.851 -11.926 1.00 29.62 75 THR C C 1
ATOM 2817 O O . THR C 1 76 ? 34.809 -17.843 -11.176 1.00 28.56 75 THR C O 1
ATOM 2821 N N . ALA C 1 77 ? 35.627 -15.739 -11.487 1.00 23.89 76 ALA C N 1
ATOM 2822 C CA . ALA C 1 77 ? 35.913 -15.599 -10.053 1.00 24.67 76 ALA C CA 1
ATOM 2823 C C . ALA C 1 77 ? 34.703 -15.941 -9.159 1.00 30.28 76 ALA C C 1
ATOM 2824 O O . ALA C 1 77 ? 34.743 -16.898 -8.361 1.00 29.42 76 ALA C O 1
ATOM 2826 N N . GLY C 1 78 ? 33.623 -15.178 -9.319 1.00 28.97 77 GLY C N 1
ATOM 2827 C CA . GLY C 1 78 ? 32.417 -15.386 -8.538 1.00 27.13 77 GLY C CA 1
ATOM 2828 C C . GLY C 1 78 ? 31.879 -16.790 -8.603 1.00 24.29 77 GLY C C 1
ATOM 2829 O O . GLY C 1 78 ? 31.364 -17.307 -7.619 1.00 22.63 77 GLY C O 1
ATOM 2830 N N . ALA C 1 79 ? 32.000 -17.410 -9.771 1.00 22.57 78 ALA C N 1
ATOM 2831 C CA . ALA C 1 79 ? 31.602 -18.812 -9.937 1.00 27.62 78 ALA C CA 1
ATOM 2832 C C . ALA C 1 79 ? 32.379 -19.780 -9.037 1.00 35.99 78 ALA C C 1
ATOM 2833 O O . ALA C 1 79 ? 31.757 -20.578 -8.319 1.00 33.86 78 ALA C O 1
ATOM 2835 N N . ILE C 1 80 ? 33.723 -19.732 -9.076 1.00 33.00 79 ILE C N 1
ATOM 2836 C CA . ILE C 1 80 ? 34.482 -20.656 -8.216 1.00 30.78 79 ILE C CA 1
ATOM 2837 C C . ILE C 1 80 ? 34.236 -20.419 -6.740 1.00 34.44 79 ILE C C 1
ATOM 2838 O O . ILE C 1 80 ? 34.152 -21.379 -5.970 1.00 34.71 79 ILE C O 1
ATOM 2843 N N . CYS C 1 81 ? 34.098 -19.143 -6.357 1.00 40.15 80 CYS C N 1
ATOM 2844 C CA . CYS C 1 81 ? 33.716 -18.800 -4.975 1.00 28.14 80 CYS C CA 1
ATOM 2845 C C . CYS C 1 81 ? 32.325 -19.311 -4.606 1.00 32.28 80 CYS C C 1
ATOM 2846 O O . CYS C 1 81 ? 32.103 -19.722 -3.501 1.00 39.09 80 CYS C O 1
ATOM 2849 N N . ALA C 1 82 ? 31.369 -19.296 -5.517 1.00 3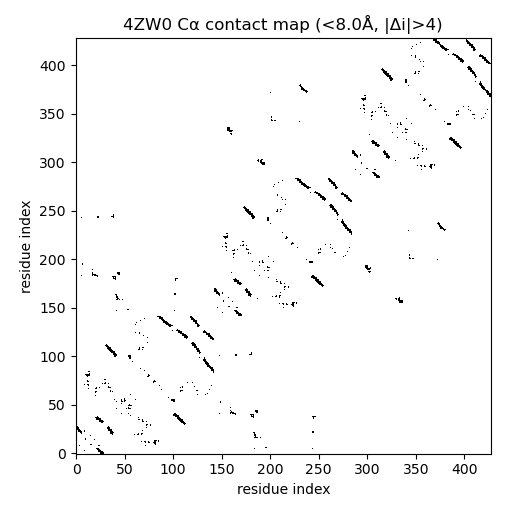4.67 81 ALA C N 1
ATOM 2850 C CA . ALA C 1 82 ? 30.044 -19.780 -5.145 1.00 34.38 81 ALA C CA 1
ATOM 2851 C C . ALA C 1 82 ? 30.103 -21.287 -5.003 1.00 45.22 81 ALA C C 1
ATOM 2852 O O . ALA C 1 82 ? 29.390 -21.870 -4.211 1.00 46.13 81 ALA C O 1
ATOM 2854 N N . ILE C 1 83 ? 30.961 -21.919 -5.796 1.00 47.87 82 ILE C N 1
ATOM 2855 C CA . ILE C 1 83 ? 31.085 -23.366 -5.756 1.00 48.00 82 ILE C CA 1
ATOM 2856 C C . ILE C 1 83 ? 31.669 -23.768 -4.426 1.00 51.83 82 ILE C C 1
ATOM 2857 O O . ILE C 1 83 ? 31.073 -24.549 -3.667 1.00 41.88 82 ILE C O 1
ATOM 2862 N N . HIS C 1 84 ? 32.838 -23.193 -4.155 1.00 56.71 83 HIS C N 1
ATOM 2863 C CA . HIS C 1 84 ? 33.621 -23.501 -2.967 1.00 59.14 83 HIS C CA 1
ATOM 2864 C C . HIS C 1 84 ? 32.859 -23.297 -1.674 1.00 51.50 83 HIS C C 1
ATOM 2865 O O . HIS C 1 84 ? 32.843 -24.166 -0.819 1.00 62.00 83 HIS C O 1
ATOM 2872 N N . ASN C 1 85 ? 32.203 -22.153 -1.556 1.00 60.42 84 ASN C N 1
ATOM 2873 C CA . ASN C 1 85 ? 31.556 -21.738 -0.316 1.00 56.29 84 ASN C CA 1
ATOM 2874 C C . ASN C 1 85 ? 30.172 -22.294 -0.153 1.00 59.19 84 ASN C C 1
ATOM 2875 O O . ASN C 1 85 ? 29.401 -21.764 0.632 1.00 80.26 84 ASN C O 1
ATOM 2880 N N . GLY C 1 86 ? 29.866 -23.358 -0.892 1.00 57.70 85 GLY C N 1
ATOM 2881 C CA . GLY C 1 86 ? 28.578 -24.015 -0.799 1.00 65.23 85 GLY C CA 1
ATOM 2882 C C . GLY C 1 86 ? 27.406 -23.104 -1.113 1.00 81.92 85 GLY C C 1
ATOM 2883 O O . GLY C 1 86 ? 26.256 -23.394 -0.760 1.00 78.57 85 GLY C O 1
ATOM 2884 N N . PHE C 1 87 ? 27.702 -21.980 -1.763 1.00 85.60 86 PHE C N 1
ATOM 2885 C CA . PHE C 1 87 ? 26.667 -21.054 -2.218 1.00 82.55 86 PHE C CA 1
ATOM 2886 C C . PHE C 1 87 ? 26.224 -21.470 -3.612 1.00 88.37 86 PHE C C 1
ATOM 2887 O O . PHE C 1 87 ? 26.698 -22.458 -4.171 1.00 81.74 86 PHE C O 1
ATOM 2895 N N . ASP C 1 88 ? 25.312 -20.689 -4.171 1.00 93.24 87 ASP C N 1
ATOM 2896 C CA . ASP C 1 88 ? 24.786 -20.918 -5.505 1.00 70.39 87 ASP C CA 1
ATOM 2897 C C . ASP C 1 88 ? 24.240 -19.578 -6.008 1.00 84.22 87 ASP C C 1
ATOM 2898 O O . ASP C 1 88 ? 24.575 -18.522 -5.460 1.00 92.09 87 ASP C O 1
ATOM 2903 N N . GLN C 1 89 ? 23.412 -19.609 -7.046 1.00 78.76 88 GLN C N 1
ATOM 2904 C CA . GLN C 1 89 ? 22.520 -18.497 -7.343 1.00 64.54 88 GLN C CA 1
ATOM 2905 C C . GLN C 1 89 ? 21.485 -18.419 -6.197 1.00 95.87 88 GLN C C 1
ATOM 2906 O O . GLN C 1 89 ? 21.641 -19.092 -5.180 1.00 104.46 88 GLN C O 1
ATOM 2912 N N . TYR C 1 90 ? 20.448 -17.597 -6.325 1.00 92.00 89 TYR C N 1
ATOM 2913 C CA . TYR C 1 90 ? 19.529 -17.311 -5.198 1.00 89.50 89 TYR C CA 1
ATOM 2914 C C . TYR C 1 90 ? 20.242 -16.462 -4.138 1.00 82.22 89 TYR C C 1
ATOM 2915 O O . TYR C 1 90 ? 19.602 -15.719 -3.409 1.00 89.91 89 TYR C O 1
ATOM 2924 N N . ALA C 1 91 ? 21.566 -16.602 -4.061 1.00 74.22 90 ALA C N 1
ATOM 2925 C CA . ALA C 1 91 ? 22.473 -15.643 -3.430 1.00 77.94 90 ALA C CA 1
ATOM 2926 C C . ALA C 1 91 ? 23.389 -14.940 -4.478 1.00 84.37 90 ALA C C 1
ATOM 2927 O O . ALA C 1 91 ? 24.519 -15.375 -4.730 1.00 69.59 90 ALA C O 1
ATOM 2929 N N . PRO C 1 92 ? 22.909 -13.829 -5.068 1.00 72.29 91 PRO C N 1
ATOM 2930 C CA . PRO C 1 92 ? 23.557 -13.144 -6.187 1.00 58.89 91 PRO C CA 1
ATOM 2931 C C . PRO C 1 92 ? 24.727 -12.246 -5.782 1.00 64.93 91 PRO C C 1
ATOM 2932 O O . PRO C 1 92 ? 24.749 -11.723 -4.678 1.00 81.67 91 PRO C O 1
ATOM 2936 N N . PRO C 1 93 ? 25.696 -12.050 -6.682 1.00 52.89 92 PRO C N 1
ATOM 2937 C CA . PRO C 1 93 ? 26.859 -11.194 -6.423 1.00 56.27 92 PRO C CA 1
ATOM 2938 C C . PRO C 1 93 ? 26.595 -9.735 -6.725 1.00 51.82 92 PRO C C 1
ATOM 2939 O O . PRO C 1 93 ? 25.628 -9.388 -7.387 1.00 65.45 92 PRO C O 1
ATOM 2943 N N . TYR C 1 94 ? 27.464 -8.880 -6.221 1.00 45.15 93 TYR C N 1
ATOM 2944 C CA . TYR C 1 94 ? 27.341 -7.448 -6.404 1.00 34.70 93 TYR C CA 1
ATOM 2945 C C . TYR C 1 94 ? 28.723 -6.900 -6.569 1.00 33.54 93 TYR C C 1
ATOM 2946 O O . TYR C 1 94 ? 29.517 -6.890 -5.650 1.00 37.86 93 TYR C O 1
ATOM 2955 N N . LEU C 1 95 ? 29.016 -6.436 -7.760 1.00 38.76 94 LEU C N 1
ATOM 2956 C CA . LEU C 1 95 ? 30.341 -5.916 -8.057 1.00 40.30 94 LEU C CA 1
ATOM 2957 C C . LEU C 1 95 ? 30.650 -4.610 -7.317 1.00 37.03 94 LEU C C 1
ATOM 2958 O O . LEU C 1 95 ? 29.916 -3.627 -7.444 1.00 31.16 94 LEU C O 1
ATOM 2963 N N . MET C 1 96 ? 31.754 -4.598 -6.571 1.00 42.51 95 MET C N 1
ATOM 2964 C CA . MET C 1 96 ? 32.105 -3.448 -5.729 1.00 35.58 95 MET C CA 1
ATOM 2965 C C . MET C 1 96 ? 33.277 -2.611 -6.248 1.00 30.30 95 MET C C 1
ATOM 2966 O O . MET C 1 96 ? 33.241 -1.380 -6.179 1.00 29.98 95 MET C O 1
ATOM 2971 N N . SER C 1 97 ? 34.325 -3.260 -6.748 1.00 28.89 96 SER C N 1
ATOM 2972 C CA . SER C 1 97 ? 35.434 -2.479 -7.259 1.00 30.72 96 SER C CA 1
ATOM 2973 C C . SER C 1 97 ? 36.085 -3.142 -8.452 1.00 35.13 96 SER C C 1
ATOM 2974 O O . SER C 1 97 ? 36.060 -4.372 -8.588 1.00 31.45 96 SER C O 1
ATOM 2977 N N . ILE C 1 98 ? 36.691 -2.307 -9.301 1.00 31.87 97 ILE C N 1
ATOM 2978 C CA . ILE C 1 98 ? 37.614 -2.769 -10.320 1.00 32.20 97 ILE C CA 1
ATOM 2979 C C . ILE C 1 98 ? 38.804 -1.848 -10.285 1.00 30.65 97 ILE C C 1
ATOM 2980 O O . ILE C 1 98 ? 38.650 -0.634 -10.359 1.00 28.41 97 ILE C O 1
ATOM 2985 N N . ASP C 1 99 ? 39.990 -2.429 -10.172 1.00 34.30 98 ASP C N 1
ATOM 2986 C CA . ASP C 1 99 ? 41.213 -1.642 -10.194 1.00 41.52 98 ASP C CA 1
ATOM 2987 C C . ASP C 1 99 ? 42.291 -2.230 -11.071 1.00 43.37 98 ASP C C 1
ATOM 2988 O O . ASP C 1 99 ? 42.349 -3.444 -11.249 1.00 40.28 98 ASP C O 1
ATOM 2993 N N . LYS C 1 100 ? 43.151 -1.347 -11.589 1.00 46.76 99 LYS C N 1
ATOM 2994 C CA . LYS C 1 100 ? 44.309 -1.728 -12.409 1.00 46.01 99 LYS C CA 1
ATOM 2995 C C . LYS C 1 100 ? 43.809 -2.511 -13.607 1.00 43.62 99 LYS C C 1
ATOM 2996 O O . LYS C 1 100 ? 44.432 -3.499 -14.010 1.00 50.82 99 LYS C O 1
ATOM 3002 N N . ALA C 1 101 ? 42.673 -2.089 -14.158 1.00 44.06 100 ALA C N 1
ATOM 3003 C CA . ALA C 1 101 ? 42.147 -2.717 -15.366 1.00 34.96 100 ALA C CA 1
ATOM 3004 C C . ALA C 1 101 ? 42.859 -2.147 -16.605 1.00 34.13 100 ALA C C 1
ATOM 3005 O O . ALA C 1 101 ? 42.890 -0.924 -16.885 1.00 30.86 100 ALA C O 1
ATOM 3007 N N . ARG C 1 102 ? 43.451 -3.066 -17.351 1.00 43.19 101 ARG C N 1
ATOM 3008 C CA . ARG C 1 102 ? 44.292 -2.692 -18.475 1.00 37.89 101 ARG C CA 1
ATOM 3009 C C . ARG C 1 102 ? 43.968 -3.567 -19.704 1.00 31.81 101 ARG C C 1
ATOM 3010 O O . ARG C 1 102 ? 44.013 -4.817 -19.653 1.00 29.36 101 ARG C O 1
ATOM 3018 N N . PHE C 1 103 ? 43.622 -2.905 -20.800 1.00 30.82 102 PHE C N 1
ATOM 3019 C CA . PHE C 1 103 ? 43.314 -3.607 -22.046 1.00 34.25 102 PHE C CA 1
ATOM 3020 C C . PHE C 1 103 ? 44.437 -3.415 -23.077 1.00 42.81 102 PHE C C 1
ATOM 3021 O O . PHE C 1 103 ? 44.706 -2.285 -23.544 1.00 47.24 102 PHE C O 1
ATOM 3029 N N . ARG C 1 104 ? 45.067 -4.524 -23.455 1.00 40.73 103 ARG C N 1
ATOM 3030 C CA . ARG C 1 104 ? 46.252 -4.474 -24.316 1.00 36.38 103 ARG C CA 1
ATOM 3031 C C . ARG C 1 104 ? 46.020 -4.747 -25.772 1.00 39.56 103 ARG C C 1
ATOM 3032 O O . ARG C 1 104 ? 46.753 -4.275 -26.625 1.00 56.97 103 ARG C O 1
ATOM 3040 N N . LYS C 1 105 ? 45.009 -5.536 -26.073 1.00 45.31 104 LYS C N 1
ATOM 3041 C CA . LYS C 1 105 ? 44.837 -5.963 -27.445 1.00 43.21 104 LYS C CA 1
ATOM 3042 C C . LYS C 1 105 ? 43.379 -6.280 -27.670 1.00 38.97 104 LYS C C 1
ATOM 3043 O O . LYS C 1 105 ? 42.760 -6.914 -26.809 1.00 46.50 104 LYS C O 1
ATOM 3049 N N . PRO C 1 106 ? 42.806 -5.809 -28.792 1.00 38.64 105 PRO C N 1
ATOM 3050 C CA . PRO C 1 106 ? 41.403 -6.098 -29.116 1.00 32.73 105 PRO C CA 1
ATOM 3051 C C . PRO C 1 106 ? 41.153 -7.567 -29.432 1.00 28.29 105 PRO C C 1
ATOM 3052 O O . PRO C 1 106 ? 41.990 -8.243 -30.040 1.00 35.11 105 PRO C O 1
ATOM 3056 N N . VAL C 1 107 ? 39.996 -8.055 -29.005 1.00 31.72 106 VAL C N 1
ATOM 3057 C CA . VAL C 1 107 ? 39.558 -9.408 -29.342 1.00 33.52 106 VAL C CA 1
ATOM 3058 C C . VAL C 1 107 ? 38.328 -9.421 -30.279 1.00 20.76 106 VAL C C 1
ATOM 3059 O O . VAL C 1 107 ? 37.495 -8.500 -30.260 1.00 18.83 106 VAL C O 1
ATOM 3063 N N . PHE C 1 108 ? 38.261 -10.450 -31.128 1.00 25.48 107 PHE C N 1
ATOM 3064 C CA . PHE C 1 108 ? 37.315 -10.493 -32.248 1.00 23.47 107 PHE C CA 1
ATOM 3065 C C . PHE C 1 108 ? 36.612 -11.810 -32.361 1.00 22.47 107 PHE C C 1
ATOM 3066 O O . PHE C 1 108 ? 37.025 -12.797 -31.755 1.00 25.57 107 PHE C O 1
ATOM 3074 N N . PRO C 1 109 ? 35.540 -11.837 -33.151 1.00 23.11 108 PRO C N 1
ATOM 3075 C CA . PRO C 1 109 ? 34.912 -13.130 -33.464 1.00 26.49 108 PRO C CA 1
ATOM 3076 C C . PRO C 1 109 ? 35.920 -14.213 -33.944 1.00 23.65 108 PRO C C 1
ATOM 3077 O O . PRO C 1 109 ? 36.750 -13.990 -34.813 1.00 25.65 108 PRO C O 1
ATOM 3081 N N . GLY C 1 110 ? 35.851 -15.389 -33.348 1.00 25.82 109 GLY C N 1
ATOM 3082 C CA . GLY C 1 110 ? 36.781 -16.436 -33.695 1.00 28.58 109 GLY C CA 1
ATOM 3083 C C . GLY C 1 110 ? 37.780 -16.652 -32.580 1.00 33.90 109 GLY C C 1
ATOM 3084 O O . GLY C 1 110 ? 38.361 -17.751 -32.464 1.00 39.40 109 GLY C O 1
ATOM 3085 N N . ASP C 1 111 ? 37.960 -15.618 -31.745 1.00 25.23 110 ASP C N 1
ATOM 3086 C CA . ASP C 1 111 ? 38.903 -15.684 -30.602 1.00 21.36 110 ASP C CA 1
ATOM 3087 C C . ASP C 1 111 ? 38.382 -16.488 -29.418 1.00 25.07 110 ASP C C 1
ATOM 3088 O O . ASP C 1 111 ? 37.175 -16.570 -29.137 1.00 24.69 110 ASP C O 1
ATOM 3093 N N . ARG C 1 112 ? 39.312 -17.093 -28.706 1.00 25.85 111 ARG C N 1
ATOM 3094 C CA . ARG C 1 112 ? 38.908 -17.840 -27.545 1.00 24.05 111 ARG C CA 1
ATOM 3095 C C . ARG C 1 112 ? 39.540 -17.234 -26.325 1.00 26.87 111 ARG C C 1
ATOM 3096 O O . ARG C 1 112 ? 40.759 -17.155 -26.248 1.00 41.58 111 ARG C O 1
ATOM 3104 N N . LEU C 1 113 ? 38.706 -16.793 -25.381 1.00 24.26 112 LEU C N 1
ATOM 3105 C CA . LEU C 1 113 ? 39.189 -16.121 -24.187 1.00 22.29 112 LEU C CA 1
ATOM 3106 C C . LEU C 1 113 ? 39.333 -17.118 -23.079 1.00 24.64 112 LEU C C 1
ATOM 3107 O O . LEU C 1 113 ? 38.431 -17.944 -22.800 1.00 32.59 112 LEU C O 1
ATOM 3112 N N . GLU C 1 114 ? 40.501 -17.052 -22.454 1.00 29.59 113 GLU C N 1
ATOM 3113 C CA . GLU C 1 114 ? 40.738 -17.757 -21.208 1.00 29.48 113 GLU C CA 1
ATOM 3114 C C . GLU C 1 114 ? 41.012 -16.737 -20.127 1.00 31.31 113 GLU C C 1
ATOM 3115 O O . GLU C 1 114 ? 41.922 -15.887 -20.243 1.00 33.84 113 GLU C O 1
ATOM 3121 N N . TYR C 1 115 ? 40.168 -16.787 -19.107 1.00 26.21 114 TYR C N 1
ATOM 3122 C CA . TYR C 1 115 ? 40.248 -15.885 -17.970 1.00 31.27 114 TYR C CA 1
ATOM 3123 C C . TYR C 1 115 ? 40.949 -16.599 -16.818 1.00 33.38 114 TYR C C 1
ATOM 3124 O O . TYR C 1 115 ? 40.353 -17.444 -16.132 1.00 27.67 114 TYR C O 1
ATOM 3133 N N . HIS C 1 116 ? 42.222 -16.267 -16.620 1.00 29.88 115 HIS C N 1
ATOM 3134 C CA . HIS C 1 116 ? 42.973 -16.762 -15.462 1.00 36.01 115 HIS C CA 1
ATOM 3135 C C . HIS C 1 116 ? 42.730 -15.925 -14.203 1.00 35.55 115 HIS C C 1
ATOM 3136 O O . HIS C 1 116 ? 43.113 -14.736 -14.118 1.00 37.52 115 HIS C O 1
ATOM 3143 N N . VAL C 1 117 ? 42.087 -16.550 -13.224 1.00 27.74 116 VAL C N 1
ATOM 3144 C CA . VAL C 1 117 ? 41.818 -15.842 -11.982 1.00 44.27 116 VAL C CA 1
ATOM 3145 C C . VAL C 1 117 ? 42.536 -16.468 -10.787 1.00 44.87 116 VAL C C 1
ATOM 3146 O O . VAL C 1 117 ? 42.556 -17.706 -10.615 1.00 47.25 116 VAL C O 1
ATOM 3150 N N . ASN C 1 118 ? 43.097 -15.592 -9.957 1.00 45.93 117 ASN C N 1
ATOM 3151 C CA . ASN C 1 118 ? 43.833 -15.976 -8.758 1.00 44.66 117 ASN C CA 1
ATOM 3152 C C . ASN C 1 118 ? 43.309 -15.261 -7.543 1.00 35.81 117 ASN C C 1
ATOM 3153 O O . ASN C 1 118 ? 43.158 -14.038 -7.533 1.00 34.71 117 ASN C O 1
ATOM 3158 N N . LYS C 1 119 ? 43.078 -16.060 -6.512 1.00 38.90 118 LYS C N 1
ATOM 3159 C CA . LYS C 1 119 ? 42.397 -15.677 -5.265 1.00 45.34 118 LYS C CA 1
ATOM 3160 C C . LYS C 1 119 ? 42.608 -14.313 -4.629 1.00 42.22 118 LYS C C 1
ATOM 3161 O O . LYS C 1 119 ? 41.645 -13.602 -4.498 1.00 58.50 118 LYS C O 1
ATOM 3167 N N . VAL C 1 120 ? 43.798 -13.946 -4.183 1.00 32.98 119 VAL C N 1
ATOM 3168 C CA . VAL C 1 120 ? 43.908 -12.758 -3.283 1.00 51.92 119 VAL C CA 1
ATOM 3169 C C . VAL C 1 120 ? 43.071 -12.711 -1.963 1.00 48.71 119 VAL C C 1
ATOM 3170 O O . VAL C 1 120 ? 43.638 -12.547 -0.891 1.00 74.48 119 VAL C O 1
ATOM 3174 N N . ARG C 1 121 ? 41.749 -12.838 -2.032 1.00 53.02 120 ARG C N 1
ATOM 3175 C CA . ARG C 1 121 ? 40.900 -12.801 -0.831 1.00 55.06 120 ARG C CA 1
ATOM 3176 C C . ARG C 1 121 ? 39.510 -13.376 -1.064 1.00 52.93 120 ARG C C 1
ATOM 3177 O O . ARG C 1 121 ? 38.926 -13.156 -2.093 1.00 56.94 120 ARG C O 1
ATOM 3185 N N . ASN C 1 122 ? 38.989 -14.124 -0.105 1.00 58.63 121 ASN C N 1
ATOM 3186 C CA . ASN C 1 122 ? 37.575 -14.482 -0.088 1.00 61.95 121 ASN C CA 1
ATOM 3187 C C . ASN C 1 122 ? 37.030 -14.830 1.312 1.00 77.74 121 ASN C C 1
ATOM 3188 O O . ASN C 1 122 ? 37.072 -15.991 1.718 1.00 71.88 121 ASN C O 1
ATOM 3193 N N . ARG C 1 123 ? 36.496 -13.832 2.026 1.00 77.68 122 ARG C N 1
ATOM 3194 C CA . ARG C 1 123 ? 35.919 -14.039 3.356 1.00 70.35 122 ARG C CA 1
ATOM 3195 C C . ARG C 1 123 ? 34.824 -13.029 3.689 1.00 69.33 122 ARG C C 1
ATOM 3196 O O . ARG C 1 123 ? 34.944 -11.851 3.387 1.00 72.80 122 ARG C O 1
ATOM 3204 N N . VAL C 1 124 ? 33.773 -13.506 4.342 1.00 74.12 123 VAL C N 1
ATOM 3205 C CA . VAL C 1 124 ? 32.661 -12.676 4.816 1.00 83.65 123 VAL C CA 1
ATOM 3206 C C . VAL C 1 124 ? 31.840 -12.149 3.647 1.00 72.18 123 VAL C C 1
ATOM 3207 O O . VAL C 1 124 ? 31.464 -10.977 3.609 1.00 69.31 123 VAL C O 1
ATOM 3211 N N . ASP C 1 125 ? 31.546 -13.034 2.709 1.00 67.12 124 ASP C N 1
ATOM 3212 C CA . ASP C 1 125 ? 30.781 -12.669 1.530 1.00 64.52 124 ASP C CA 1
ATOM 3213 C C . ASP C 1 125 ? 31.456 -11.526 0.749 1.00 51.06 124 ASP C C 1
ATOM 3214 O O . ASP C 1 125 ? 30.825 -10.559 0.380 1.00 52.70 124 ASP C O 1
ATOM 3219 N N . LEU C 1 126 ? 32.746 -11.640 0.505 1.00 40.50 125 LEU C N 1
ATOM 3220 C CA . LEU C 1 126 ? 33.482 -10.577 -0.133 1.00 41.66 125 LEU C CA 1
ATOM 3221 C C . LEU C 1 126 ? 34.790 -11.127 -0.630 1.00 49.19 125 LEU C C 1
ATOM 3222 O O . LEU C 1 126 ? 35.694 -11.406 0.150 1.00 55.32 125 LEU C O 1
ATOM 3227 N N . TRP C 1 127 ? 34.902 -11.247 -1.945 1.00 52.73 126 TRP C N 1
ATOM 3228 C CA . TRP C 1 127 ? 36.130 -11.734 -2.543 1.00 45.86 126 TRP C CA 1
ATOM 3229 C C . TRP C 1 127 ? 36.779 -10.698 -3.449 1.00 37.50 126 TRP C C 1
ATOM 3230 O O . TRP C 1 127 ? 36.125 -9.775 -3.919 1.00 43.77 126 TRP C O 1
ATOM 3241 N N . LYS C 1 128 ? 38.072 -10.850 -3.675 1.00 32.61 127 LYS C N 1
ATOM 3242 C CA . LYS C 1 128 ? 38.806 -9.939 -4.519 1.00 37.56 127 LYS C CA 1
ATOM 3243 C C . LYS C 1 128 ? 39.820 -10.784 -5.235 1.00 49.17 127 LYS C C 1
ATOM 3244 O O . LYS C 1 128 ? 40.691 -11.327 -4.575 1.00 50.46 127 LYS C O 1
ATOM 3250 N N . PHE C 1 129 ? 39.719 -10.894 -6.569 1.00 50.21 128 PHE C N 1
ATOM 3251 C CA . PHE C 1 129 ? 40.660 -11.682 -7.395 1.00 30.69 128 PHE C CA 1
ATOM 3252 C C . PHE C 1 129 ? 41.540 -10.880 -8.338 1.00 30.90 128 PHE C C 1
ATOM 3253 O O . PHE C 1 129 ? 41.193 -9.764 -8.779 1.00 31.27 128 PHE C O 1
ATOM 3261 N N . GLN C 1 130 ? 42.687 -11.481 -8.655 1.00 34.01 129 GLN C N 1
ATOM 3262 C CA . GLN C 1 130 ? 43.584 -10.952 -9.671 1.00 37.55 129 GLN C CA 1
ATOM 3263 C C . GLN C 1 130 ? 43.365 -11.748 -10.944 1.00 39.87 129 GLN C C 1
ATOM 3264 O O . GLN C 1 130 ? 43.481 -12.973 -10.952 1.00 43.97 129 GLN C O 1
ATOM 3270 N N . CYS C 1 131 ? 43.016 -11.048 -12.015 1.00 31.91 130 CYS C N 1
ATOM 3271 C CA . CYS C 1 131 ? 42.531 -11.707 -13.220 1.00 31.40 130 CYS C CA 1
ATOM 3272 C C . CYS C 1 131 ? 43.233 -11.179 -14.423 1.00 33.07 130 CYS C C 1
ATOM 3273 O O . CYS C 1 131 ? 43.477 -9.967 -14.588 1.00 31.41 130 CYS C O 1
ATOM 3276 N N . CYS C 1 132 ? 43.552 -12.120 -15.286 1.00 29.34 131 CYS C N 1
ATOM 3277 C CA . CYS C 1 132 ? 44.181 -11.779 -16.537 1.00 34.96 131 CYS C CA 1
ATOM 3278 C C . CYS C 1 132 ? 43.504 -12.592 -17.658 1.00 42.98 131 CYS C C 1
ATOM 3279 O O . CYS C 1 132 ? 43.272 -13.805 -17.507 1.00 36.65 131 CYS C O 1
ATOM 3282 N N . ALA C 1 133 ? 43.148 -11.897 -18.748 1.00 26.58 132 ALA C N 1
ATOM 3283 C CA . ALA C 1 133 ? 42.567 -12.509 -19.924 1.00 22.92 132 ALA C CA 1
ATOM 3284 C C . ALA C 1 133 ? 43.592 -12.705 -21.038 1.00 28.70 132 ALA C C 1
ATOM 3285 O O . ALA C 1 133 ? 44.243 -11.743 -21.508 1.00 24.97 132 ALA C O 1
ATOM 3287 N N . LYS C 1 134 ? 43.705 -13.968 -21.459 1.00 26.88 133 LYS C N 1
ATOM 3288 C CA . LYS C 1 134 ? 44.556 -14.372 -22.592 1.00 34.31 133 LYS C CA 1
ATOM 3289 C C . LYS C 1 134 ? 43.767 -14.918 -23.804 1.00 30.69 133 LYS C C 1
ATOM 3290 O O . LYS C 1 134 ? 42.712 -15.547 -23.651 1.00 33.48 133 LYS C O 1
ATOM 3296 N N . VAL C 1 135 ? 44.298 -14.658 -24.998 1.00 30.44 134 VAL C N 1
ATOM 3297 C CA . VAL C 1 135 ? 43.867 -15.301 -26.242 1.00 33.91 134 VAL C CA 1
ATOM 3298 C C . VAL C 1 135 ? 45.105 -15.915 -26.883 1.00 42.78 134 VAL C C 1
ATOM 3299 O O . VAL C 1 135 ? 45.925 -15.194 -27.483 1.00 36.95 134 VAL C O 1
ATOM 3303 N N . GLU C 1 136 ? 45.258 -17.232 -26.728 1.00 49.68 135 GLU C N 1
ATOM 3304 C CA . GLU C 1 136 ? 46.418 -17.965 -27.274 1.00 48.20 135 GLU C CA 1
ATOM 3305 C C . GLU C 1 136 ? 47.733 -17.595 -26.614 1.00 53.98 135 GLU C C 1
ATOM 3306 O O . GLU C 1 136 ? 48.699 -17.197 -27.292 1.00 47.68 135 GLU C O 1
ATOM 3312 N N . ASN C 1 137 ? 47.769 -17.743 -25.296 1.00 54.06 136 ASN C N 1
ATOM 3313 C CA . ASN C 1 137 ? 48.933 -17.357 -24.493 1.00 65.06 136 ASN C CA 1
ATOM 3314 C C . ASN C 1 137 ? 49.451 -15.948 -24.782 1.00 62.12 136 ASN C C 1
ATOM 3315 O O . ASN C 1 137 ? 50.658 -15.696 -24.766 1.00 76.80 136 ASN C O 1
ATOM 3320 N N . THR C 1 138 ? 48.533 -15.042 -25.067 1.00 45.82 137 THR C N 1
ATOM 3321 C CA . THR C 1 138 ? 48.879 -13.652 -25.250 1.00 40.14 137 THR C CA 1
ATOM 3322 C C . THR C 1 138 ? 47.981 -12.912 -24.306 1.00 40.95 137 THR C C 1
ATOM 3323 O O . THR C 1 138 ? 46.765 -13.079 -24.332 1.00 52.65 137 THR C O 1
ATOM 3327 N N . VAL C 1 139 ? 48.556 -12.110 -23.432 1.00 45.48 138 VAL C N 1
ATOM 3328 C CA . VAL C 1 139 ? 47.716 -11.390 -22.491 1.00 43.25 138 VAL C CA 1
ATOM 3329 C C . VAL C 1 139 ? 47.007 -10.250 -23.195 1.00 29.35 138 VAL C C 1
ATOM 3330 O O . VAL C 1 139 ? 47.614 -9.386 -23.809 1.00 31.61 138 VAL C O 1
ATOM 3334 N N . VAL C 1 140 ? 45.695 -10.271 -23.092 1.00 34.98 139 VAL C N 1
ATOM 3335 C CA . VAL C 1 140 ? 44.874 -9.359 -23.855 1.00 35.40 139 VAL C CA 1
ATOM 3336 C C . VAL C 1 140 ? 44.288 -8.315 -22.902 1.00 28.74 139 VAL C C 1
ATOM 3337 O O . VAL C 1 140 ? 44.135 -7.138 -23.259 1.00 25.71 139 VAL C O 1
ATOM 3341 N N . ALA C 1 141 ? 44.022 -8.744 -21.667 1.00 23.91 140 ALA C N 1
ATOM 3342 C CA . ALA C 1 141 ? 43.599 -7.785 -20.626 1.00 30.62 140 ALA C CA 1
ATOM 3343 C C . ALA C 1 141 ? 43.974 -8.225 -19.222 1.00 25.96 140 ALA C C 1
ATOM 3344 O O . ALA C 1 141 ? 44.395 -9.359 -18.994 1.00 32.74 140 ALA C O 1
ATOM 3346 N N . GLU C 1 142 ? 43.849 -7.309 -18.275 1.00 29.33 141 GLU C N 1
ATOM 3347 C CA . GLU C 1 142 ? 44.017 -7.659 -16.844 1.00 37.84 141 GLU C CA 1
ATOM 3348 C C . GLU C 1 142 ? 43.269 -6.674 -15.929 1.00 34.87 141 GLU C C 1
ATOM 3349 O O . GLU C 1 142 ? 43.121 -5.457 -16.225 1.00 24.80 141 GLU C O 1
ATOM 3355 N N . ALA C 1 143 ? 42.777 -7.205 -14.819 1.00 30.10 142 ALA C N 1
ATOM 3356 C CA . ALA C 1 143 ? 42.175 -6.359 -13.794 1.00 34.28 142 ALA C CA 1
ATOM 3357 C C . ALA C 1 143 ? 42.161 -7.038 -12.443 1.00 28.52 142 ALA C C 1
ATOM 3358 O O . ALA C 1 143 ? 42.268 -8.256 -12.329 1.00 29.15 142 ALA C O 1
ATOM 3360 N N . GLU C 1 144 ? 42.039 -6.227 -11.411 1.00 30.00 143 GLU C N 1
ATOM 3361 C CA . GLU C 1 144 ? 41.790 -6.723 -10.077 1.00 35.86 143 GLU C CA 1
ATOM 3362 C C . GLU C 1 144 ? 40.335 -6.401 -9.778 1.00 35.95 143 GLU C C 1
ATOM 3363 O O . GLU C 1 144 ? 39.897 -5.249 -9.878 1.00 28.74 143 GLU C O 1
ATOM 3369 N N . ILE C 1 145 ? 39.569 -7.435 -9.456 1.00 29.46 144 ILE C N 1
ATOM 3370 C CA . ILE C 1 145 ? 38.123 -7.286 -9.347 1.00 32.93 144 ILE C CA 1
ATOM 3371 C C . ILE C 1 145 ? 37.669 -7.721 -7.987 1.00 35.47 144 ILE C C 1
ATOM 3372 O O . ILE C 1 145 ? 37.940 -8.842 -7.572 1.00 35.25 144 ILE C O 1
ATOM 3377 N N . CYS C 1 146 ? 36.936 -6.850 -7.307 1.00 41.52 145 CYS C N 1
ATOM 3378 C CA . CYS C 1 146 ? 36.304 -7.221 -6.043 1.00 40.48 145 CYS C CA 1
ATOM 3379 C C . CYS C 1 146 ? 34.748 -7.183 -6.031 1.00 29.64 145 CYS C C 1
ATOM 3380 O O . CYS C 1 146 ? 34.117 -6.208 -6.455 1.00 28.85 145 CYS C O 1
ATOM 3383 N N . ALA C 1 147 ? 34.132 -8.243 -5.528 1.00 27.48 146 ALA C N 1
ATOM 3384 C CA . ALA C 1 147 ? 32.681 -8.244 -5.345 1.00 32.70 146 ALA C CA 1
ATOM 3385 C C . ALA C 1 147 ? 32.227 -8.798 -3.997 1.00 43.81 146 ALA C C 1
ATOM 3386 O O . ALA C 1 147 ? 32.979 -9.495 -3.323 1.00 40.14 146 ALA C O 1
ATOM 3388 N N . MET C 1 148 ? 30.986 -8.492 -3.620 1.00 41.51 147 MET C N 1
ATOM 3389 C CA . MET C 1 148 ? 30.382 -9.024 -2.412 1.00 47.41 147 MET C CA 1
ATOM 3390 C C . MET C 1 148 ? 29.182 -9.871 -2.776 1.00 49.04 147 MET C C 1
ATOM 3391 O O . MET C 1 148 ? 28.724 -9.835 -3.886 1.00 61.35 147 MET C O 1
ATOM 3396 N N . VAL C 1 149 ? 28.671 -10.648 -1.843 1.00 57.42 148 VAL C N 1
ATOM 3397 C CA . VAL C 1 149 ? 27.530 -11.481 -2.140 1.00 57.86 148 VAL C CA 1
ATOM 3398 C C . VAL C 1 149 ? 26.475 -11.297 -1.103 1.00 47.40 148 VAL C C 1
ATOM 3399 O O . VAL C 1 149 ? 26.732 -10.940 0.040 1.00 56.93 148 VAL C O 1
ATOM 3403 N N . MET C 1 150 ? 25.252 -11.400 -1.562 1.00 40.19 149 MET C N 1
ATOM 3404 C CA . MET C 1 150 ? 24.144 -11.166 -0.678 1.00 62.95 149 MET C CA 1
ATOM 3405 C C . MET C 1 150 ? 23.299 -12.418 -0.660 1.00 58.21 149 MET C C 1
ATOM 3406 O O . MET C 1 150 ? 23.553 -13.339 -1.426 1.00 57.59 149 MET C O 1
ATOM 3411 N N . HIS C 1 151 ? 22.335 -12.472 0.246 1.00 50.73 150 HIS C N 1
ATOM 3412 C CA . HIS C 1 151 ? 21.539 -13.661 0.406 1.00 40.74 150 HIS C CA 1
ATOM 3413 C C . HIS C 1 151 ? 20.082 -13.274 0.540 1.00 28.93 150 HIS C C 1
ATOM 3414 O O . HIS C 1 151 ? 19.264 -14.075 0.978 1.00 50.22 150 HIS C O 1
#

InterPro domains:
  IPR010084 Beta-hydroxyacyl-(acyl-carrier-protein) dehydratase FabZ [MF_00406] (11-151)
  IPR010084 Beta-hydroxyacyl-(acyl-carrier-protein) dehydratase FabZ [NF000582] (12-148)
  IPR010084 Beta-hydroxyacyl-(acyl-carrier-protein) dehydratase FabZ [TIGR01750] (12-148)
  IPR013114 Beta-hydroxydecanoyl thiol ester dehydrase, FabA/FabZ [PF07977] (20-144)
  IPR013114 Beta-hydroxydecanoyl thiol ester dehydrase, FabA/FabZ [PTHR30272] (11-149)
  IPR029069 HotDog domain superfamily [SSF54637] (15-153)